Protein AF-B0XDN2-F1 (afdb_monomer_lite)

Organism: Culex quinquefasciatus (NCBI:txid7176)

pLDDT: mean 78.88, std 21.57, range [27.98, 98.62]

Sequence (412 aa):
MTEPDFTNPDLTAELAEIIKQEPLELKPEGAEIPSCSTKQNQPTKPQPQQQEPEQVEDEWPPIPNWQNPKRERFGSIRNDPYTDEALYARVLDPRCDPDWPLAHLYPIYLSNFRCSNLNMCQTAVRQYFAARGLLVRWCFSRADDYFRQFQRKANLYDGLIYFGSENEAIRAMNACNNQRYNHYTMNAFPGREPVYFRADRSIQYRNMRFGYVYSEEFLWRHLVRYGAGPNTVVKFDISNGAAEFHNVAQMQKALAEERQFVPSPVAHDQALRKQRYIESDVKDQILDNVLQNPSSVELDLNDPFLEAIQTNKRPNAIKCWGPPEQGTGKGVIGIPLTKKQMASKLANMRGVAERALAEGRTPNYFGRTKEDQKMLRRIYHEVRCEQQQKKRGTGRNRHVEESNHDGEEFDF

Foldseek 3Di:
DDAPQLLDDQQPVVNLVVQVPPPPPPDPPDDPDDDDDDDDDDDDDDDDDDDDDDPPPPPPPADPPVLPPPPPPLPLQPLDDDDPQQQFLPDFQPVDDPPQLCRSKWWKKKWQQADQDPVCSFVLVQQVQLLSLFGFLAKAFDPDPQVVVLCLSQVIGIIITITSDPVSLVVCQVSQAQDDDLNTGMHIGGQADWDFADLLFKKKWFAQDRSGNDGQSNVQVVLCVQPHGFSDKAAQGRGIIMTGHSHNVSSVSSCVPDDNTNIDGQDPPDRHTRHNHHCVRCVVVVVVVCVVPVCSNGDDPPPPSVVCSNVVVRHDRDNPPGGHPNPPPPPPPDPPQDPVRVVVLLVVLLVQLLVCVVVVHDRDPPPDDPVSVVSSVVSNVVVVVVVVVVVVVVVPPPPPDPDDDDDDDDDD

Radius of gyration: 31.9 Å; chains: 1; bounding box: 128×58×74 Å

Structure (mmCIF, N/CA/C/O backbone):
data_AF-B0XDN2-F1
#
_entry.id   AF-B0XDN2-F1
#
loop_
_atom_site.group_PDB
_atom_site.id
_atom_site.type_symbol
_atom_site.label_atom_id
_atom_site.label_alt_id
_atom_site.label_comp_id
_atom_site.label_asym_id
_atom_site.label_entity_id
_atom_site.label_seq_id
_atom_site.pdbx_PDB_ins_code
_atom_site.Cartn_x
_atom_site.Cartn_y
_atom_site.Cartn_z
_atom_site.occupancy
_atom_site.B_iso_or_equiv
_atom_site.auth_seq_id
_atom_site.auth_comp_id
_atom_site.auth_asym_id
_atom_site.auth_atom_id
_atom_site.pdbx_PDB_model_num
ATOM 1 N N . MET A 1 1 ? 3.555 20.040 -17.551 1.00 27.98 1 MET A N 1
ATOM 2 C CA . MET A 1 1 ? 4.294 20.038 -16.273 1.00 27.98 1 MET A CA 1
ATOM 3 C C . MET A 1 1 ? 4.816 18.631 -16.044 1.00 27.98 1 MET A C 1
ATOM 5 O O . MET A 1 1 ? 4.017 17.736 -15.813 1.00 27.98 1 MET A O 1
ATOM 9 N N . THR A 1 2 ? 6.118 18.415 -16.222 1.00 30.05 2 THR A N 1
ATOM 10 C CA . THR A 1 2 ? 6.807 17.173 -15.844 1.00 30.05 2 THR A CA 1
ATOM 11 C C . THR A 1 2 ? 6.816 17.084 -14.326 1.00 30.05 2 THR A C 1
ATOM 13 O O . THR A 1 2 ? 7.382 17.952 -13.664 1.00 30.05 2 THR A O 1
ATOM 16 N N . GLU A 1 3 ? 6.132 16.082 -13.778 1.00 36.91 3 GLU A N 1
ATOM 17 C CA . GLU A 1 3 ? 6.259 15.728 -12.365 1.00 36.91 3 GLU A CA 1
ATOM 18 C C . GLU A 1 3 ? 7.751 15.473 -12.081 1.00 36.91 3 GLU A C 1
ATOM 20 O O . GLU A 1 3 ? 8.432 14.918 -12.953 1.00 36.91 3 GLU A O 1
ATOM 25 N N . PRO A 1 4 ? 8.298 15.938 -10.945 1.00 36.28 4 PRO A N 1
ATOM 26 C CA . PRO A 1 4 ? 9.677 15.648 -10.597 1.00 36.28 4 PRO A CA 1
ATOM 27 C C . PRO A 1 4 ? 9.853 14.134 -10.590 1.00 36.28 4 PRO A C 1
ATOM 29 O O . PRO A 1 4 ? 9.211 13.419 -9.825 1.00 36.28 4 PRO A O 1
ATOM 32 N N . ASP A 1 5 ? 10.705 13.668 -11.491 1.00 40.72 5 ASP A N 1
ATOM 33 C CA . ASP A 1 5 ? 11.158 12.297 -11.525 1.00 40.72 5 ASP A CA 1
ATOM 34 C C . ASP A 1 5 ? 11.806 12.018 -10.161 1.00 40.72 5 ASP A C 1
ATOM 36 O O . ASP A 1 5 ? 12.793 12.656 -9.786 1.00 40.72 5 ASP A O 1
ATOM 40 N N . PHE A 1 6 ? 11.221 11.115 -9.366 1.00 43.81 6 PHE A N 1
ATOM 41 C CA . PHE A 1 6 ? 11.715 10.738 -8.027 1.00 43.81 6 PHE A CA 1
ATOM 42 C C . PHE A 1 6 ? 13.021 9.931 -8.097 1.00 43.81 6 PHE A C 1
ATOM 44 O O . PHE A 1 6 ? 13.430 9.257 -7.152 1.00 43.81 6 PHE A O 1
ATOM 51 N N . THR A 1 7 ? 13.689 10.016 -9.241 1.00 41.59 7 THR A N 1
ATOM 52 C CA . THR A 1 7 ? 14.862 9.282 -9.657 1.00 41.59 7 THR A CA 1
ATOM 53 C C . THR A 1 7 ? 16.167 9.849 -9.112 1.00 41.59 7 THR A C 1
ATOM 55 O O . THR A 1 7 ? 17.235 9.467 -9.566 1.00 41.59 7 THR A O 1
ATOM 58 N N . ASN A 1 8 ? 16.139 10.739 -8.124 1.00 43.94 8 ASN A N 1
ATOM 59 C CA . ASN A 1 8 ? 17.382 11.187 -7.509 1.00 43.94 8 ASN A CA 1
ATOM 60 C C . ASN A 1 8 ? 17.239 11.443 -6.011 1.00 43.94 8 ASN A C 1
ATOM 62 O O . ASN A 1 8 ? 17.143 12.582 -5.556 1.00 43.94 8 ASN A O 1
ATOM 66 N N . PRO A 1 9 ? 17.339 10.376 -5.216 1.00 44.44 9 PRO A N 1
ATOM 67 C CA . PRO A 1 9 ? 18.203 10.412 -4.066 1.00 44.44 9 PRO A CA 1
ATOM 68 C C . PRO A 1 9 ? 19.356 9.469 -4.382 1.00 44.44 9 PRO A C 1
ATOM 70 O O . PRO A 1 9 ? 19.168 8.255 -4.322 1.00 44.44 9 PRO A O 1
ATOM 73 N N . ASP A 1 10 ? 20.535 10.012 -4.708 1.00 43.59 10 ASP A N 1
ATOM 74 C CA . ASP A 1 10 ? 21.783 9.255 -4.600 1.00 43.59 10 ASP A CA 1
ATOM 75 C C . ASP A 1 10 ? 21.717 8.490 -3.271 1.00 43.59 10 ASP A C 1
ATOM 77 O O . ASP A 1 10 ? 21.731 9.078 -2.183 1.00 43.59 10 ASP A O 1
ATOM 81 N N . LEU A 1 11 ? 21.507 7.173 -3.343 1.00 47.97 11 LEU A N 1
ATOM 82 C CA . LEU A 1 11 ? 21.553 6.334 -2.160 1.00 47.97 11 LEU A CA 1
ATOM 83 C C . LEU A 1 11 ? 22.977 6.524 -1.635 1.00 47.97 11 LEU A C 1
ATOM 85 O O . LEU A 1 11 ? 23.933 6.258 -2.364 1.00 47.97 11 LEU A O 1
ATOM 89 N N . THR A 1 12 ? 23.139 7.037 -0.410 1.00 52.81 12 THR A N 1
ATOM 90 C CA . THR A 1 12 ? 24.463 7.071 0.224 1.00 52.81 12 THR A CA 1
ATOM 91 C C . THR A 1 12 ? 25.075 5.680 0.093 1.00 52.81 12 THR A C 1
ATOM 93 O O . THR A 1 12 ? 24.342 4.697 0.165 1.00 52.81 12 THR A O 1
ATOM 96 N N . ALA A 1 13 ? 26.384 5.572 -0.156 1.00 53.09 13 ALA A N 1
ATOM 97 C CA . ALA A 1 13 ? 27.022 4.276 -0.418 1.00 53.09 13 ALA A CA 1
ATOM 98 C C . ALA A 1 13 ? 26.664 3.228 0.655 1.00 53.09 13 ALA A C 1
ATOM 100 O O . ALA A 1 13 ? 26.381 2.086 0.323 1.00 53.09 13 ALA A O 1
ATOM 101 N N . GLU A 1 14 ? 26.552 3.672 1.907 1.00 50.31 14 GLU A N 1
ATOM 102 C CA . GLU A 1 14 ? 26.078 2.902 3.057 1.00 50.31 14 GLU A CA 1
ATOM 103 C C . GLU A 1 14 ? 24.624 2.413 2.917 1.00 50.31 14 GLU A C 1
ATOM 105 O O . GLU A 1 14 ? 24.352 1.234 3.109 1.00 50.31 14 GLU A O 1
ATOM 110 N N . LEU A 1 15 ? 23.681 3.262 2.485 1.00 52.78 15 LEU A N 1
ATOM 111 C CA . LEU A 1 15 ? 22.316 2.810 2.192 1.00 52.78 15 LEU A CA 1
ATOM 112 C C . LEU A 1 15 ? 22.226 1.963 0.928 1.00 52.78 15 LEU A C 1
ATOM 114 O O . LEU A 1 15 ? 21.358 1.107 0.847 1.00 52.78 15 LEU A O 1
ATOM 118 N N . ALA A 1 16 ? 23.073 2.203 -0.071 1.00 54.25 16 ALA A N 1
ATOM 119 C CA . ALA A 1 16 ? 23.147 1.335 -1.235 1.00 54.25 16 ALA A CA 1
ATOM 120 C C . ALA A 1 16 ? 23.647 -0.060 -0.834 1.00 54.25 16 ALA A C 1
ATOM 122 O O . ALA A 1 16 ? 23.193 -1.032 -1.418 1.00 54.25 16 ALA A O 1
ATOM 123 N N . GLU A 1 17 ? 24.533 -0.171 0.160 1.00 55.88 17 GLU A N 1
ATOM 124 C CA . GLU A 1 17 ? 24.953 -1.453 0.740 1.00 55.88 17 GLU A CA 1
ATOM 125 C C . GLU A 1 17 ? 23.826 -2.116 1.537 1.00 55.88 17 GLU A C 1
ATOM 127 O O . GLU A 1 17 ? 23.543 -3.284 1.294 1.00 55.88 17 GLU A O 1
ATOM 132 N N . ILE A 1 18 ? 23.112 -1.372 2.391 1.00 54.66 18 ILE A N 1
ATOM 133 C CA . ILE A 1 18 ? 21.946 -1.898 3.129 1.00 54.66 18 ILE A CA 1
ATOM 134 C C . ILE A 1 18 ? 20.830 -2.333 2.166 1.00 54.66 18 ILE A C 1
ATOM 136 O O . ILE A 1 18 ? 20.190 -3.353 2.373 1.00 54.66 18 ILE A O 1
ATOM 140 N N . ILE A 1 19 ? 20.608 -1.593 1.077 1.00 48.81 19 ILE A N 1
ATOM 141 C CA . ILE A 1 19 ? 19.595 -1.930 0.070 1.00 48.81 19 ILE A CA 1
ATOM 142 C C . ILE A 1 19 ? 20.049 -3.086 -0.841 1.00 48.81 19 ILE A C 1
ATOM 144 O O . ILE A 1 19 ? 19.205 -3.824 -1.340 1.00 48.81 19 ILE A O 1
ATOM 148 N N . LYS A 1 20 ? 21.361 -3.258 -1.067 1.00 49.75 20 LYS A N 1
ATOM 149 C CA . LYS A 1 20 ? 21.930 -4.431 -1.765 1.00 49.75 20 LYS A CA 1
ATOM 150 C C . LYS A 1 20 ? 21.822 -5.706 -0.946 1.00 49.75 20 LYS A C 1
ATOM 152 O O . LYS A 1 20 ? 21.832 -6.783 -1.533 1.00 49.75 20 LYS A O 1
ATOM 157 N N . GLN A 1 21 ? 21.751 -5.589 0.376 1.00 44.84 21 GLN A N 1
ATOM 158 C CA . GLN A 1 21 ? 21.336 -6.678 1.245 1.00 44.84 21 GLN A CA 1
ATOM 159 C C . GLN A 1 21 ? 19.817 -6.836 1.097 1.00 44.84 21 GLN A C 1
ATOM 161 O O . GLN A 1 21 ? 19.055 -6.569 2.023 1.00 44.84 21 GLN A O 1
ATOM 166 N N . GLU A 1 22 ? 19.365 -7.213 -0.108 1.00 48.78 22 GLU A N 1
ATOM 167 C CA . GLU A 1 22 ? 18.021 -7.764 -0.279 1.00 48.78 22 GLU A CA 1
ATOM 168 C C . GLU A 1 22 ? 17.842 -8.839 0.805 1.00 48.78 22 GLU A C 1
ATOM 170 O O . GLU A 1 22 ? 18.788 -9.605 1.042 1.00 48.78 22 GLU A O 1
ATOM 175 N N . PRO A 1 23 ? 16.694 -8.882 1.510 1.00 47.16 23 PRO A N 1
ATOM 176 C CA . PRO A 1 23 ? 16.437 -9.949 2.460 1.00 47.16 23 PRO A CA 1
ATOM 177 C C . PRO A 1 23 ? 16.673 -11.259 1.721 1.00 47.16 23 PRO A C 1
ATOM 179 O O . PRO A 1 23 ? 16.016 -11.509 0.710 1.00 47.16 23 PRO A O 1
ATOM 182 N N . LEU A 1 24 ? 17.654 -12.047 2.173 1.00 43.12 24 LEU A N 1
ATOM 183 C CA . LEU A 1 24 ? 17.865 -13.379 1.628 1.00 43.12 24 LEU A CA 1
ATOM 184 C C . LEU A 1 24 ? 16.515 -14.076 1.726 1.00 43.12 24 LEU A C 1
ATOM 186 O O . LEU A 1 24 ? 16.005 -14.258 2.834 1.00 43.12 24 LEU A O 1
ATOM 190 N N . GLU A 1 25 ? 15.912 -14.388 0.576 1.00 41.91 25 GLU A N 1
ATOM 191 C CA . GLU A 1 25 ? 14.735 -15.240 0.541 1.00 41.91 25 GLU A CA 1
ATOM 192 C C . GLU A 1 25 ? 15.100 -16.467 1.374 1.00 41.91 25 GLU A C 1
ATOM 194 O O . GLU A 1 25 ? 16.052 -17.184 1.046 1.00 41.91 25 GLU A O 1
ATOM 199 N N . LEU A 1 26 ? 14.406 -16.649 2.502 1.00 36.53 26 LEU A N 1
ATOM 200 C CA . LEU A 1 26 ? 14.487 -17.868 3.288 1.00 36.53 26 LEU A CA 1
ATOM 201 C C . LEU A 1 26 ? 14.027 -18.973 2.347 1.00 36.53 26 LEU A C 1
ATOM 203 O O . LEU A 1 26 ? 12.830 -19.196 2.170 1.00 36.53 26 LEU A O 1
ATOM 207 N N . LYS A 1 27 ? 14.985 -19.607 1.663 1.00 34.44 27 LYS A N 1
ATOM 208 C CA . LYS A 1 27 ? 14.714 -20.805 0.886 1.00 34.44 27 LYS A CA 1
ATOM 209 C C . LYS A 1 27 ? 14.054 -21.776 1.859 1.00 34.44 27 LYS A C 1
ATOM 211 O O . LYS A 1 27 ? 14.642 -22.016 2.913 1.00 34.44 27 LYS A O 1
ATOM 216 N N . PRO A 1 28 ? 12.867 -22.317 1.549 1.00 38.69 28 PRO A N 1
ATOM 217 C CA . PRO A 1 28 ? 12.319 -23.392 2.352 1.00 38.69 28 PRO A CA 1
ATOM 218 C C . PRO A 1 28 ? 13.344 -24.531 2.344 1.00 38.69 28 PRO A C 1
ATOM 220 O O . PRO A 1 28 ? 13.622 -25.123 1.298 1.00 38.69 28 PRO A O 1
ATOM 223 N N . GLU A 1 29 ? 13.970 -24.777 3.493 1.00 33.91 29 GLU A N 1
ATOM 224 C CA . GLU A 1 29 ? 14.812 -25.948 3.704 1.00 33.91 29 GLU A CA 1
ATOM 225 C C . GLU A 1 29 ? 13.928 -27.183 3.481 1.00 33.91 29 GLU A C 1
ATOM 227 O O . GLU A 1 29 ? 13.003 -27.430 4.251 1.00 33.91 29 GLU A O 1
ATOM 232 N N . GLY A 1 30 ? 14.161 -27.930 2.395 1.00 43.66 30 GLY A N 1
ATOM 233 C CA . GLY A 1 30 ? 13.563 -29.260 2.224 1.00 43.66 30 GLY A CA 1
ATOM 234 C C . GLY A 1 30 ? 13.024 -29.650 0.846 1.00 43.66 30 GLY A C 1
ATOM 235 O O . GLY A 1 30 ? 12.590 -30.787 0.698 1.00 43.66 30 GLY A O 1
ATOM 236 N N . ALA A 1 31 ? 13.055 -28.794 -0.179 1.00 37.09 31 ALA A N 1
ATOM 237 C CA . ALA A 1 31 ? 12.651 -29.211 -1.528 1.00 37.09 31 ALA A CA 1
ATOM 238 C C . ALA A 1 31 ? 13.859 -29.684 -2.360 1.00 37.09 31 ALA A C 1
ATOM 240 O O . ALA A 1 31 ? 14.399 -28.942 -3.182 1.00 37.09 31 ALA A O 1
ATOM 241 N N . GLU A 1 32 ? 14.290 -30.929 -2.151 1.00 35.97 32 GLU A N 1
ATOM 242 C CA . GLU A 1 32 ? 15.166 -31.626 -3.098 1.00 35.97 32 GLU A CA 1
ATOM 243 C C . GLU A 1 32 ? 14.385 -31.894 -4.394 1.00 35.97 32 GLU A C 1
ATOM 245 O O . GLU A 1 32 ? 13.555 -32.798 -4.472 1.00 35.97 32 GLU A O 1
ATOM 250 N N . ILE A 1 33 ? 14.626 -31.085 -5.427 1.00 42.97 33 ILE A N 1
ATOM 251 C CA . ILE A 1 33 ? 14.108 -31.358 -6.770 1.00 42.97 33 ILE A CA 1
ATOM 252 C C . ILE A 1 33 ? 15.046 -32.382 -7.428 1.00 42.97 33 ILE A C 1
ATOM 254 O O . ILE A 1 33 ? 16.235 -32.088 -7.597 1.00 42.97 33 ILE A O 1
ATOM 258 N N . PRO A 1 34 ? 14.560 -33.571 -7.828 1.00 35.75 34 PRO A N 1
ATOM 259 C CA . PRO A 1 34 ? 15.397 -34.562 -8.481 1.00 35.75 34 PRO A CA 1
ATOM 260 C C . PRO A 1 34 ? 15.867 -34.063 -9.853 1.00 35.75 34 PRO A C 1
ATOM 262 O O . PRO A 1 34 ? 15.083 -33.728 -10.741 1.00 35.75 34 PRO A O 1
ATOM 265 N N . SER A 1 35 ? 17.189 -34.053 -10.012 1.00 34.53 35 SER A N 1
ATOM 266 C CA . SER A 1 35 ? 17.916 -33.833 -11.261 1.00 34.53 35 SER A CA 1
ATOM 267 C C . SER A 1 35 ? 17.538 -34.901 -12.297 1.00 34.53 35 SER A C 1
ATOM 269 O O . SER A 1 35 ? 18.057 -36.018 -12.286 1.00 34.53 35 SER A O 1
ATOM 271 N N . CYS A 1 36 ? 16.611 -34.573 -13.201 1.00 31.08 36 CYS A N 1
ATOM 272 C CA . CYS A 1 36 ? 16.278 -35.420 -14.343 1.00 31.08 36 CYS A CA 1
ATOM 273 C C . CYS A 1 36 ? 17.147 -35.027 -15.546 1.00 31.08 36 CYS A C 1
ATOM 275 O O . CYS A 1 36 ? 16.877 -34.060 -16.257 1.00 31.08 36 CYS A O 1
ATOM 277 N N . SER A 1 37 ? 18.215 -35.792 -15.772 1.00 36.75 37 SER A N 1
ATOM 278 C CA . SER A 1 37 ? 19.054 -35.689 -16.965 1.00 36.75 37 SER A CA 1
ATOM 279 C C . SER A 1 37 ? 18.438 -36.500 -18.109 1.00 36.75 37 SER A C 1
ATOM 281 O O . SER A 1 37 ? 18.621 -37.709 -18.206 1.00 36.75 37 SER A O 1
ATOM 283 N N . THR A 1 38 ? 17.715 -35.832 -19.010 1.00 37.09 38 THR A N 1
ATOM 284 C CA . THR A 1 38 ? 17.251 -36.451 -20.262 1.00 37.09 38 THR A CA 1
ATOM 285 C C . THR A 1 38 ? 17.978 -35.823 -21.446 1.00 37.09 38 THR A C 1
ATOM 287 O O . THR A 1 38 ? 17.767 -34.663 -21.791 1.00 37.09 38 THR A O 1
ATOM 290 N N . LYS A 1 39 ? 18.859 -36.612 -22.074 1.00 41.91 39 LYS A N 1
ATOM 291 C CA . LYS A 1 39 ? 19.467 -36.320 -23.377 1.00 41.91 39 LYS A CA 1
ATOM 292 C C . LYS A 1 39 ? 18.364 -36.323 -24.440 1.00 41.91 39 LYS A C 1
ATOM 294 O O . LYS A 1 39 ? 17.772 -37.370 -24.687 1.00 41.91 39 LYS A O 1
ATOM 299 N N . GLN A 1 40 ? 18.105 -35.185 -25.081 1.00 38.22 40 GLN A N 1
ATOM 300 C CA . GLN A 1 40 ? 17.244 -35.117 -26.263 1.00 38.22 40 GLN A CA 1
ATOM 301 C C . GLN A 1 40 ? 18.078 -34.962 -27.536 1.00 38.22 40 GLN A C 1
ATOM 303 O O . GLN A 1 40 ? 18.912 -34.066 -27.665 1.00 38.22 40 GLN A O 1
ATOM 308 N N . ASN A 1 41 ? 17.822 -35.886 -28.461 1.00 38.56 41 ASN A N 1
ATOM 309 C CA . ASN A 1 41 ? 18.293 -35.895 -29.838 1.00 38.56 41 ASN A CA 1
ATOM 310 C C . ASN A 1 41 ? 17.746 -34.680 -30.599 1.00 38.56 41 ASN A C 1
ATOM 312 O O . ASN A 1 41 ? 16.562 -34.365 -30.501 1.00 38.56 41 ASN A O 1
ATOM 316 N N . GLN A 1 42 ? 18.606 -34.036 -31.388 1.00 36.41 42 GLN A N 1
ATOM 317 C CA . GLN A 1 42 ? 18.221 -32.984 -32.329 1.00 36.41 42 GLN A CA 1
ATOM 318 C C . GLN A 1 42 ? 17.458 -33.584 -33.522 1.00 36.41 42 GLN A C 1
ATOM 320 O O . GLN A 1 42 ? 18.002 -34.470 -34.185 1.00 36.41 42 GLN A O 1
ATOM 325 N N . PRO A 1 43 ? 16.258 -33.084 -33.866 1.00 39.12 43 PRO A N 1
ATOM 326 C CA . PRO A 1 43 ? 15.683 -33.271 -35.185 1.00 39.12 43 PRO A CA 1
ATOM 327 C C . PRO A 1 43 ? 16.105 -32.142 -36.135 1.00 39.12 43 PRO A C 1
ATOM 329 O O . PRO A 1 43 ? 16.166 -30.960 -35.788 1.00 39.12 43 PRO A O 1
ATOM 332 N N . THR A 1 44 ? 16.398 -32.554 -37.360 1.00 40.16 44 THR A N 1
ATOM 333 C CA . THR A 1 44 ? 16.809 -31.764 -38.519 1.00 40.16 44 THR A CA 1
ATOM 334 C C . THR A 1 44 ? 15.792 -30.667 -38.864 1.00 40.16 44 THR A C 1
ATOM 336 O O . THR A 1 44 ? 14.598 -30.933 -38.975 1.00 40.16 44 THR A O 1
ATOM 339 N N . LYS A 1 45 ? 16.275 -29.432 -39.062 1.00 38.84 45 LYS A N 1
ATOM 340 C CA . LYS A 1 45 ? 15.488 -28.257 -39.480 1.00 38.84 45 LYS A CA 1
ATOM 341 C C . LYS A 1 45 ? 14.910 -28.421 -40.899 1.00 38.84 45 LYS A C 1
ATOM 343 O O . LYS A 1 45 ? 15.700 -28.579 -41.829 1.00 38.84 45 LYS A O 1
ATOM 348 N N . PRO A 1 46 ? 13.594 -28.241 -41.110 1.00 42.44 46 PRO A N 1
ATOM 349 C CA . PRO A 1 46 ? 13.044 -27.849 -42.404 1.00 42.44 46 PRO A CA 1
ATOM 350 C C . PRO A 1 46 ? 13.194 -26.331 -42.616 1.00 42.44 46 PRO A C 1
ATOM 352 O O . PRO A 1 46 ? 12.987 -25.538 -41.695 1.00 42.44 46 PRO A O 1
ATOM 355 N N . GLN A 1 47 ? 13.559 -25.927 -43.835 1.00 45.03 47 GLN A N 1
ATOM 356 C CA . GLN A 1 47 ? 13.558 -24.529 -44.282 1.00 45.03 47 GLN A CA 1
ATOM 357 C C . GLN A 1 47 ? 12.119 -23.984 -44.365 1.00 45.03 47 GLN A C 1
ATOM 359 O O . GLN A 1 47 ? 11.277 -24.644 -44.977 1.00 45.03 47 GLN A O 1
ATOM 364 N N . PRO A 1 48 ? 11.823 -22.779 -43.842 1.00 45.56 48 PRO A N 1
ATOM 365 C CA . PRO A 1 48 ? 10.548 -22.124 -44.095 1.00 45.56 48 PRO A CA 1
ATOM 366 C C . PRO A 1 48 ? 10.559 -21.428 -45.461 1.00 45.56 48 PRO A C 1
ATOM 368 O O . PRO A 1 48 ? 11.454 -20.636 -45.763 1.00 45.56 48 PRO A O 1
ATOM 371 N N . GLN A 1 49 ? 9.533 -21.708 -46.266 1.00 43.25 49 GLN A N 1
ATOM 372 C CA . GLN A 1 49 ? 9.155 -20.891 -47.415 1.00 43.25 49 GLN A CA 1
ATOM 373 C C . GLN A 1 49 ? 8.711 -19.507 -46.920 1.00 43.25 49 GLN A C 1
ATOM 375 O O . GLN A 1 49 ? 7.870 -19.396 -46.030 1.00 43.25 49 GLN A O 1
ATOM 380 N N . GLN A 1 50 ? 9.300 -18.457 -47.492 1.00 44.84 50 GLN A N 1
ATOM 381 C CA . GLN A 1 50 ? 8.877 -17.074 -47.295 1.00 44.84 50 GLN A CA 1
ATOM 382 C C . GLN A 1 50 ? 7.543 -16.854 -48.017 1.00 44.84 50 GLN A C 1
ATOM 384 O O . GLN A 1 50 ? 7.509 -16.743 -49.239 1.00 44.84 50 GLN A O 1
ATOM 389 N N . GLN A 1 51 ? 6.454 -16.794 -47.256 1.00 43.41 51 GLN A N 1
ATOM 390 C CA . GLN A 1 51 ? 5.247 -16.072 -47.649 1.00 43.41 51 GLN A CA 1
ATOM 391 C C . GLN A 1 51 ? 5.256 -14.737 -46.902 1.00 43.41 51 GLN A C 1
ATOM 393 O O . GLN A 1 51 ? 5.403 -14.713 -45.679 1.00 43.41 51 GLN A O 1
ATOM 398 N N . GLU A 1 52 ? 5.170 -13.635 -47.648 1.00 42.00 52 GLU A N 1
ATOM 399 C CA . GLU A 1 52 ? 4.942 -12.303 -47.088 1.00 42.00 52 GLU A CA 1
ATOM 400 C C . GLU A 1 52 ? 3.608 -12.309 -46.326 1.00 42.00 52 GLU A C 1
ATOM 402 O O . GLU A 1 52 ? 2.585 -12.670 -46.912 1.00 42.00 52 GLU A O 1
ATOM 407 N N . PRO A 1 53 ? 3.589 -11.955 -45.029 1.00 44.75 53 PRO A N 1
ATOM 408 C CA . PRO A 1 53 ? 2.341 -11.842 -44.299 1.00 44.75 53 PRO A CA 1
ATOM 409 C C . PRO A 1 53 ? 1.582 -10.607 -44.792 1.00 44.75 53 PRO A C 1
ATOM 411 O O . PRO A 1 53 ? 2.100 -9.489 -44.739 1.00 44.75 53 PRO A O 1
ATOM 414 N N . GLU A 1 54 ? 0.347 -10.819 -45.249 1.00 49.16 54 GLU A N 1
ATOM 415 C CA . GLU A 1 54 ? -0.643 -9.755 -45.404 1.00 49.16 54 GLU A CA 1
ATOM 416 C C . GLU A 1 54 ? -0.717 -8.956 -44.097 1.00 49.16 54 GLU A C 1
ATOM 418 O O . GLU A 1 54 ? -0.936 -9.510 -43.017 1.00 49.16 54 GLU A O 1
ATOM 423 N N . GLN A 1 55 ? -0.502 -7.644 -44.198 1.00 40.91 55 GLN A N 1
ATOM 424 C CA . GLN A 1 55 ? -0.719 -6.705 -43.106 1.00 40.91 55 GLN A CA 1
ATOM 425 C C . GLN A 1 55 ? -2.222 -6.615 -42.838 1.00 40.91 55 GLN A C 1
ATOM 427 O O . GLN A 1 55 ? -2.916 -5.754 -43.372 1.00 40.91 55 GLN A O 1
ATOM 432 N N . VAL A 1 56 ? -2.730 -7.532 -42.020 1.00 47.12 56 VAL A N 1
ATOM 433 C CA . VAL A 1 56 ? -4.022 -7.363 -41.364 1.00 47.12 56 VAL A CA 1
ATOM 434 C C . VAL A 1 56 ? -3.809 -6.300 -40.292 1.00 47.12 56 VAL A C 1
ATOM 436 O O . VAL A 1 56 ? -3.132 -6.536 -39.290 1.00 47.12 56 VAL A O 1
ATOM 439 N N . GLU A 1 57 ? -4.316 -5.093 -40.536 1.00 44.62 57 GLU A N 1
ATOM 440 C CA . GLU A 1 57 ? -4.461 -4.084 -39.492 1.00 44.62 57 GLU A CA 1
ATOM 441 C C . GLU A 1 57 ? -5.448 -4.639 -38.454 1.00 44.62 57 GLU A C 1
ATOM 443 O O . GLU A 1 57 ? -6.662 -4.560 -38.622 1.00 44.62 57 GLU A O 1
ATOM 448 N N . ASP A 1 58 ? -4.917 -5.268 -37.400 1.00 43.09 58 ASP A N 1
ATOM 449 C CA . ASP A 1 58 ? -5.673 -5.676 -36.215 1.00 43.09 58 ASP A CA 1
ATOM 450 C C . ASP A 1 58 ? -6.143 -4.410 -35.472 1.00 43.09 58 ASP A C 1
ATOM 452 O O . ASP A 1 58 ? -5.581 -3.983 -34.455 1.00 43.09 58 ASP A O 1
ATOM 456 N N . GLU A 1 59 ? -7.192 -3.775 -35.994 1.00 41.69 59 GLU A N 1
ATOM 457 C CA . GLU A 1 59 ? -8.024 -2.852 -35.234 1.00 41.69 59 GLU A CA 1
ATOM 458 C C . GLU A 1 59 ? -8.761 -3.660 -34.163 1.00 41.69 59 GLU A C 1
ATOM 460 O O . GLU A 1 59 ? -9.876 -4.154 -34.343 1.00 41.69 59 GLU A O 1
ATOM 465 N N . TRP A 1 60 ? -8.105 -3.828 -33.014 1.00 48.19 60 TRP A N 1
ATOM 466 C CA . TRP A 1 60 ? -8.735 -4.410 -31.839 1.00 48.19 60 TRP A CA 1
ATOM 467 C C . TRP A 1 60 ? -10.006 -3.623 -31.508 1.00 48.19 60 TRP A C 1
ATOM 469 O O . TRP A 1 60 ? -9.948 -2.391 -31.400 1.00 48.19 60 TRP A O 1
ATOM 479 N N . PRO A 1 61 ? -11.150 -4.301 -31.302 1.00 58.34 61 PRO A N 1
ATOM 480 C CA . PRO A 1 61 ? -12.383 -3.612 -30.981 1.00 58.34 61 PRO A CA 1
ATOM 481 C C . PRO A 1 61 ? -12.178 -2.780 -29.707 1.00 58.34 61 PRO A C 1
ATOM 483 O O . PRO A 1 61 ? -11.562 -3.263 -28.746 1.00 58.34 61 PRO A O 1
ATOM 486 N N . PRO A 1 62 ? -12.676 -1.531 -29.669 1.00 57.00 62 PRO A N 1
ATOM 487 C CA . PRO A 1 62 ? -12.554 -0.682 -28.494 1.00 57.00 62 PRO A CA 1
ATOM 488 C C . PRO A 1 62 ? -13.111 -1.418 -27.275 1.00 57.00 62 PRO A C 1
ATOM 490 O O . PRO A 1 62 ? -14.205 -1.984 -27.330 1.00 57.00 62 PRO A O 1
ATOM 493 N N . ILE A 1 63 ? -12.343 -1.417 -26.177 1.00 47.97 63 ILE A N 1
ATOM 494 C CA . ILE A 1 63 ? -12.720 -2.082 -24.925 1.00 47.97 63 ILE A CA 1
ATOM 495 C C . ILE A 1 63 ? -14.135 -1.620 -24.555 1.00 47.97 63 ILE A C 1
ATOM 497 O O . ILE A 1 63 ? -14.346 -0.416 -24.357 1.00 47.97 63 ILE A O 1
ATOM 501 N N . PRO A 1 64 ? -15.113 -2.537 -24.466 1.00 57.25 64 PRO A N 1
ATOM 502 C CA . PRO A 1 64 ? -16.481 -2.153 -24.191 1.00 57.25 64 PRO A CA 1
ATOM 503 C C . PRO A 1 64 ? -16.566 -1.374 -22.879 1.00 57.25 64 PRO A C 1
ATOM 505 O O . PRO A 1 64 ? -15.982 -1.765 -21.870 1.00 57.25 64 PRO A O 1
ATOM 508 N N . ASN A 1 65 ? -17.325 -0.280 -22.864 1.00 45.75 65 ASN A N 1
ATOM 509 C CA . ASN A 1 65 ? -17.349 0.663 -21.740 1.00 45.75 65 ASN A CA 1
ATOM 510 C C . ASN A 1 65 ? -17.828 0.044 -20.403 1.00 45.75 65 ASN A C 1
ATOM 512 O O . ASN A 1 65 ? -17.659 0.644 -19.348 1.00 45.75 65 ASN A O 1
ATOM 516 N N . TRP A 1 66 ? -18.424 -1.154 -20.436 1.00 47.28 66 TRP A N 1
ATOM 517 C CA . TRP A 1 66 ? -18.798 -1.948 -19.260 1.00 47.28 66 TRP A CA 1
ATOM 518 C C . TRP A 1 66 ? -17.635 -2.750 -18.648 1.00 47.28 66 TRP A C 1
ATOM 520 O O . TRP A 1 66 ? -17.733 -3.142 -17.489 1.00 47.28 66 TRP A O 1
ATOM 530 N N . GLN A 1 67 ? -16.553 -2.992 -19.399 1.00 40.19 67 GLN A N 1
ATOM 531 C CA . GLN A 1 67 ? -15.317 -3.611 -18.896 1.00 40.19 67 GLN A CA 1
ATOM 532 C C . GLN A 1 67 ? -14.391 -2.599 -18.223 1.00 40.19 67 GLN A C 1
ATOM 534 O O . GLN A 1 67 ? -13.582 -2.977 -17.377 1.00 40.19 67 GLN A O 1
ATOM 539 N N . ASN A 1 68 ? -14.513 -1.317 -18.574 1.00 41.75 68 ASN A N 1
ATOM 540 C CA . ASN A 1 68 ? -13.903 -0.267 -17.777 1.00 41.75 68 ASN A CA 1
ATOM 541 C C . ASN A 1 68 ? -14.625 -0.241 -16.428 1.00 41.75 68 ASN A C 1
ATOM 543 O O . ASN A 1 68 ? -15.850 -0.072 -16.422 1.00 41.75 68 ASN A O 1
ATOM 547 N N . PRO A 1 69 ? -13.922 -0.400 -15.288 1.00 40.47 69 PRO A N 1
ATOM 548 C CA . PRO A 1 69 ? -14.551 -0.209 -13.995 1.00 40.47 69 PRO A CA 1
ATOM 549 C C . PRO A 1 69 ? -15.174 1.179 -14.027 1.00 40.47 69 PRO A C 1
ATOM 551 O O . PRO A 1 69 ? -14.477 2.182 -14.227 1.00 40.47 69 PRO A O 1
ATOM 554 N N . LYS A 1 70 ? -16.509 1.239 -13.919 1.00 41.84 70 LYS A N 1
ATOM 555 C CA . LYS A 1 70 ? -17.202 2.515 -13.781 1.00 41.84 70 LYS A CA 1
ATOM 556 C C . LYS A 1 70 ? -16.470 3.221 -12.650 1.00 41.84 70 LYS A C 1
ATOM 558 O O . LYS A 1 70 ? -16.331 2.651 -11.570 1.00 41.84 70 LYS A O 1
ATOM 563 N N . ARG A 1 71 ? -15.957 4.433 -12.895 1.00 44.88 71 ARG A N 1
ATOM 564 C CA . ARG A 1 71 ? -15.605 5.346 -11.805 1.00 44.88 71 ARG A CA 1
ATOM 565 C C . ARG A 1 71 ? -16.916 5.632 -11.097 1.00 44.88 71 ARG A C 1
ATOM 567 O O . ARG A 1 71 ? -17.568 6.639 -11.366 1.00 44.88 71 ARG A O 1
ATOM 574 N N . GLU A 1 72 ? -17.344 4.708 -10.248 1.00 42.97 72 GLU A N 1
ATOM 575 C CA . GLU A 1 72 ? -18.295 5.012 -9.216 1.00 42.97 72 GLU A CA 1
ATOM 576 C C . GLU A 1 72 ? -17.666 6.210 -8.527 1.00 42.97 72 GLU A C 1
ATOM 578 O O . GLU A 1 72 ? -16.531 6.167 -8.042 1.00 42.97 72 GLU A O 1
ATOM 583 N N . ARG A 1 73 ? -18.346 7.356 -8.621 1.00 46.84 73 ARG A N 1
ATOM 584 C CA . ARG A 1 73 ? -18.138 8.410 -7.644 1.00 46.84 73 ARG A CA 1
ATOM 585 C C . ARG A 1 73 ? -18.491 7.688 -6.364 1.00 46.84 73 ARG A C 1
ATOM 587 O O . ARG A 1 73 ? -19.683 7.544 -6.122 1.00 46.84 73 ARG A O 1
ATOM 594 N N . PHE A 1 74 ? -17.498 7.095 -5.695 1.00 48.69 74 PHE A N 1
ATOM 595 C CA . PHE A 1 74 ? -17.706 6.342 -4.473 1.00 48.69 74 PHE A CA 1
ATOM 596 C C . PHE A 1 74 ? -18.471 7.306 -3.598 1.00 48.69 74 PHE A C 1
ATOM 598 O O . PHE A 1 74 ? -17.941 8.343 -3.182 1.00 48.69 74 PHE A O 1
ATOM 605 N N . GLY A 1 75 ? -19.780 7.054 -3.521 1.00 51.44 75 GLY A N 1
ATOM 606 C CA . GLY A 1 75 ? -20.690 7.914 -2.811 1.00 51.44 75 GLY A CA 1
ATOM 607 C C . GLY A 1 75 ? -20.097 8.006 -1.429 1.00 51.44 75 GLY A C 1
ATOM 608 O O . GLY A 1 75 ? -19.573 7.008 -0.932 1.00 51.44 75 GLY A O 1
ATOM 609 N N . SER A 1 76 ? -20.101 9.208 -0.856 1.00 57.16 76 SER A N 1
ATOM 610 C CA . SER A 1 76 ? -19.857 9.370 0.571 1.00 57.16 76 SER A CA 1
ATOM 611 C C . SER A 1 76 ? -20.442 8.151 1.274 1.00 57.16 76 SER A C 1
ATOM 613 O O . SER A 1 76 ? -21.654 7.950 1.148 1.00 57.16 76 SER A O 1
ATOM 615 N N . ILE A 1 77 ? -19.589 7.317 1.895 1.00 67.81 77 ILE A N 1
ATOM 616 C CA . ILE A 1 77 ? -20.036 6.117 2.611 1.00 67.81 77 ILE A CA 1
ATOM 617 C C . ILE A 1 77 ? -21.226 6.584 3.438 1.00 67.81 77 ILE A C 1
ATOM 619 O O . ILE A 1 77 ? -21.133 7.636 4.094 1.00 67.81 77 ILE A O 1
ATOM 623 N N . ARG A 1 78 ? -22.379 5.927 3.241 1.00 62.91 78 ARG A N 1
ATOM 624 C CA . ARG A 1 78 ? -23.625 6.354 3.875 1.00 62.91 78 ARG A CA 1
ATOM 625 C C . ARG A 1 78 ? -23.346 6.499 5.367 1.00 62.91 78 ARG A C 1
ATOM 627 O O . ARG A 1 78 ? -22.676 5.653 5.954 1.00 62.91 78 ARG A O 1
ATOM 634 N N . ASN A 1 79 ? -23.788 7.626 5.922 1.00 66.50 79 ASN A N 1
ATOM 635 C CA . ASN A 1 79 ? -23.675 7.941 7.342 1.00 66.50 79 ASN A CA 1
ATOM 636 C C . ASN A 1 79 ? -24.649 7.062 8.122 1.00 66.50 79 ASN A C 1
ATOM 638 O O . ASN A 1 79 ? -25.637 7.551 8.665 1.00 66.50 79 ASN A O 1
ATOM 642 N N . ASP A 1 80 ? -24.395 5.764 8.125 1.00 77.50 80 ASP A N 1
ATOM 643 C CA . ASP A 1 80 ? -25.053 4.890 9.068 1.00 77.50 80 ASP A CA 1
ATOM 644 C C . ASP A 1 80 ? -24.441 5.213 10.438 1.00 77.50 80 ASP A C 1
ATOM 646 O O . ASP A 1 80 ? -23.210 5.307 10.545 1.00 77.50 80 ASP A O 1
ATOM 650 N N . PRO A 1 81 ? -25.264 5.462 11.471 1.00 81.75 81 PRO A N 1
ATOM 651 C CA . PRO A 1 81 ? -24.748 5.670 12.813 1.00 81.75 81 PRO A CA 1
ATOM 652 C C . PRO A 1 81 ? -23.893 4.467 13.216 1.00 81.75 81 PRO A C 1
ATOM 654 O O . PRO A 1 81 ? -24.170 3.330 12.828 1.00 81.75 81 PRO A O 1
ATOM 657 N N . TYR A 1 82 ? -22.835 4.727 13.981 1.00 85.25 82 TYR A N 1
ATOM 658 C CA . TYR A 1 82 ? -21.979 3.657 14.476 1.00 85.25 82 TYR A CA 1
ATOM 659 C C . TYR A 1 82 ? -22.784 2.726 15.367 1.00 85.25 82 TYR A C 1
ATOM 661 O O . TYR A 1 82 ? -23.463 3.174 16.289 1.00 85.25 82 TYR A O 1
ATOM 669 N N . THR A 1 83 ? -22.700 1.433 15.076 1.00 86.88 83 THR A N 1
ATOM 670 C CA . THR A 1 83 ? -23.244 0.410 15.958 1.00 86.88 83 THR A CA 1
ATOM 671 C C . THR A 1 83 ? -22.349 0.277 17.186 1.00 86.88 83 THR A C 1
ATOM 673 O O . THR A 1 83 ? -21.135 0.493 17.110 1.00 86.88 83 THR A O 1
ATOM 676 N N . ASP A 1 84 ? -22.932 -0.132 18.312 1.00 87.56 84 ASP A N 1
ATOM 677 C CA . ASP A 1 84 ? -22.167 -0.434 19.528 1.00 87.56 84 ASP A CA 1
ATOM 678 C C . ASP A 1 84 ? -21.094 -1.501 19.268 1.00 87.56 84 ASP A C 1
ATOM 680 O O . ASP A 1 84 ? -20.006 -1.451 19.837 1.00 87.56 84 ASP A O 1
ATOM 684 N N . GLU A 1 85 ? -21.374 -2.446 18.368 1.00 87.31 85 GLU A N 1
ATOM 685 C CA . GLU A 1 85 ? -20.423 -3.474 17.943 1.00 87.31 85 GLU A CA 1
ATOM 686 C C . GLU A 1 85 ? -19.180 -2.875 17.281 1.00 87.31 85 GLU A C 1
ATOM 688 O O . GLU A 1 85 ? -18.071 -3.232 17.662 1.00 87.31 85 GLU A O 1
ATOM 693 N N . ALA A 1 86 ? -19.353 -1.942 16.337 1.00 87.38 86 ALA A N 1
ATOM 694 C CA . ALA A 1 86 ? -18.247 -1.265 15.661 1.00 87.38 86 ALA A CA 1
ATOM 695 C C . ALA A 1 86 ? -17.471 -0.344 16.614 1.00 87.38 86 ALA A C 1
ATOM 697 O O . ALA A 1 86 ? -16.246 -0.248 16.545 1.00 87.38 86 ALA A O 1
ATOM 698 N N . LEU A 1 87 ? -18.173 0.324 17.534 1.00 90.94 87 LEU A N 1
ATOM 699 C CA . LEU A 1 87 ? -17.550 1.257 18.466 1.00 90.94 87 LEU A CA 1
ATOM 700 C C . LEU A 1 87 ? -16.734 0.540 19.549 1.00 90.94 87 LEU A C 1
ATOM 702 O O . LEU A 1 87 ? -15.610 0.944 19.840 1.00 90.94 87 LEU A O 1
ATOM 706 N N . TYR A 1 88 ? -17.282 -0.517 20.146 1.00 92.56 88 TYR A N 1
ATOM 707 C CA . TYR A 1 88 ? -16.651 -1.224 21.263 1.00 92.56 88 TYR A CA 1
ATOM 708 C C . TYR A 1 88 ? -15.920 -2.498 20.858 1.00 92.56 88 TYR A C 1
ATOM 710 O O . TYR A 1 88 ? -15.316 -3.116 21.728 1.00 92.56 88 TYR A O 1
ATOM 718 N N . ALA A 1 89 ? -15.977 -2.880 19.578 1.00 93.19 89 ALA A N 1
ATOM 719 C CA . ALA A 1 89 ? -15.297 -4.045 19.030 1.00 93.19 89 ALA A CA 1
ATOM 720 C C . ALA A 1 89 ? -15.528 -5.295 19.897 1.00 93.19 89 ALA A C 1
ATOM 722 O O . ALA A 1 89 ? -14.613 -5.846 20.493 1.00 93.19 89 ALA A O 1
ATOM 723 N N . ARG A 1 90 ? -16.795 -5.693 20.066 1.00 90.38 90 ARG A N 1
ATOM 724 C CA . ARG A 1 90 ? -17.177 -6.774 21.002 1.00 90.38 90 ARG A CA 1
ATOM 725 C C . ARG A 1 90 ? -17.150 -8.170 20.386 1.00 90.38 90 ARG A C 1
ATOM 727 O O . ARG A 1 90 ? -17.187 -9.158 21.113 1.00 90.38 90 ARG A O 1
ATOM 734 N N . VAL A 1 91 ? -17.150 -8.251 19.059 1.00 94.31 91 VAL A N 1
ATOM 735 C CA . VAL A 1 91 ? -17.265 -9.510 18.321 1.00 94.31 91 VAL A CA 1
ATOM 736 C C . VAL A 1 91 ? -15.870 -10.008 17.969 1.00 94.31 91 VAL A C 1
ATOM 738 O O . VAL A 1 91 ? -15.151 -9.356 17.214 1.00 94.31 91 VAL A O 1
ATOM 741 N N . LEU A 1 92 ? -15.506 -11.174 18.500 1.00 95.88 92 LEU A N 1
ATOM 742 C CA . LEU A 1 92 ? -14.265 -11.860 18.147 1.00 95.88 92 LEU A CA 1
ATOM 743 C C . LEU A 1 92 ? -14.326 -12.352 16.697 1.00 95.88 92 LEU A C 1
ATOM 745 O O . LEU A 1 92 ? -15.340 -12.904 16.270 1.00 95.88 92 LEU A O 1
ATOM 749 N N . ASP A 1 93 ? -13.237 -12.176 15.954 1.00 95.81 93 ASP A N 1
ATOM 750 C CA . ASP A 1 93 ? -13.059 -12.791 14.645 1.00 95.81 93 ASP A CA 1
ATOM 751 C C . ASP A 1 93 ? -12.901 -14.310 14.831 1.00 95.81 93 ASP A C 1
ATOM 753 O O . ASP A 1 93 ? -11.935 -14.745 15.463 1.00 95.81 93 ASP A O 1
ATOM 757 N N . PRO A 1 94 ? -13.806 -15.137 14.274 1.00 95.94 94 PRO A N 1
ATOM 758 C CA . PRO A 1 94 ? -13.758 -16.590 14.436 1.00 95.94 94 PRO A CA 1
ATOM 759 C C . PRO A 1 94 ? -12.523 -17.241 13.793 1.00 95.94 94 PRO A C 1
ATOM 761 O O . PRO A 1 94 ? -12.253 -18.414 14.041 1.00 95.94 94 PRO A O 1
ATOM 764 N N . ARG A 1 95 ? -11.779 -16.512 12.952 1.00 94.00 95 ARG A N 1
ATOM 765 C CA . ARG A 1 95 ? -10.515 -16.972 12.356 1.00 94.00 95 ARG A CA 1
ATOM 766 C C . ARG A 1 95 ? -9.323 -16.801 13.298 1.00 94.00 95 ARG A C 1
ATOM 768 O O . ARG A 1 95 ? -8.247 -17.321 13.006 1.00 94.00 95 ARG A O 1
ATOM 775 N N . CYS A 1 96 ? -9.479 -16.041 14.380 1.00 95.56 96 CYS A N 1
ATOM 776 C CA . CYS A 1 96 ? -8.424 -15.785 15.348 1.00 95.56 96 CYS A CA 1
ATOM 777 C C . CYS A 1 96 ? -8.506 -16.735 16.540 1.00 95.56 96 CYS A C 1
ATOM 779 O O . CYS A 1 96 ? -9.574 -17.198 16.932 1.00 95.56 96 CYS A O 1
ATOM 781 N N . AS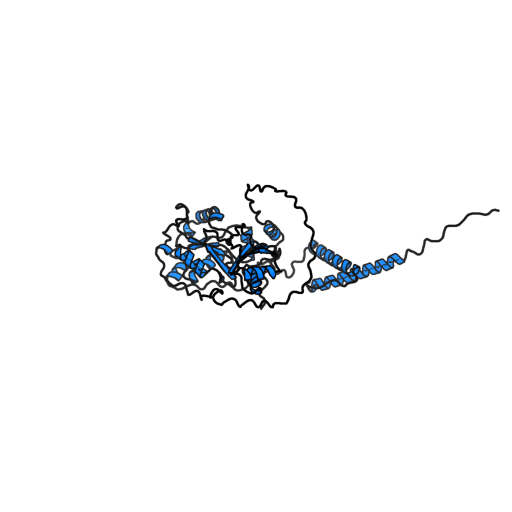P A 1 97 ? -7.348 -16.959 17.152 1.00 95.56 97 ASP A N 1
ATOM 782 C CA . ASP A 1 97 ? -7.284 -17.463 18.517 1.00 95.56 97 ASP A CA 1
ATOM 783 C C . ASP A 1 97 ? -8.031 -16.478 19.441 1.00 95.56 97 ASP A C 1
ATOM 785 O O . ASP A 1 97 ? -7.725 -15.282 19.381 1.00 95.56 97 ASP A O 1
ATOM 789 N N . PRO A 1 98 ? -9.003 -16.921 20.260 1.00 95.75 98 PRO A N 1
ATOM 790 C CA . PRO A 1 98 ? -9.693 -16.054 21.213 1.00 95.75 98 PRO A CA 1
ATOM 791 C C . PRO A 1 98 ? -8.750 -15.308 22.164 1.00 95.75 98 PRO A C 1
ATOM 793 O O . PRO A 1 98 ? -9.084 -14.205 22.596 1.00 95.75 98 PRO A O 1
ATOM 796 N N . ASP A 1 99 ? -7.570 -15.874 22.442 1.00 95.75 99 ASP A N 1
ATOM 797 C CA . ASP A 1 99 ? -6.554 -15.271 23.310 1.00 95.75 99 ASP A CA 1
ATOM 798 C C . ASP A 1 99 ? -5.666 -14.250 22.571 1.00 95.75 99 ASP A C 1
ATOM 800 O O . ASP A 1 99 ? -4.833 -13.571 23.179 1.00 95.75 99 ASP A O 1
ATOM 804 N N . TRP A 1 100 ? -5.821 -14.097 21.249 1.00 96.19 100 TRP A N 1
ATOM 805 C CA . TRP A 1 100 ? -5.117 -13.066 20.490 1.00 96.19 100 TRP A CA 1
ATOM 806 C C . TRP A 1 100 ? -5.607 -11.670 20.918 1.00 96.19 100 TRP A C 1
ATOM 808 O O . TRP A 1 100 ? -6.794 -11.374 20.762 1.00 96.19 100 TRP A O 1
ATOM 818 N N . PRO A 1 101 ? -4.731 -10.750 21.380 1.00 95.75 101 PRO A N 1
ATOM 819 C CA . PRO A 1 101 ? -5.153 -9.449 21.909 1.00 95.75 101 PRO A CA 1
ATOM 820 C C . PRO A 1 101 ? -5.919 -8.580 20.907 1.00 95.75 101 PRO A C 1
ATOM 822 O O . PRO A 1 101 ? -6.638 -7.679 21.322 1.00 95.75 101 PRO A O 1
ATOM 825 N N . LEU A 1 102 ? -5.799 -8.844 19.601 1.00 97.06 102 LEU A N 1
ATOM 826 C CA . LEU A 1 102 ? -6.518 -8.122 18.546 1.00 97.06 102 LEU A CA 1
ATOM 827 C C . LEU A 1 102 ? -7.604 -8.972 17.871 1.00 97.06 102 LEU A 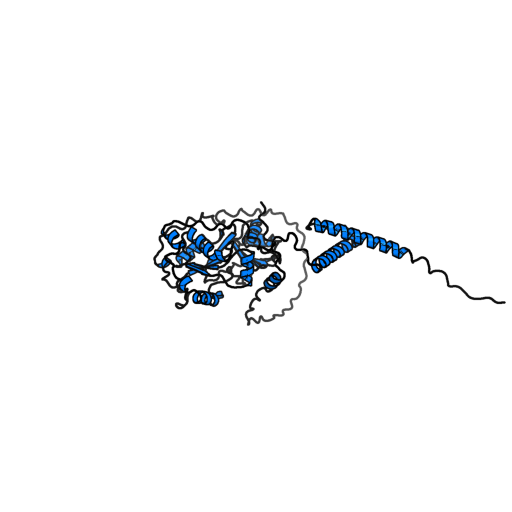C 1
ATOM 829 O O . LEU A 1 102 ? -8.074 -8.607 16.792 1.00 97.06 102 LEU A O 1
ATOM 833 N N . ALA A 1 103 ? -8.011 -10.098 18.472 1.00 97.38 103 ALA A N 1
ATOM 834 C CA . ALA A 1 103 ? -9.058 -10.974 17.933 1.00 97.38 103 ALA A CA 1
ATOM 835 C C . ALA A 1 103 ? -10.376 -10.228 17.697 1.00 97.38 103 ALA A C 1
ATOM 837 O O . ALA A 1 103 ? -11.134 -10.575 16.803 1.00 97.38 103 ALA A O 1
ATOM 838 N N . HIS A 1 104 ? -10.633 -9.178 18.469 1.00 96.75 104 HIS A N 1
ATOM 839 C CA . HIS A 1 104 ? -11.838 -8.365 18.386 1.00 96.75 104 HIS A CA 1
ATOM 840 C C . HIS A 1 104 ? -11.775 -7.237 17.337 1.00 96.75 104 HIS A C 1
ATOM 842 O O . HIS A 1 104 ? -12.762 -6.544 17.106 1.00 96.75 104 HIS A O 1
ATOM 848 N N . LEU A 1 105 ? -10.621 -7.034 16.697 1.00 97.50 105 LEU A N 1
ATOM 849 C CA . LEU A 1 105 ? -10.430 -6.045 15.638 1.00 97.50 105 LEU A CA 1
ATOM 850 C C . LEU A 1 105 ? -10.268 -6.729 14.282 1.00 97.50 105 LEU A C 1
ATOM 852 O O . LEU A 1 105 ? -9.853 -7.881 14.204 1.00 97.50 105 LEU A O 1
ATOM 856 N N . TYR A 1 106 ? -10.540 -6.002 13.200 1.00 98.00 106 TYR A N 1
ATOM 857 C CA . TYR A 1 106 ? -10.483 -6.510 11.828 1.00 98.00 106 TYR A CA 1
ATOM 858 C C . TYR A 1 106 ? -9.484 -5.691 10.998 1.00 98.00 106 TYR A C 1
ATOM 860 O O . TYR A 1 106 ? -9.783 -4.543 10.651 1.00 98.00 106 TYR A O 1
ATOM 868 N N . PRO A 1 107 ? -8.287 -6.229 10.696 1.00 98.38 107 PRO A N 1
ATOM 869 C CA . PRO A 1 107 ? -7.272 -5.506 9.950 1.00 98.38 107 PRO A CA 1
ATOM 870 C C . PRO A 1 107 ? -7.508 -5.560 8.442 1.00 98.38 107 PRO A C 1
ATOM 872 O O . PRO A 1 107 ? -7.859 -6.596 7.872 1.00 98.38 107 PRO A O 1
ATOM 875 N N . ILE A 1 108 ? -7.179 -4.456 7.780 1.00 98.62 108 ILE A N 1
ATOM 876 C CA . ILE A 1 108 ? -6.908 -4.399 6.343 1.00 98.62 108 ILE A CA 1
ATOM 877 C C . ILE A 1 108 ? -5.430 -4.073 6.143 1.00 98.62 108 ILE A C 1
ATOM 879 O O . ILE A 1 108 ? -4.846 -3.311 6.912 1.00 98.62 108 ILE A O 1
ATOM 883 N N . TYR A 1 109 ? -4.825 -4.602 5.093 1.00 98.50 109 TYR A N 1
ATOM 884 C CA . TYR A 1 109 ? -3.530 -4.152 4.613 1.00 98.50 109 TYR A CA 1
ATOM 885 C C . TYR A 1 109 ? -3.722 -2.973 3.660 1.00 98.50 109 TYR A C 1
ATOM 887 O O . TYR A 1 109 ? -4.398 -3.095 2.638 1.00 98.50 109 TYR A O 1
ATOM 895 N N . LEU A 1 110 ? -3.114 -1.839 3.988 1.00 97.56 110 LEU A N 1
ATOM 896 C CA . LEU A 1 110 ? -3.090 -0.638 3.164 1.00 97.56 110 LEU A CA 1
ATOM 897 C C . LEU A 1 110 ? -1.680 -0.451 2.611 1.00 97.56 110 LEU A C 1
ATOM 899 O O . LEU A 1 110 ? -0.731 -0.407 3.392 1.00 97.56 110 LEU A O 1
ATOM 903 N N . SER A 1 111 ? -1.545 -0.313 1.292 1.00 94.94 111 SER A N 1
ATOM 904 C CA . SER A 1 111 ? -0.259 -0.056 0.636 1.00 94.94 111 SER A CA 1
ATOM 905 C C . SER A 1 111 ? -0.226 1.284 -0.083 1.00 94.94 111 SER A C 1
ATOM 907 O O . SER A 1 111 ? -1.267 1.849 -0.443 1.00 94.94 111 SER A O 1
ATOM 909 N N . ASN A 1 112 ? 0.994 1.770 -0.328 1.00 93.31 112 ASN A N 1
ATOM 910 C CA . ASN A 1 112 ? 1.250 2.971 -1.127 1.00 93.31 112 ASN A CA 1
ATOM 911 C C . ASN A 1 112 ? 0.583 4.234 -0.543 1.00 93.31 112 ASN A C 1
ATOM 913 O O . ASN A 1 112 ? 0.203 5.156 -1.272 1.00 93.31 112 ASN A O 1
ATOM 917 N N . PHE A 1 113 ? 0.431 4.292 0.787 1.00 94.25 113 PHE A N 1
ATOM 918 C CA . PHE A 1 113 ? -0.163 5.439 1.464 1.00 94.25 113 PHE A CA 1
ATOM 919 C C . PHE A 1 113 ? 0.838 6.591 1.530 1.00 94.25 113 PHE A C 1
ATOM 921 O O . PHE A 1 113 ? 1.889 6.510 2.169 1.00 94.25 113 PHE A O 1
ATOM 928 N N . ARG A 1 114 ? 0.507 7.699 0.869 1.00 91.69 114 ARG A N 1
ATOM 929 C CA . ARG A 1 114 ? 1.380 8.866 0.768 1.00 91.69 114 ARG A CA 1
ATOM 930 C C . ARG A 1 114 ? 1.290 9.760 2.006 1.00 91.69 114 ARG A C 1
ATOM 932 O O . ARG A 1 114 ? 0.283 10.438 2.199 1.00 91.69 114 ARG A O 1
ATOM 939 N N . CYS A 1 115 ? 2.371 9.858 2.777 1.00 90.38 115 CYS A N 1
ATOM 940 C CA . CYS A 1 115 ? 2.485 10.796 3.902 1.00 90.38 115 CYS A CA 1
ATOM 941 C C . CYS A 1 115 ? 3.798 11.587 3.812 1.00 90.38 115 CYS A C 1
ATOM 943 O O . CYS A 1 115 ? 4.773 11.077 3.289 1.00 90.38 115 CYS A O 1
ATOM 945 N N . SER A 1 116 ? 3.863 12.835 4.275 1.00 85.38 116 SER A N 1
ATOM 946 C CA . SER A 1 116 ? 5.112 13.617 4.242 1.00 85.38 116 SER A CA 1
ATOM 947 C C . SER A 1 116 ? 6.106 13.184 5.320 1.00 85.38 116 SER A C 1
ATOM 949 O O . SER A 1 116 ? 7.309 13.249 5.087 1.00 85.38 116 SER A O 1
ATOM 951 N N . ASN A 1 117 ? 5.607 12.729 6.470 1.00 84.56 117 ASN A N 1
ATOM 952 C CA . ASN A 1 117 ? 6.397 12.393 7.646 1.00 84.56 117 ASN A CA 1
ATOM 953 C C . ASN A 1 117 ? 5.889 11.080 8.257 1.00 84.56 117 ASN A C 1
ATOM 955 O O . ASN A 1 117 ? 4.703 10.962 8.560 1.00 84.56 117 ASN A O 1
ATOM 959 N N . LEU A 1 118 ? 6.795 10.126 8.493 1.00 84.38 118 LEU A N 1
ATOM 960 C CA . LEU A 1 118 ? 6.475 8.836 9.114 1.00 84.38 118 LEU A CA 1
ATOM 961 C C . LEU A 1 118 ? 5.768 9.008 10.469 1.00 84.38 118 LEU A C 1
ATOM 963 O O . LEU A 1 118 ? 4.785 8.322 10.730 1.00 84.38 118 LEU A O 1
ATOM 967 N N . ASN A 1 119 ? 6.193 9.977 11.284 1.00 86.94 119 ASN A N 1
ATOM 968 C CA . ASN A 1 119 ? 5.606 10.234 12.605 1.00 86.94 119 ASN A CA 1
ATOM 969 C C . ASN A 1 119 ? 4.159 10.743 12.521 1.00 86.94 119 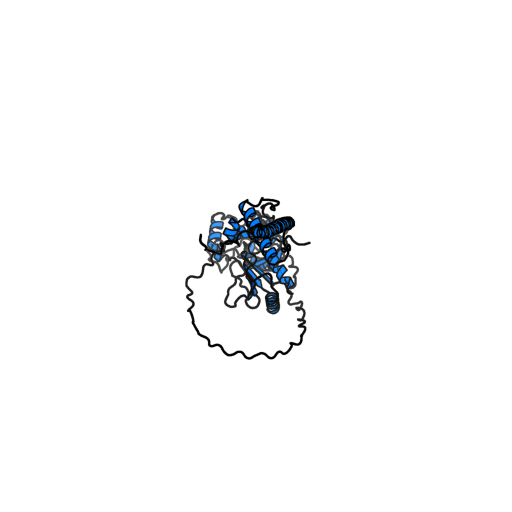ASN A C 1
ATOM 971 O O . ASN A 1 119 ? 3.401 10.615 13.474 1.00 86.94 119 ASN A O 1
ATOM 975 N N . MET A 1 120 ? 3.764 11.318 11.382 1.00 89.75 120 MET A N 1
ATOM 976 C CA . MET A 1 120 ? 2.389 11.757 11.130 1.00 89.75 120 MET A CA 1
ATOM 977 C C . MET A 1 120 ? 1.572 10.711 10.371 1.00 89.75 120 MET A C 1
ATOM 979 O O . MET A 1 120 ? 0.379 10.922 10.158 1.00 89.75 120 MET A O 1
ATOM 983 N N . CYS A 1 121 ? 2.183 9.603 9.939 1.00 91.38 121 CYS A N 1
ATOM 984 C CA . CYS A 1 121 ? 1.537 8.643 9.053 1.00 91.38 121 CYS A CA 1
ATOM 985 C C . CYS A 1 121 ? 0.299 8.021 9.701 1.00 91.38 121 CYS A C 1
ATOM 987 O O . CYS A 1 121 ? -0.757 8.000 9.077 1.00 91.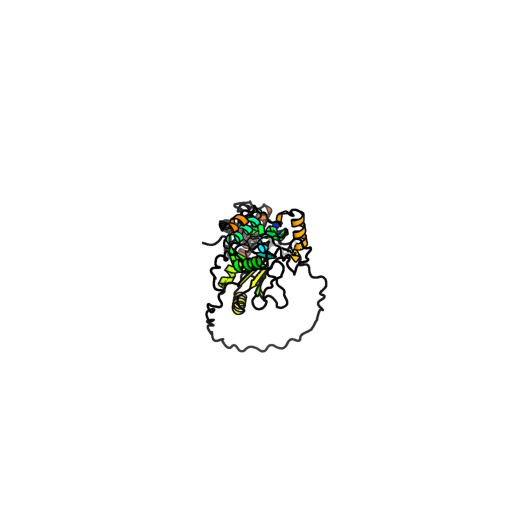38 121 CYS A O 1
ATOM 989 N N . GLN A 1 122 ? 0.385 7.601 10.966 1.00 93.94 122 GLN A N 1
ATOM 990 C CA . GLN A 1 122 ? -0.763 7.040 11.686 1.00 93.94 122 GLN A CA 1
ATOM 991 C C . GLN A 1 122 ? -1.920 8.047 11.782 1.00 93.94 122 GLN A C 1
ATOM 993 O O . GLN A 1 122 ? -3.048 7.719 11.420 1.00 93.94 122 GLN A O 1
ATOM 998 N N . THR A 1 123 ? -1.645 9.293 12.180 1.00 94.88 123 THR A N 1
ATOM 999 C CA . THR A 1 123 ? -2.654 10.365 12.236 1.00 94.88 123 THR A CA 1
ATOM 1000 C C . THR A 1 123 ? -3.246 10.665 10.859 1.00 94.88 123 THR A C 1
ATOM 1002 O O . THR A 1 123 ? -4.457 10.810 10.729 1.00 94.88 123 THR A O 1
ATOM 1005 N N . ALA A 1 124 ? -2.418 10.705 9.811 1.00 95.06 124 ALA A N 1
ATOM 1006 C CA . ALA A 1 124 ? -2.863 10.936 8.440 1.00 95.06 124 ALA A CA 1
ATOM 1007 C C . ALA A 1 124 ? -3.776 9.813 7.932 1.00 95.06 124 ALA A C 1
ATOM 1009 O O . ALA A 1 124 ? -4.777 10.097 7.274 1.00 95.06 124 ALA A O 1
ATOM 1010 N N . VAL A 1 125 ? -3.456 8.557 8.255 1.00 96.56 125 VAL A N 1
ATOM 1011 C CA . VAL A 1 125 ? -4.299 7.396 7.952 1.00 96.56 125 VAL A CA 1
ATOM 1012 C C . VAL A 1 125 ? -5.639 7.514 8.676 1.00 96.56 125 VAL A C 1
ATOM 1014 O O . VAL A 1 125 ? -6.682 7.474 8.022 1.00 96.56 125 VAL A O 1
ATOM 1017 N N . ARG A 1 126 ? -5.633 7.745 9.997 1.00 96.62 126 ARG A N 1
ATOM 1018 C CA . ARG A 1 126 ? -6.865 7.924 10.789 1.00 96.62 126 ARG A CA 1
ATOM 1019 C C . ARG A 1 126 ? -7.734 9.041 10.218 1.00 96.62 126 ARG A C 1
ATOM 1021 O O . ARG A 1 126 ? -8.915 8.836 9.965 1.00 96.62 126 ARG A O 1
ATOM 1028 N N . GLN A 1 127 ? -7.134 10.185 9.899 1.00 95.56 127 GLN A N 1
ATOM 1029 C CA . GLN A 1 127 ? -7.827 11.325 9.304 1.00 95.56 127 GLN A CA 1
ATOM 1030 C C . GLN A 1 127 ? -8.384 11.027 7.904 1.00 95.56 127 GLN A C 1
ATOM 1032 O O . GLN A 1 127 ? -9.481 11.473 7.569 1.00 95.56 127 GLN A O 1
ATOM 1037 N N . TYR A 1 128 ? -7.658 10.268 7.078 1.00 95.44 128 TYR A N 1
ATOM 1038 C CA . TYR A 1 128 ? -8.110 9.851 5.749 1.00 95.44 128 TYR A CA 1
ATOM 1039 C C . TYR A 1 128 ? -9.366 8.965 5.812 1.00 95.44 128 TYR A C 1
ATOM 1041 O O . TYR A 1 128 ? -10.288 9.152 5.007 1.00 95.44 128 TYR A O 1
ATOM 1049 N N . PHE A 1 129 ? -9.411 8.026 6.759 1.00 95.56 129 PHE A N 1
ATOM 1050 C CA . PHE A 1 129 ? -10.568 7.158 6.981 1.00 95.56 129 PHE A CA 1
ATOM 1051 C C . PHE A 1 129 ? -11.713 7.899 7.685 1.00 95.56 129 PHE A C 1
ATOM 1053 O O . PHE A 1 129 ? -12.858 7.795 7.243 1.00 95.56 129 PHE A O 1
ATOM 1060 N N . ALA A 1 130 ? -11.422 8.761 8.662 1.00 94.19 130 ALA A N 1
ATOM 1061 C CA . ALA A 1 130 ? -12.426 9.593 9.326 1.00 94.19 130 ALA A CA 1
ATOM 1062 C C . ALA A 1 130 ? -13.124 10.554 8.346 1.00 94.19 130 ALA A C 1
ATOM 1064 O O . ALA A 1 130 ? -14.340 10.735 8.404 1.00 94.19 130 ALA A O 1
ATOM 1065 N N . ALA A 1 131 ? -12.398 11.093 7.357 1.00 92.56 131 ALA A N 1
ATOM 1066 C CA . ALA A 1 131 ? -12.975 11.882 6.261 1.00 92.56 131 ALA A CA 1
ATOM 1067 C C . ALA A 1 131 ? -14.004 11.098 5.413 1.00 92.56 131 ALA A C 1
ATOM 1069 O O . ALA A 1 131 ? -14.813 11.691 4.696 1.00 92.56 131 ALA A O 1
ATOM 1070 N N . ARG A 1 132 ? -13.979 9.762 5.489 1.00 91.75 132 ARG A N 1
ATOM 1071 C CA . ARG A 1 132 ? -14.923 8.836 4.844 1.00 91.75 132 ARG A CA 1
ATOM 1072 C C . ARG A 1 132 ? -15.956 8.264 5.815 1.00 91.75 132 ARG A C 1
ATOM 1074 O O . ARG A 1 132 ? -16.774 7.463 5.388 1.00 91.75 132 ARG A O 1
ATOM 1081 N N . GLY A 1 133 ? -15.952 8.687 7.078 1.00 91.88 133 GLY A N 1
ATOM 1082 C CA . GLY A 1 133 ? -16.848 8.165 8.110 1.00 91.88 133 GLY A CA 1
ATOM 1083 C C . GLY A 1 133 ? -16.428 6.802 8.666 1.00 91.88 133 GLY A C 1
ATOM 1084 O O . GLY A 1 133 ? -17.274 6.087 9.189 1.00 91.88 133 GLY A O 1
ATOM 1085 N N . LEU A 1 134 ? -15.151 6.429 8.543 1.00 94.06 134 LEU A N 1
ATOM 1086 C CA . LEU A 1 134 ? -14.595 5.174 9.057 1.00 94.06 134 LEU A CA 1
ATOM 1087 C C . LEU A 1 134 ? -13.659 5.448 10.243 1.00 94.06 134 LEU A C 1
ATOM 1089 O O . LEU A 1 134 ? -12.746 6.269 10.128 1.00 94.06 134 LEU A O 1
ATOM 1093 N N . LEU A 1 135 ? -13.874 4.760 11.363 1.00 95.44 135 LEU A N 1
ATOM 1094 C CA . LEU A 1 135 ? -13.108 4.906 12.591 1.00 95.44 135 LEU A CA 1
ATOM 1095 C C . LEU A 1 135 ? -12.002 3.861 12.610 1.00 95.44 135 LEU A C 1
ATOM 1097 O O . LEU A 1 135 ? -12.236 2.662 12.744 1.00 95.44 135 LEU A O 1
ATOM 1101 N N . VAL A 1 136 ? -10.771 4.336 12.496 1.00 96.81 136 VAL A N 1
ATOM 1102 C CA . VAL A 1 136 ? -9.596 3.483 12.641 1.00 96.81 136 VAL A CA 1
ATOM 1103 C C . VAL A 1 136 ? -9.291 3.314 14.121 1.00 96.81 136 VAL A C 1
ATOM 1105 O O . VAL A 1 136 ? -9.056 4.298 14.822 1.00 96.81 136 VAL A O 1
ATOM 1108 N N . ARG A 1 137 ? -9.270 2.058 14.564 1.00 96.44 137 ARG A N 1
ATOM 1109 C CA . ARG A 1 137 ? -9.018 1.650 15.948 1.00 96.44 137 ARG A CA 1
ATOM 1110 C C . ARG A 1 137 ? -7.544 1.650 16.282 1.00 96.44 137 ARG A C 1
ATOM 1112 O O . ARG A 1 137 ? -7.144 2.145 17.324 1.00 96.44 137 ARG A O 1
ATOM 1119 N N . TRP A 1 138 ? -6.746 1.107 15.374 1.00 97.31 138 TRP A N 1
ATOM 1120 C CA . TRP A 1 138 ? -5.319 0.957 15.579 1.00 97.31 138 TRP A CA 1
ATOM 1121 C C . TRP A 1 138 ? -4.595 0.863 14.236 1.00 97.31 138 TRP A C 1
ATOM 1123 O O . TRP A 1 138 ? -5.167 0.426 13.234 1.00 97.31 138 TRP A O 1
ATOM 1133 N N . CYS A 1 139 ? -3.336 1.295 14.206 1.00 97.06 139 CYS A N 1
ATOM 1134 C CA . CYS A 1 139 ? -2.494 1.285 13.013 1.00 97.06 139 CYS A CA 1
ATOM 1135 C C . CYS A 1 139 ? -1.158 0.631 13.345 1.00 97.06 139 CYS A C 1
ATOM 1137 O O . CYS A 1 139 ? -0.391 1.173 14.142 1.00 97.06 139 CYS A O 1
ATOM 1139 N N . PHE A 1 140 ? -0.828 -0.450 12.652 1.00 96.44 140 PHE A N 1
ATOM 1140 C CA . PHE A 1 140 ? 0.463 -1.109 12.769 1.00 96.44 140 PHE A CA 1
ATOM 1141 C C . PHE A 1 140 ? 1.284 -0.935 11.488 1.00 96.44 140 PHE A C 1
ATOM 1143 O O . PHE A 1 140 ? 0.781 -1.103 10.377 1.00 96.44 140 PHE A O 1
ATOM 1150 N N . SER A 1 141 ? 2.572 -0.638 11.643 1.00 93.75 141 SER A N 1
ATOM 1151 C CA . SER A 1 141 ? 3.545 -0.621 10.551 1.00 93.75 141 SER A CA 1
ATOM 1152 C C . SER A 1 141 ? 4.746 -1.474 10.932 1.00 93.75 141 SER A C 1
ATOM 1154 O O . SER A 1 141 ? 5.317 -1.295 12.006 1.00 93.75 141 SER A O 1
ATOM 1156 N N . ARG A 1 142 ? 5.144 -2.379 10.032 1.00 91.31 142 ARG A N 1
ATOM 1157 C CA . ARG A 1 142 ? 6.275 -3.291 10.243 1.00 91.31 142 ARG A CA 1
ATOM 1158 C C . ARG A 1 142 ? 7.564 -2.521 10.561 1.00 91.31 142 ARG A C 1
ATOM 1160 O O . ARG A 1 142 ? 7.940 -1.587 9.849 1.00 91.31 142 ARG A O 1
ATOM 1167 N N . ALA A 1 143 ? 8.268 -2.949 11.605 1.00 85.31 143 ALA A N 1
ATOM 1168 C CA . ALA A 1 143 ? 9.512 -2.345 12.068 1.00 85.31 143 ALA A CA 1
ATOM 1169 C C . ALA A 1 143 ? 10.741 -3.004 11.417 1.00 85.31 143 ALA A C 1
ATOM 1171 O O . ALA A 1 143 ? 11.629 -3.493 12.099 1.00 85.31 143 ALA A O 1
ATOM 1172 N N . ASP A 1 144 ? 10.784 -3.030 10.087 1.00 84.19 144 ASP A N 1
ATOM 1173 C CA . ASP A 1 144 ? 11.904 -3.594 9.325 1.00 84.19 144 ASP A CA 1
ATOM 1174 C C . ASP A 1 144 ? 12.771 -2.467 8.765 1.00 84.19 144 ASP A C 1
ATOM 1176 O O . ASP A 1 144 ? 12.250 -1.576 8.093 1.00 84.19 144 ASP A O 1
ATOM 1180 N N . ASP A 1 145 ? 14.076 -2.486 9.041 1.00 79.00 145 ASP A N 1
ATOM 1181 C CA . ASP A 1 145 ? 14.999 -1.424 8.639 1.00 79.00 145 ASP A CA 1
ATOM 1182 C C . ASP A 1 145 ? 15.057 -1.225 7.125 1.00 79.00 145 ASP A C 1
ATOM 1184 O O . ASP A 1 145 ? 15.077 -0.078 6.664 1.00 79.00 145 ASP A O 1
ATOM 1188 N N . TYR A 1 146 ? 15.016 -2.307 6.342 1.00 77.88 146 TYR A N 1
ATOM 1189 C CA . TYR A 1 146 ? 15.036 -2.218 4.884 1.00 77.88 146 TYR A CA 1
ATOM 1190 C C . TYR A 1 146 ? 13.793 -1.474 4.385 1.00 77.88 146 TYR A C 1
ATOM 1192 O O . TYR A 1 146 ? 13.882 -0.451 3.690 1.00 77.88 146 TYR A O 1
ATOM 1200 N N . PHE A 1 147 ? 12.613 -1.937 4.807 1.00 73.94 147 PHE A N 1
ATOM 1201 C CA . PHE A 1 147 ? 11.351 -1.328 4.397 1.00 73.94 147 PHE A CA 1
ATOM 1202 C C . PHE A 1 147 ? 11.188 0.073 4.964 1.00 73.94 147 PHE A C 1
ATOM 1204 O O . PHE A 1 147 ? 10.760 0.965 4.240 1.00 73.94 147 PHE A O 1
ATOM 1211 N N . ARG A 1 148 ? 11.600 0.320 6.205 1.00 77.94 148 ARG A N 1
ATOM 1212 C CA . ARG A 1 148 ? 11.548 1.642 6.831 1.00 77.94 148 ARG A CA 1
ATOM 1213 C C . ARG A 1 148 ? 12.391 2.646 6.057 1.00 77.94 148 ARG A C 1
ATOM 1215 O O . ARG A 1 148 ? 11.945 3.770 5.828 1.00 77.94 148 ARG A O 1
ATOM 1222 N N . GLN A 1 149 ? 13.588 2.263 5.615 1.00 75.31 149 GLN A N 1
ATOM 1223 C CA . GLN A 1 149 ? 14.438 3.134 4.803 1.00 75.31 149 GLN A CA 1
ATOM 1224 C C . GLN A 1 149 ? 13.845 3.386 3.415 1.00 75.31 149 GLN A C 1
ATOM 1226 O O . GLN A 1 149 ? 13.851 4.532 2.955 1.00 75.31 149 GLN A O 1
ATOM 1231 N N . PHE A 1 150 ? 13.297 2.352 2.774 1.00 76.62 150 PHE A N 1
ATOM 1232 C CA . PHE A 1 150 ? 12.586 2.474 1.503 1.00 76.62 150 PHE A CA 1
ATOM 1233 C C . PHE A 1 150 ? 11.374 3.412 1.618 1.00 76.62 150 PHE A C 1
ATOM 1235 O O . PHE A 1 150 ? 11.286 4.409 0.899 1.00 76.62 150 PHE A O 1
ATOM 1242 N N . GLN A 1 151 ? 10.482 3.139 2.569 1.00 80.69 151 GLN A N 1
ATOM 1243 C CA . GLN A 1 151 ? 9.257 3.893 2.818 1.00 80.69 151 GLN A CA 1
ATOM 1244 C C . GLN A 1 151 ? 9.566 5.340 3.201 1.00 80.69 151 GLN A C 1
ATOM 1246 O O . GLN A 1 151 ? 8.932 6.252 2.683 1.00 80.69 151 GLN A O 1
ATOM 1251 N N . ARG A 1 152 ? 10.598 5.588 4.024 1.00 80.19 152 ARG A N 1
ATOM 1252 C CA . ARG A 1 152 ? 11.049 6.946 4.376 1.00 80.19 152 ARG A CA 1
ATOM 1253 C C . ARG A 1 152 ? 11.621 7.719 3.188 1.00 80.19 152 ARG A C 1
ATOM 1255 O O . ARG A 1 152 ? 11.543 8.935 3.197 1.00 80.19 152 ARG A O 1
ATOM 1262 N N . LYS A 1 153 ? 12.220 7.058 2.193 1.00 77.88 153 LYS A N 1
ATOM 1263 C CA . LYS A 1 153 ? 12.715 7.735 0.977 1.00 77.88 153 LYS A CA 1
ATOM 1264 C C . LYS A 1 153 ? 11.610 7.986 -0.037 1.00 77.88 153 LYS A C 1
ATOM 1266 O O . LYS A 1 153 ? 11.605 9.016 -0.701 1.00 77.88 153 LYS A O 1
ATOM 1271 N N . ALA A 1 154 ? 10.692 7.037 -0.167 1.00 78.75 154 ALA A N 1
ATOM 1272 C CA . ALA A 1 154 ? 9.556 7.153 -1.064 1.00 78.75 154 ALA A CA 1
ATOM 1273 C C . ALA A 1 154 ? 8.441 8.046 -0.487 1.00 78.75 154 ALA A C 1
ATOM 1275 O O . ALA A 1 154 ? 7.577 8.488 -1.235 1.00 78.75 154 ALA A O 1
ATOM 1276 N N . ASN A 1 155 ? 8.443 8.281 0.830 1.00 86.81 155 ASN A N 1
ATOM 1277 C CA . ASN A 1 155 ? 7.319 8.665 1.698 1.00 86.81 155 ASN A CA 1
ATOM 1278 C C . ASN A 1 155 ? 5.996 7.973 1.316 1.00 86.81 155 ASN A C 1
ATOM 1280 O O . ASN A 1 155 ? 4.934 8.594 1.220 1.00 86.81 155 ASN A O 1
ATOM 1284 N N . LEU A 1 156 ? 6.101 6.676 1.039 1.00 89.75 156 LEU A N 1
ATOM 1285 C CA . LEU A 1 156 ? 4.996 5.771 0.754 1.00 89.75 156 LEU A CA 1
ATOM 1286 C C . LEU A 1 156 ? 5.048 4.686 1.809 1.00 89.75 156 LEU A C 1
ATOM 1288 O O . LEU A 1 156 ? 6.089 4.057 1.976 1.00 89.75 156 LEU A O 1
ATOM 1292 N N . TYR A 1 157 ? 3.954 4.518 2.535 1.00 91.94 157 TYR A N 1
ATOM 1293 C CA . TYR A 1 157 ? 3.900 3.672 3.714 1.00 91.94 157 TYR A CA 1
ATOM 1294 C C . TYR A 1 157 ? 2.869 2.571 3.523 1.00 91.94 157 TYR A C 1
ATOM 1296 O O . TYR A 1 157 ? 1.802 2.799 2.949 1.00 91.94 157 TYR A O 1
ATOM 1304 N N . ASP A 1 158 ? 3.206 1.400 4.054 1.00 94.19 158 ASP A N 1
ATOM 1305 C CA . ASP A 1 158 ? 2.318 0.249 4.109 1.00 94.19 158 ASP A CA 1
ATOM 1306 C C . ASP A 1 158 ? 2.043 -0.102 5.573 1.00 94.19 158 ASP A C 1
ATOM 1308 O O . ASP A 1 158 ? 2.947 -0.028 6.415 1.00 94.19 158 ASP A O 1
ATOM 1312 N N . GLY A 1 159 ? 0.817 -0.509 5.881 1.00 96.31 159 GLY A N 1
ATOM 1313 C CA . GLY A 1 159 ? 0.373 -0.751 7.252 1.00 96.31 159 GLY A CA 1
ATOM 1314 C C . GLY A 1 159 ? -0.805 -1.710 7.347 1.00 96.31 159 GLY A C 1
ATOM 1315 O O . GLY A 1 159 ? -1.562 -1.869 6.390 1.00 96.31 159 GLY A O 1
ATOM 1316 N N . LEU A 1 160 ? -0.978 -2.306 8.525 1.00 98.31 160 LEU A N 1
ATOM 1317 C CA . LEU A 1 160 ? -2.224 -2.949 8.931 1.00 98.31 160 LEU A CA 1
ATOM 1318 C C . LEU A 1 160 ? -3.089 -1.922 9.662 1.00 98.31 160 LEU A C 1
ATOM 1320 O O . LEU A 1 160 ? -2.663 -1.331 10.656 1.00 98.31 160 LEU A O 1
ATOM 1324 N N . ILE A 1 161 ? -4.288 -1.682 9.142 1.00 98.38 161 ILE A N 1
ATOM 1325 C CA . ILE A 1 161 ? -5.243 -0.708 9.668 1.00 98.38 161 ILE A CA 1
ATOM 1326 C C . ILE A 1 161 ? -6.425 -1.477 10.244 1.00 98.38 161 ILE A C 1
ATOM 1328 O O . ILE A 1 161 ? -7.118 -2.181 9.514 1.00 98.38 161 ILE A O 1
ATOM 1332 N N . TYR A 1 162 ? -6.632 -1.358 11.549 1.00 98.31 162 TYR A N 1
ATOM 1333 C CA . TYR A 1 162 ? -7.614 -2.136 12.291 1.00 98.31 162 TYR A CA 1
ATOM 1334 C C . TYR A 1 162 ? -8.919 -1.359 12.468 1.00 98.31 162 TYR A C 1
ATOM 1336 O O . TYR A 1 162 ? -8.910 -0.187 12.856 1.00 98.31 162 TYR A O 1
ATOM 1344 N N . PHE A 1 163 ? -10.037 -2.038 12.223 1.00 97.62 163 PHE A N 1
ATOM 1345 C CA . PHE A 1 163 ? -11.400 -1.544 12.433 1.00 97.62 163 PHE A CA 1
ATOM 1346 C C . PHE A 1 163 ? -12.107 -2.347 13.526 1.00 97.62 163 PHE A C 1
ATOM 1348 O O . PHE A 1 163 ? -11.687 -3.460 13.844 1.00 97.62 163 PHE A O 1
ATOM 1355 N N . GLY A 1 164 ? -13.171 -1.789 14.107 1.00 96.38 164 GLY A N 1
ATOM 1356 C CA . GLY A 1 164 ? -13.889 -2.426 15.216 1.00 96.38 164 GLY A CA 1
ATOM 1357 C C . GLY A 1 164 ? -14.852 -3.533 14.786 1.00 96.38 164 GLY A C 1
ATOM 1358 O O . GLY A 1 164 ? -15.349 -4.274 15.624 1.00 96.38 164 GLY A O 1
ATOM 1359 N N . SER A 1 165 ? -15.118 -3.669 13.485 1.00 95.94 165 SER A N 1
ATOM 1360 C CA . SER A 1 165 ? -15.992 -4.711 12.943 1.00 95.94 165 SER A CA 1
ATOM 1361 C C . SER A 1 165 ? -15.569 -5.164 11.545 1.00 95.94 165 SER A C 1
ATOM 1363 O O . SER A 1 165 ? -14.939 -4.419 10.788 1.00 95.94 165 SER A O 1
ATOM 1365 N N . GLU A 1 166 ? -15.979 -6.377 11.168 1.00 96.12 166 GLU A N 1
ATOM 1366 C CA . GLU A 1 166 ? -15.742 -6.924 9.829 1.00 96.12 166 GLU A CA 1
ATOM 1367 C C . GLU A 1 166 ? -16.378 -6.053 8.740 1.00 96.12 166 GLU A C 1
ATOM 1369 O O . GLU A 1 166 ? -15.748 -5.729 7.732 1.00 96.12 166 GLU A O 1
ATOM 1374 N N . ASN A 1 167 ? -17.618 -5.613 8.967 1.00 94.81 167 ASN A N 1
ATOM 1375 C CA . ASN A 1 167 ? -18.345 -4.781 8.017 1.00 94.81 167 ASN A CA 1
ATOM 1376 C C . ASN A 1 167 ? -17.616 -3.452 7.751 1.00 94.81 167 ASN A C 1
ATOM 1378 O O . ASN A 1 167 ? -17.568 -2.978 6.617 1.00 94.81 167 ASN A O 1
ATOM 1382 N N . GLU A 1 168 ? -16.996 -2.848 8.766 1.00 94.75 168 GLU A N 1
ATOM 1383 C CA . GLU A 1 168 ? -16.160 -1.662 8.570 1.00 94.75 168 GLU A CA 1
ATOM 1384 C C . GLU A 1 168 ? -14.912 -1.935 7.749 1.00 94.75 168 GLU A C 1
ATOM 1386 O O . GLU A 1 168 ? -14.631 -1.164 6.832 1.00 94.75 168 GLU A O 1
ATOM 1391 N N . ALA A 1 169 ? -14.202 -3.027 8.030 1.00 96.75 169 ALA A N 1
ATOM 1392 C CA . ALA A 1 169 ? -13.039 -3.422 7.247 1.00 96.75 169 ALA A CA 1
ATOM 1393 C C . ALA A 1 169 ? -13.415 -3.654 5.770 1.00 96.75 169 ALA A C 1
ATOM 1395 O O . ALA A 1 169 ? -12.726 -3.170 4.870 1.00 96.75 169 ALA A O 1
ATOM 1396 N N . ILE A 1 170 ? -14.556 -4.300 5.500 1.00 96.12 170 ILE A N 1
ATOM 1397 C CA . ILE A 1 170 ? -15.085 -4.497 4.140 1.00 96.12 170 ILE A CA 1
ATOM 1398 C C . ILE A 1 170 ? -15.426 -3.156 3.479 1.00 96.12 170 ILE A C 1
ATOM 1400 O O . ILE A 1 170 ? -15.010 -2.900 2.344 1.00 96.12 170 ILE A O 1
ATOM 1404 N N . ARG A 1 171 ? -16.144 -2.264 4.178 1.00 94.62 171 ARG A N 1
ATOM 1405 C CA . ARG A 1 171 ? -16.450 -0.914 3.670 1.00 94.62 171 ARG A CA 1
ATOM 1406 C C . ARG A 1 171 ? -15.175 -0.128 3.373 1.00 94.62 171 ARG A C 1
ATOM 1408 O O . ARG A 1 171 ? -15.105 0.530 2.337 1.00 94.62 171 ARG A O 1
ATOM 1415 N N . ALA A 1 172 ? -14.169 -0.222 4.239 1.00 95.69 172 ALA A N 1
ATOM 1416 C CA . ALA A 1 172 ? -12.872 0.416 4.067 1.00 95.69 172 ALA A CA 1
ATOM 1417 C C . ALA A 1 172 ? -12.148 -0.104 2.819 1.00 95.69 172 ALA A C 1
ATOM 1419 O O . ALA A 1 172 ? -11.736 0.700 1.986 1.00 95.69 172 ALA A O 1
ATOM 1420 N N . MET A 1 173 ? -12.055 -1.424 2.632 1.00 96.88 173 MET A N 1
ATOM 1421 C CA . MET A 1 173 ? -11.443 -2.010 1.433 1.00 96.88 173 MET A CA 1
ATOM 1422 C C . MET A 1 173 ? -12.153 -1.553 0.158 1.00 96.88 173 MET A C 1
ATOM 1424 O O . MET A 1 173 ? -11.505 -1.053 -0.758 1.00 96.88 173 MET A O 1
ATOM 1428 N N . ASN A 1 174 ? -13.484 -1.638 0.121 1.00 93.88 174 ASN A N 1
ATOM 1429 C CA . ASN A 1 174 ? -14.266 -1.248 -1.053 1.00 93.88 174 ASN A CA 1
ATOM 1430 C C . ASN A 1 174 ? -14.133 0.244 -1.376 1.00 93.88 174 ASN A C 1
ATOM 1432 O O . ASN A 1 174 ? -14.034 0.621 -2.540 1.00 93.88 174 ASN A O 1
ATOM 1436 N N . ALA A 1 175 ? -14.115 1.100 -0.353 1.00 90.81 175 ALA A N 1
ATOM 1437 C CA . ALA A 1 175 ? -14.044 2.543 -0.537 1.00 90.81 175 ALA A CA 1
ATOM 1438 C C . ALA A 1 175 ? -12.632 3.063 -0.824 1.00 90.81 175 ALA A C 1
ATOM 1440 O O . ALA A 1 175 ? -12.511 4.195 -1.292 1.00 90.81 175 ALA A O 1
ATOM 1441 N N . CYS A 1 176 ? -11.579 2.302 -0.509 1.00 92.75 176 CYS A N 1
ATOM 1442 C CA . CYS A 1 176 ? -10.195 2.784 -0.550 1.00 92.75 176 CYS A CA 1
ATOM 1443 C C . CYS A 1 176 ? -9.307 2.051 -1.554 1.00 92.75 176 CYS A C 1
ATOM 1445 O O . CYS A 1 176 ? -8.331 2.643 -2.018 1.00 92.75 176 CYS A O 1
ATOM 1447 N N . ASN A 1 177 ? -9.633 0.812 -1.926 1.00 94.94 177 ASN A N 1
ATOM 1448 C CA . ASN A 1 177 ? -8.851 0.082 -2.913 1.00 94.94 177 ASN A CA 1
ATOM 1449 C C . ASN A 1 177 ? -8.882 0.805 -4.269 1.00 94.94 177 ASN A C 1
ATOM 1451 O O . ASN A 1 177 ? -9.934 1.264 -4.723 1.00 94.94 177 ASN A O 1
ATOM 1455 N N . ASN A 1 178 ? -7.717 0.939 -4.902 1.00 91.56 178 ASN A N 1
ATOM 1456 C CA . ASN A 1 178 ? -7.500 1.698 -6.133 1.00 91.56 178 ASN A CA 1
ATOM 1457 C C . ASN A 1 178 ? -7.914 3.186 -6.065 1.00 91.56 178 ASN A C 1
ATOM 1459 O O . ASN A 1 178 ? -8.039 3.849 -7.101 1.00 91.56 178 ASN A O 1
ATOM 1463 N N . GLN A 1 179 ? -8.113 3.751 -4.867 1.00 92.31 179 GLN A N 1
ATOM 1464 C CA . GLN A 1 179 ? -8.367 5.183 -4.718 1.00 92.31 179 GLN A CA 1
ATOM 1465 C C . GLN A 1 179 ? -7.082 5.990 -4.744 1.00 92.31 179 GLN A C 1
ATOM 1467 O O . GLN A 1 179 ? -6.043 5.584 -4.228 1.00 92.31 179 GLN A O 1
ATOM 1472 N N . ARG A 1 180 ? -7.187 7.215 -5.264 1.00 90.94 180 ARG A N 1
ATOM 1473 C CA . ARG A 1 180 ? -6.085 8.173 -5.222 1.00 90.94 180 ARG A CA 1
ATOM 1474 C C . ARG A 1 180 ? -6.089 8.973 -3.928 1.00 90.94 180 ARG A C 1
ATOM 1476 O O . ARG A 1 180 ? -7.083 9.612 -3.584 1.00 90.94 180 ARG A O 1
ATOM 1483 N N . TYR A 1 181 ? -4.940 9.018 -3.270 1.00 91.69 181 TYR A N 1
ATOM 1484 C CA . TYR A 1 181 ? -4.658 9.904 -2.149 1.00 91.69 181 TYR A CA 1
ATOM 1485 C C . TYR A 1 181 ? -3.325 10.608 -2.378 1.00 91.69 181 TYR A C 1
ATOM 1487 O O . TYR A 1 181 ? -2.318 9.972 -2.677 1.00 91.69 181 TYR A O 1
ATOM 1495 N N . ASN A 1 182 ? -3.332 11.943 -2.310 1.00 89.94 182 ASN A N 1
ATOM 1496 C CA . ASN A 1 182 ? -2.161 12.775 -2.608 1.00 89.94 182 ASN A CA 1
ATOM 1497 C C . ASN A 1 182 ? -1.462 12.402 -3.936 1.00 89.94 182 ASN A C 1
ATOM 1499 O O . ASN A 1 182 ? -0.241 12.419 -4.016 1.00 89.94 182 ASN A O 1
ATOM 1503 N N . HIS A 1 183 ? -2.250 12.086 -4.974 1.00 88.38 183 HIS A N 1
ATOM 1504 C CA . HIS A 1 183 ? -1.818 11.657 -6.319 1.00 88.38 183 HIS A CA 1
ATOM 1505 C C . HIS A 1 183 ? -1.265 10.230 -6.459 1.00 88.38 183 HIS A C 1
ATOM 1507 O O . HIS A 1 183 ? -0.880 9.867 -7.569 1.00 88.38 183 HIS A O 1
ATOM 1513 N N . TYR A 1 184 ? -1.296 9.416 -5.401 1.00 90.69 184 TYR A N 1
ATOM 1514 C CA . TYR A 1 184 ? -0.884 8.011 -5.431 1.00 90.69 184 TYR A CA 1
ATOM 1515 C C . TYR A 1 184 ? -2.094 7.093 -5.319 1.00 90.69 184 TYR A C 1
ATOM 1517 O O . TYR A 1 184 ? -2.979 7.325 -4.493 1.00 90.69 184 TYR A O 1
ATOM 1525 N N . THR A 1 185 ? -2.139 6.071 -6.166 1.00 91.81 185 THR A N 1
ATOM 1526 C CA . THR A 1 185 ? -3.168 5.028 -6.132 1.00 91.81 185 THR A CA 1
ATOM 1527 C C . THR A 1 185 ? -2.855 4.025 -5.024 1.00 91.81 185 THR A C 1
ATOM 1529 O O . THR A 1 185 ? -1.845 3.337 -5.092 1.00 91.81 185 THR A O 1
ATOM 1532 N N . MET A 1 186 ? -3.691 3.956 -3.994 1.00 94.19 186 MET A N 1
ATOM 1533 C CA . MET A 1 186 ? -3.502 3.030 -2.875 1.00 94.19 186 MET A CA 1
ATOM 1534 C C . MET A 1 186 ? -4.148 1.686 -3.169 1.00 94.19 186 MET A C 1
ATOM 1536 O O . MET A 1 186 ? -5.189 1.632 -3.826 1.00 94.19 186 MET A O 1
ATOM 1540 N N . ASN A 1 187 ? -3.586 0.625 -2.599 1.00 96.12 187 ASN A N 1
ATOM 1541 C CA . ASN A 1 187 ? -4.230 -0.680 -2.581 1.00 96.12 187 ASN A CA 1
ATOM 1542 C C . ASN A 1 187 ? -4.712 -0.996 -1.165 1.00 96.12 187 ASN A C 1
ATOM 1544 O O . ASN A 1 187 ? -4.014 -0.714 -0.190 1.00 96.12 187 ASN A O 1
ATOM 1548 N N . ALA A 1 188 ? -5.900 -1.586 -1.058 1.00 97.44 188 ALA A N 1
ATOM 1549 C CA . ALA A 1 188 ? -6.455 -2.056 0.204 1.00 97.44 188 ALA A CA 1
ATOM 1550 C C . ALA A 1 188 ? -6.878 -3.522 0.056 1.00 97.44 188 ALA A C 1
ATOM 1552 O O . ALA A 1 188 ? -7.717 -3.850 -0.784 1.00 97.44 188 ALA A O 1
ATOM 1553 N N . PHE A 1 189 ? -6.286 -4.390 0.872 1.00 98.06 189 PHE A N 1
ATOM 1554 C CA . PHE A 1 189 ? -6.506 -5.838 0.881 1.00 98.06 189 PHE A CA 1
ATOM 1555 C C . PHE A 1 189 ? -6.854 -6.312 2.302 1.00 98.06 189 PHE A C 1
ATOM 1557 O O . PHE A 1 189 ? -6.620 -5.568 3.254 1.00 98.06 189 PHE A O 1
ATOM 1564 N N . PRO A 1 190 ? -7.373 -7.536 2.493 1.00 98.38 190 PRO A N 1
ATOM 1565 C CA . PRO A 1 190 ? -7.534 -8.121 3.824 1.00 98.38 190 PRO A CA 1
ATOM 1566 C C . PRO A 1 190 ? -6.213 -8.130 4.608 1.00 98.38 190 PRO A C 1
ATOM 1568 O O . PRO A 1 190 ? -5.141 -8.258 4.026 1.00 98.38 190 PRO A O 1
ATOM 1571 N N . GLY A 1 191 ? -6.254 -7.971 5.930 1.00 98.06 191 GLY A N 1
ATOM 1572 C CA . GLY A 1 191 ? -5.044 -7.984 6.763 1.00 98.06 191 GLY A CA 1
ATOM 1573 C C . GLY A 1 191 ? -4.621 -9.377 7.234 1.00 98.06 191 GLY A C 1
ATOM 1574 O O . GLY A 1 191 ? -3.454 -9.571 7.558 1.00 98.06 191 GLY A O 1
ATOM 1575 N N . ARG A 1 192 ? -5.552 -10.339 7.268 1.00 97.50 192 ARG A N 1
ATOM 1576 C CA . ARG A 1 192 ? -5.333 -11.716 7.761 1.00 97.50 192 ARG A CA 1
ATOM 1577 C C . ARG A 1 192 ? -5.152 -12.747 6.659 1.00 97.50 192 ARG A C 1
ATOM 1579 O O . ARG A 1 192 ? -4.488 -13.754 6.863 1.00 97.50 192 ARG A O 1
ATOM 1586 N N . GLU A 1 193 ? -5.740 -12.494 5.499 1.00 96.81 193 GLU A N 1
ATOM 1587 C CA . GLU A 1 193 ? -5.775 -13.447 4.396 1.00 96.81 193 GLU A CA 1
ATOM 1588 C C . GLU A 1 193 ? -4.893 -12.954 3.248 1.00 96.81 193 GLU A C 1
ATOM 1590 O O . GLU A 1 193 ? -5.017 -11.796 2.828 1.00 96.81 193 GLU A O 1
ATOM 1595 N N . PRO A 1 194 ? -3.989 -13.795 2.721 1.00 97.44 194 PRO A N 1
ATOM 1596 C CA . PRO A 1 194 ? -3.164 -13.415 1.591 1.00 97.44 194 PRO A CA 1
ATOM 1597 C C . PRO A 1 194 ? -4.007 -13.318 0.312 1.00 97.44 194 PRO A C 1
ATOM 1599 O O . PRO A 1 194 ? -4.795 -14.203 -0.012 1.00 97.44 194 PRO A O 1
ATOM 1602 N N . VAL A 1 195 ? -3.793 -12.253 -0.456 1.00 97.75 195 VAL A N 1
ATOM 1603 C CA . VAL A 1 195 ? -4.370 -12.064 -1.789 1.00 97.75 195 VAL A CA 1
ATOM 1604 C C . VAL A 1 195 ? -3.275 -12.270 -2.817 1.00 97.75 195 VAL A C 1
ATOM 1606 O O . VAL A 1 195 ? -2.243 -11.604 -2.762 1.00 97.75 195 VAL A O 1
ATOM 1609 N N . TYR A 1 196 ? -3.503 -13.153 -3.781 1.00 97.75 196 TYR A N 1
ATOM 1610 C CA . TYR A 1 196 ? -2.521 -13.483 -4.811 1.00 97.75 196 TYR A CA 1
ATOM 1611 C C . TYR A 1 196 ? -2.832 -12.813 -6.148 1.00 97.75 196 TYR A C 1
ATOM 1613 O O . TYR A 1 196 ? -3.980 -12.484 -6.464 1.00 97.75 196 TYR A O 1
ATOM 1621 N N . PHE A 1 197 ? -1.783 -12.584 -6.931 1.00 97.44 197 PHE A N 1
ATOM 1622 C CA . PHE A 1 197 ? -1.894 -12.212 -8.333 1.00 97.44 197 PHE A CA 1
ATOM 1623 C C . PHE A 1 197 ? -2.464 -13.365 -9.156 1.00 97.44 197 PHE A C 1
ATOM 1625 O O . PHE A 1 197 ? -2.163 -14.534 -8.922 1.00 97.44 197 PHE A O 1
ATOM 1632 N N . ARG A 1 198 ? -3.275 -13.025 -10.156 1.00 97.06 198 ARG A N 1
ATOM 1633 C CA . ARG A 1 198 ? -3.782 -14.000 -11.119 1.00 97.06 198 ARG A CA 1
ATOM 1634 C C . ARG A 1 198 ? -2.782 -14.225 -12.254 1.00 97.06 198 ARG A C 1
ATOM 1636 O O . ARG A 1 198 ? -2.601 -13.349 -13.094 1.00 97.06 198 ARG A O 1
ATOM 1643 N N . ALA A 1 199 ? -2.180 -15.414 -12.299 1.00 96.75 199 ALA A N 1
ATOM 1644 C CA . ALA A 1 199 ? -1.131 -15.776 -13.260 1.00 96.75 199 ALA A CA 1
ATOM 1645 C C . ALA A 1 199 ? -1.503 -15.510 -14.734 1.00 96.75 199 ALA A C 1
ATOM 1647 O O . ALA A 1 199 ? -0.681 -15.026 -15.506 1.00 96.75 199 ALA A O 1
ATOM 1648 N N . ASP A 1 200 ? -2.766 -15.729 -15.114 1.00 96.81 200 ASP A N 1
ATOM 1649 C CA . ASP A 1 200 ? -3.259 -15.552 -16.487 1.00 96.81 200 ASP A CA 1
ATOM 1650 C C . ASP A 1 200 ? -3.250 -14.095 -16.983 1.00 96.81 200 ASP A C 1
ATOM 1652 O O . ASP A 1 200 ? -3.315 -13.844 -18.186 1.00 96.81 200 ASP A O 1
ATOM 1656 N N . ARG A 1 201 ? -3.177 -13.119 -16.073 1.00 96.38 201 ARG A N 1
ATOM 1657 C CA . ARG A 1 201 ? -3.304 -11.688 -16.394 1.00 96.38 201 ARG A CA 1
ATOM 1658 C C . ARG A 1 201 ? -2.351 -10.800 -15.597 1.00 96.38 201 ARG A C 1
ATOM 1660 O O . ARG A 1 201 ? -2.615 -9.606 -15.428 1.00 96.38 201 ARG A O 1
ATOM 1667 N N . SER A 1 202 ? -1.250 -11.364 -15.109 1.00 97.56 202 SER A N 1
ATOM 1668 C CA . SER A 1 202 ? -0.264 -10.647 -14.305 1.00 97.56 202 SER A CA 1
ATOM 1669 C C . SER A 1 202 ? 1.143 -10.735 -14.875 1.00 97.56 202 SER A C 1
ATOM 1671 O O . SER A 1 202 ? 1.567 -11.763 -15.397 1.00 97.56 202 SER A O 1
ATOM 1673 N N . ILE A 1 203 ? 1.882 -9.638 -14.722 1.00 96.69 203 ILE A N 1
ATOM 1674 C CA . ILE A 1 203 ? 3.291 -9.521 -15.102 1.00 96.69 203 ILE A CA 1
ATOM 1675 C C . ILE A 1 203 ? 4.087 -9.191 -13.849 1.00 96.69 203 ILE A C 1
ATOM 1677 O O . ILE A 1 203 ? 3.748 -8.258 -13.120 1.00 96.69 203 ILE A O 1
ATOM 1681 N N . GLN A 1 204 ? 5.159 -9.938 -13.622 1.00 96.38 204 GLN A N 1
ATOM 1682 C CA . GLN A 1 204 ? 6.225 -9.575 -12.704 1.00 96.38 204 GLN A CA 1
ATOM 1683 C C . GLN A 1 204 ? 7.256 -8.725 -13.454 1.00 96.38 204 GLN A C 1
ATOM 1685 O O . GLN A 1 204 ? 7.679 -9.068 -14.554 1.00 96.38 204 GLN A O 1
ATOM 1690 N N . TYR A 1 205 ? 7.680 -7.623 -12.851 1.00 93.88 205 TYR A N 1
ATOM 1691 C CA . TYR A 1 205 ? 8.711 -6.743 -13.384 1.00 93.88 205 TYR A CA 1
ATOM 1692 C C . TYR A 1 205 ? 9.953 -6.860 -12.516 1.00 93.88 205 TYR A C 1
ATOM 1694 O O . TYR A 1 205 ? 9.875 -6.669 -11.302 1.00 93.88 205 TYR A O 1
ATOM 1702 N N . ARG A 1 206 ? 11.089 -7.151 -13.150 1.00 90.56 206 ARG A N 1
ATOM 1703 C CA . ARG A 1 206 ? 12.408 -7.242 -12.513 1.00 90.56 206 ARG A CA 1
ATOM 1704 C C . ARG A 1 206 ? 13.349 -6.177 -13.065 1.00 90.56 206 ARG A C 1
ATOM 1706 O O . ARG A 1 206 ? 13.076 -5.556 -14.099 1.00 90.56 206 ARG A O 1
ATOM 1713 N N . ASN A 1 207 ? 14.492 -6.013 -12.401 1.00 78.94 207 ASN A N 1
ATOM 1714 C CA . ASN A 1 207 ? 15.563 -5.096 -12.799 1.00 78.94 207 ASN A CA 1
ATOM 1715 C C . ASN A 1 207 ? 15.087 -3.646 -12.976 1.00 78.94 207 ASN A C 1
ATOM 1717 O O . ASN A 1 207 ? 15.564 -2.928 -13.861 1.00 78.94 207 ASN A O 1
ATOM 1721 N N . MET A 1 208 ? 14.167 -3.183 -12.123 1.00 76.94 208 MET A N 1
ATOM 1722 C CA . MET A 1 208 ? 13.942 -1.744 -12.001 1.00 76.94 208 MET A CA 1
ATOM 1723 C C . MET A 1 208 ? 15.278 -1.099 -11.611 1.00 76.94 208 MET A C 1
ATOM 1725 O O . MET A 1 208 ? 15.935 -1.561 -10.679 1.00 76.94 208 MET A O 1
ATOM 1729 N N . ARG A 1 209 ? 15.743 -0.112 -12.393 1.00 68.50 209 ARG A N 1
ATOM 1730 C CA . ARG A 1 209 ? 17.136 0.371 -12.343 1.00 68.50 209 ARG A CA 1
ATOM 1731 C C . ARG A 1 209 ? 17.631 0.590 -10.908 1.00 68.50 209 ARG A C 1
ATOM 1733 O O . ARG A 1 209 ? 17.037 1.350 -10.143 1.00 68.50 209 ARG A O 1
ATOM 1740 N N . PHE A 1 210 ? 18.776 -0.015 -10.595 1.00 57.94 210 PHE A N 1
ATOM 1741 C CA . PHE A 1 210 ? 19.450 0.148 -9.311 1.00 57.94 210 PHE A CA 1
ATOM 1742 C C . PHE A 1 210 ? 19.725 1.636 -9.025 1.00 57.94 210 PHE A C 1
ATOM 1744 O O . PHE A 1 210 ? 20.214 2.356 -9.895 1.00 57.94 210 PHE A O 1
ATOM 1751 N N . GLY A 1 211 ? 19.398 2.091 -7.812 1.00 60.03 211 GLY A N 1
ATOM 1752 C CA . GLY A 1 211 ? 19.540 3.492 -7.392 1.00 60.03 211 GLY A CA 1
ATOM 1753 C C . GLY A 1 211 ? 18.286 4.357 -7.552 1.00 60.03 211 GLY A C 1
ATOM 1754 O O . GLY A 1 211 ? 18.268 5.476 -7.049 1.00 60.03 211 GLY A O 1
ATOM 1755 N N . TYR A 1 212 ? 17.222 3.846 -8.180 1.00 68.25 212 TYR A N 1
ATOM 1756 C CA . TYR A 1 212 ? 15.994 4.601 -8.419 1.00 68.25 212 TYR A CA 1
ATOM 1757 C C . TYR A 1 212 ? 14.814 4.054 -7.606 1.00 68.25 212 TYR A C 1
ATOM 1759 O O . TYR A 1 212 ? 14.482 2.870 -7.652 1.00 68.25 212 TYR A O 1
ATOM 1767 N N . VAL A 1 213 ? 14.137 4.932 -6.864 1.00 69.38 213 VAL A N 1
ATOM 1768 C CA . VAL A 1 213 ? 12.944 4.576 -6.086 1.00 69.38 213 VAL A CA 1
ATOM 1769 C C . VAL A 1 213 ? 11.704 4.846 -6.934 1.00 69.38 213 VAL A C 1
ATOM 1771 O O . VAL A 1 213 ? 11.110 5.917 -6.875 1.00 69.38 213 VAL A O 1
ATOM 1774 N N . TYR A 1 214 ? 11.298 3.862 -7.736 1.00 76.06 214 TYR A N 1
ATOM 1775 C CA . TYR A 1 214 ? 10.024 3.942 -8.457 1.00 76.06 214 TYR A CA 1
ATOM 1776 C C . TYR A 1 214 ? 8.844 3.780 -7.492 1.00 76.06 214 TYR A C 1
ATOM 1778 O O . TYR A 1 214 ? 8.854 2.881 -6.649 1.00 76.06 214 TYR A O 1
ATOM 1786 N N . SER A 1 215 ? 7.833 4.637 -7.596 1.00 83.88 215 SER A N 1
ATOM 1787 C CA . SER A 1 215 ? 6.559 4.434 -6.903 1.00 83.88 215 SER A CA 1
ATOM 1788 C C . SER A 1 215 ? 5.671 3.462 -7.682 1.00 83.88 215 SER A C 1
ATOM 1790 O O . SER A 1 215 ? 5.821 3.303 -8.895 1.00 83.88 215 SER A O 1
ATOM 1792 N N . GLU A 1 216 ? 4.704 2.841 -7.007 1.00 89.69 216 GLU A N 1
ATOM 1793 C CA . GLU A 1 216 ? 3.672 2.045 -7.690 1.00 89.69 216 GLU A CA 1
ATOM 1794 C C . GLU A 1 216 ? 2.872 2.911 -8.675 1.00 89.69 216 GLU A C 1
ATOM 1796 O O . GLU A 1 216 ? 2.555 2.466 -9.773 1.00 89.69 216 GLU A O 1
ATOM 1801 N N . GLU A 1 217 ? 2.645 4.189 -8.345 1.00 89.56 217 GLU A N 1
ATOM 1802 C CA . GLU A 1 217 ? 2.005 5.160 -9.243 1.00 89.56 217 GLU A CA 1
ATOM 1803 C C . GLU A 1 217 ? 2.839 5.418 -10.510 1.00 89.56 217 GLU A C 1
ATOM 1805 O O . GLU A 1 217 ? 2.279 5.549 -11.598 1.00 89.56 217 GLU A O 1
ATOM 1810 N N . PHE A 1 218 ? 4.173 5.464 -10.402 1.00 88.19 218 PHE A N 1
ATOM 1811 C CA . PHE A 1 218 ? 5.049 5.599 -11.566 1.00 88.19 218 PHE A CA 1
ATOM 1812 C C . PHE A 1 218 ? 4.886 4.406 -12.508 1.00 88.19 218 PHE A C 1
ATOM 1814 O O . PHE A 1 218 ? 4.655 4.595 -13.703 1.00 88.19 218 PHE A O 1
ATOM 1821 N N . LEU A 1 219 ? 4.967 3.185 -11.967 1.00 90.06 219 LEU A N 1
ATOM 1822 C CA . LEU A 1 219 ? 4.800 1.965 -12.753 1.00 90.06 219 LEU A CA 1
ATOM 1823 C C . LEU A 1 219 ? 3.394 1.905 -13.364 1.00 90.06 219 LEU A C 1
ATOM 1825 O O . LEU A 1 219 ? 3.257 1.642 -14.554 1.00 90.06 219 LEU A O 1
ATOM 1829 N N . TRP A 1 220 ? 2.360 2.253 -12.597 1.00 92.12 220 TRP A N 1
ATOM 1830 C CA . TRP A 1 220 ? 0.989 2.336 -13.096 1.00 92.12 220 TRP A CA 1
ATOM 1831 C C . TRP A 1 220 ? 0.876 3.277 -14.304 1.00 92.12 220 TRP A C 1
ATOM 1833 O O . TRP A 1 220 ? 0.398 2.873 -15.361 1.00 92.12 220 TRP A O 1
ATOM 1843 N N . ARG A 1 221 ? 1.376 4.517 -14.196 1.00 90.06 221 ARG A N 1
ATOM 1844 C CA . ARG A 1 221 ? 1.325 5.512 -15.285 1.00 90.06 221 ARG A CA 1
ATOM 1845 C C . ARG A 1 221 ? 2.150 5.113 -16.501 1.00 90.06 221 ARG A C 1
ATOM 1847 O O . ARG A 1 221 ? 1.776 5.458 -17.621 1.00 90.06 221 ARG A O 1
ATOM 1854 N N . HIS A 1 222 ? 3.274 4.437 -16.284 1.00 89.62 222 HIS A N 1
ATOM 1855 C CA . HIS A 1 222 ? 4.092 3.888 -17.359 1.00 89.62 222 HIS A CA 1
ATOM 1856 C C . HIS A 1 222 ? 3.303 2.844 -18.152 1.00 89.62 222 HIS A C 1
ATOM 1858 O O . HIS A 1 222 ? 3.172 2.974 -19.366 1.00 89.62 222 HIS A O 1
ATOM 1864 N N . LEU A 1 223 ? 2.672 1.897 -17.453 1.00 91.44 223 LEU A N 1
ATOM 1865 C CA . LEU A 1 223 ? 1.915 0.806 -18.067 1.00 91.44 223 LEU A CA 1
ATOM 1866 C C . LEU A 1 223 ? 0.622 1.258 -18.760 1.00 91.44 223 LEU A C 1
ATOM 1868 O O . LEU A 1 223 ? 0.223 0.665 -19.759 1.00 91.44 223 LEU A O 1
ATOM 1872 N N . VAL A 1 224 ? -0.008 2.345 -18.302 1.00 90.69 224 VAL A N 1
ATOM 1873 C CA . VAL A 1 224 ? -1.195 2.934 -18.959 1.00 90.69 224 VAL A CA 1
ATOM 1874 C C . VAL A 1 224 ? -0.941 3.294 -20.425 1.00 90.69 224 VAL A C 1
ATOM 1876 O O . VAL A 1 224 ? -1.873 3.263 -21.230 1.00 90.69 224 VAL A O 1
ATOM 1879 N N . ARG A 1 225 ? 0.307 3.607 -20.801 1.00 87.25 225 ARG A N 1
ATOM 1880 C CA . ARG A 1 225 ? 0.673 3.964 -22.183 1.00 87.25 225 ARG A CA 1
ATOM 1881 C C . ARG A 1 225 ? 0.410 2.834 -23.181 1.00 87.25 225 ARG A C 1
ATOM 1883 O O . ARG A 1 225 ? 0.275 3.113 -24.366 1.00 87.25 225 ARG A O 1
ATOM 1890 N N . TYR A 1 226 ? 0.272 1.600 -22.701 1.00 84.00 226 TYR A N 1
ATOM 1891 C CA . TYR A 1 226 ? 0.068 0.408 -23.519 1.00 84.00 226 TYR A CA 1
ATOM 1892 C C . TYR A 1 226 ? -1.415 0.066 -23.777 1.00 84.00 226 TYR A C 1
ATOM 1894 O O . TYR A 1 226 ? -1.720 -0.970 -24.356 1.00 84.00 226 TYR A O 1
ATOM 1902 N N . GLY A 1 227 ? -2.369 0.940 -23.428 1.00 70.19 227 GLY A N 1
ATOM 1903 C CA . GLY A 1 227 ? -3.755 0.870 -23.930 1.00 70.19 227 GLY A CA 1
ATOM 1904 C C . GLY A 1 227 ? -4.841 0.657 -22.875 1.00 70.19 227 GLY A C 1
ATOM 1905 O O . GLY A 1 227 ? -5.993 0.994 -23.128 1.00 70.19 227 GLY A O 1
ATOM 1906 N N . ALA A 1 228 ? -4.491 0.187 -21.679 1.00 68.06 228 ALA A N 1
ATOM 1907 C CA . ALA A 1 228 ? -5.336 0.281 -20.492 1.00 68.06 228 ALA A CA 1
ATOM 1908 C C . ALA A 1 228 ? -4.472 0.125 -19.240 1.00 68.06 228 ALA A C 1
ATOM 1910 O O . ALA A 1 228 ? -3.562 -0.702 -19.203 1.00 68.06 228 ALA A O 1
ATOM 1911 N N . GLY A 1 229 ? -4.739 0.949 -18.227 1.00 84.69 229 GLY A N 1
ATOM 1912 C CA . GLY A 1 229 ? -4.000 0.886 -16.972 1.00 84.69 229 GLY A CA 1
ATOM 1913 C C . GLY A 1 229 ? -4.192 -0.461 -16.273 1.00 84.69 229 GLY A C 1
ATOM 1914 O O . GLY A 1 229 ? -5.275 -1.042 -16.360 1.00 84.69 229 GLY A O 1
ATOM 1915 N N . PRO A 1 230 ? -3.169 -0.958 -15.567 1.00 92.75 230 PRO A N 1
ATOM 1916 C CA . PRO A 1 230 ? -3.323 -2.146 -14.742 1.00 92.75 230 PRO A CA 1
ATOM 1917 C C . PRO A 1 230 ? -4.387 -1.918 -13.657 1.00 92.75 230 PRO A C 1
ATOM 1919 O O . PRO A 1 230 ? -4.533 -0.816 -13.119 1.00 92.75 230 PRO A O 1
ATOM 1922 N N . ASN A 1 231 ? -5.110 -2.986 -13.325 1.00 94.06 231 ASN A N 1
ATOM 1923 C CA . ASN A 1 231 ? -6.091 -3.035 -12.243 1.00 94.06 231 ASN A CA 1
ATOM 1924 C C . ASN A 1 231 ? -5.428 -2.921 -10.864 1.00 94.06 231 ASN A C 1
ATOM 1926 O O . ASN A 1 231 ? -6.021 -2.403 -9.923 1.00 94.06 231 ASN A O 1
ATOM 1930 N N . THR A 1 232 ? -4.212 -3.444 -10.728 1.00 95.94 232 THR A N 1
ATOM 1931 C CA . THR A 1 232 ? -3.443 -3.404 -9.483 1.00 95.94 232 THR A CA 1
ATOM 1932 C C . THR A 1 232 ? -1.968 -3.322 -9.823 1.00 95.94 232 THR A C 1
ATOM 1934 O O . THR A 1 232 ? -1.504 -4.044 -10.704 1.00 95.94 232 THR A O 1
ATOM 1937 N N . VAL A 1 233 ? -1.230 -2.482 -9.106 1.00 95.31 233 VAL A N 1
ATOM 1938 C CA . VAL A 1 233 ? 0.231 -2.431 -9.161 1.00 95.31 233 VAL A CA 1
ATOM 1939 C C . VAL A 1 233 ? 0.743 -2.531 -7.740 1.00 95.31 233 VAL A C 1
ATOM 1941 O O . VAL A 1 233 ? 0.286 -1.789 -6.879 1.00 95.31 233 VAL A O 1
ATOM 1944 N N . VAL A 1 234 ? 1.672 -3.453 -7.513 1.00 93.88 234 VAL A N 1
ATOM 1945 C CA . VAL A 1 234 ? 2.341 -3.637 -6.224 1.00 93.88 234 VAL A CA 1
ATOM 1946 C C . VAL A 1 234 ? 3.837 -3.646 -6.458 1.00 93.88 234 VAL A C 1
ATOM 1948 O O . VAL A 1 234 ? 4.331 -4.228 -7.424 1.00 93.88 234 VAL A O 1
ATOM 1951 N N . LYS A 1 235 ? 4.572 -3.024 -5.549 1.00 90.06 235 LYS A N 1
ATOM 1952 C CA . LYS A 1 235 ? 6.023 -3.090 -5.493 1.00 90.06 235 LYS A CA 1
ATOM 1953 C C . LYS A 1 235 ? 6.434 -3.905 -4.272 1.00 90.06 235 LYS A C 1
ATOM 1955 O O . LYS A 1 235 ? 5.903 -3.683 -3.187 1.00 90.06 235 LYS A O 1
ATOM 1960 N N . PHE A 1 236 ? 7.376 -4.828 -4.438 1.00 86.50 236 PHE A N 1
ATOM 1961 C CA . PHE A 1 236 ? 7.845 -5.686 -3.344 1.00 86.50 236 PHE A CA 1
ATOM 1962 C C . PHE A 1 236 ? 9.067 -5.090 -2.664 1.00 86.50 236 PHE A C 1
ATOM 1964 O O . PHE A 1 236 ? 9.121 -5.001 -1.443 1.00 86.50 236 PHE A O 1
ATOM 1971 N N . ASP A 1 237 ? 9.994 -4.583 -3.462 1.00 82.94 237 ASP A N 1
ATOM 1972 C CA . ASP A 1 237 ? 11.272 -4.013 -3.050 1.00 82.94 237 ASP A CA 1
ATOM 1973 C C . ASP A 1 237 ? 11.701 -2.974 -4.100 1.00 82.94 237 ASP A C 1
ATOM 1975 O O . ASP A 1 237 ? 10.899 -2.613 -4.952 1.00 82.94 237 ASP A O 1
ATOM 1979 N N . ILE A 1 238 ? 12.930 -2.451 -4.066 1.00 80.94 238 ILE A N 1
ATOM 1980 C CA . ILE A 1 238 ? 13.375 -1.438 -5.040 1.00 80.94 238 ILE A CA 1
ATOM 1981 C C . ILE A 1 238 ? 13.478 -1.920 -6.499 1.00 80.94 238 ILE A C 1
ATOM 1983 O O . ILE A 1 238 ? 13.375 -1.076 -7.393 1.00 80.94 238 ILE A O 1
ATOM 1987 N N . SER A 1 239 ? 13.692 -3.214 -6.730 1.00 83.56 239 SER A N 1
ATOM 1988 C CA . SER A 1 239 ? 14.069 -3.829 -8.007 1.00 83.56 239 SER A CA 1
ATOM 1989 C C . SER A 1 239 ? 12.927 -4.645 -8.632 1.00 83.56 239 SER A C 1
ATOM 1991 O O . SER A 1 239 ? 12.919 -4.834 -9.855 1.00 83.56 239 SER A O 1
ATOM 1993 N N . ASN A 1 240 ? 11.946 -5.049 -7.821 1.00 89.00 240 ASN A N 1
ATOM 1994 C CA . ASN A 1 240 ? 10.876 -5.974 -8.152 1.00 89.00 240 ASN A CA 1
ATOM 1995 C C . ASN A 1 240 ? 9.485 -5.400 -7.849 1.00 89.00 240 ASN A C 1
ATOM 1997 O O . ASN A 1 240 ? 9.204 -4.806 -6.801 1.00 89.00 240 ASN A O 1
ATOM 2001 N N . GLY A 1 241 ? 8.560 -5.665 -8.764 1.00 92.69 241 GLY A N 1
ATOM 2002 C CA . GLY A 1 241 ? 7.140 -5.382 -8.595 1.00 92.69 241 GLY A CA 1
ATOM 2003 C C . GLY A 1 241 ? 6.288 -6.264 -9.494 1.00 92.69 241 GLY A C 1
ATOM 2004 O O . GLY A 1 241 ? 6.800 -7.099 -10.238 1.00 92.69 241 GLY A O 1
ATOM 2005 N N . ALA A 1 242 ? 4.980 -6.079 -9.433 1.00 96.12 242 ALA A N 1
ATOM 2006 C CA . ALA A 1 242 ? 4.032 -6.781 -10.277 1.00 96.12 242 ALA A CA 1
ATOM 2007 C C . ALA A 1 242 ? 2.837 -5.895 -10.626 1.00 96.12 242 ALA A C 1
ATOM 2009 O O . ALA A 1 242 ? 2.470 -4.983 -9.880 1.00 96.12 242 ALA A O 1
ATOM 2010 N N . ALA A 1 243 ? 2.220 -6.193 -11.765 1.00 96.81 243 ALA A N 1
ATOM 2011 C CA . ALA A 1 243 ? 0.965 -5.589 -12.178 1.00 96.81 243 ALA A CA 1
ATOM 2012 C C . ALA A 1 243 ? -0.048 -6.666 -12.578 1.00 96.81 243 ALA A C 1
ATOM 2014 O O . ALA A 1 243 ? 0.296 -7.649 -13.232 1.00 96.81 243 ALA A O 1
ATOM 2015 N N . GLU A 1 244 ? -1.307 -6.465 -12.198 1.00 97.25 244 GLU A N 1
ATOM 2016 C CA . GLU A 1 244 ? -2.454 -7.244 -12.667 1.00 97.25 244 GLU A CA 1
ATOM 2017 C C . GLU A 1 244 ? -3.269 -6.399 -13.636 1.00 97.25 244 GLU A C 1
ATOM 2019 O O . GLU A 1 244 ? -3.641 -5.274 -13.307 1.00 97.25 244 GLU A O 1
ATOM 2024 N N . PHE A 1 245 ? -3.578 -6.941 -14.808 1.00 96.31 245 PHE A N 1
ATOM 2025 C CA . PHE A 1 245 ? -4.385 -6.279 -15.831 1.00 96.31 245 PHE A CA 1
ATOM 2026 C C . PHE A 1 245 ? -5.843 -6.740 -15.759 1.00 96.31 245 PHE A C 1
ATOM 2028 O O . PHE A 1 245 ? -6.163 -7.760 -15.144 1.00 96.31 245 PHE A O 1
ATOM 2035 N N . HIS A 1 246 ? -6.754 -5.995 -16.390 1.00 94.50 246 HIS A N 1
ATOM 2036 C CA . HIS A 1 246 ? -8.173 -6.364 -16.377 1.00 94.50 246 HIS A CA 1
ATOM 2037 C C . HIS A 1 246 ? -8.433 -7.663 -17.151 1.00 94.50 246 HIS A C 1
ATOM 2039 O O . HIS A 1 246 ? -9.296 -8.452 -16.762 1.00 94.50 246 HIS A O 1
ATOM 2045 N N . ASN A 1 247 ? -7.669 -7.905 -18.220 1.00 95.25 247 ASN A N 1
ATOM 2046 C CA . ASN A 1 247 ? -7.788 -9.086 -19.066 1.00 95.25 247 ASN A CA 1
ATOM 2047 C C . ASN A 1 247 ? -6.431 -9.524 -19.650 1.00 95.25 247 ASN A C 1
ATOM 2049 O O . ASN A 1 247 ? -5.430 -8.810 -19.562 1.00 95.25 247 ASN A O 1
ATOM 2053 N N . VAL A 1 248 ? -6.424 -10.718 -20.249 1.00 95.94 248 VAL A N 1
ATOM 2054 C CA . VAL A 1 248 ? -5.234 -11.357 -20.834 1.00 95.94 248 VAL A CA 1
ATOM 2055 C C . VAL A 1 248 ? -4.670 -10.545 -22.005 1.00 95.94 248 VAL A C 1
ATOM 2057 O O . VAL A 1 248 ? -3.457 -10.415 -22.118 1.00 95.94 248 VAL A O 1
ATOM 2060 N N . ALA A 1 249 ? -5.523 -9.940 -22.837 1.00 94.75 249 ALA A N 1
ATOM 2061 C CA . ALA A 1 249 ? -5.088 -9.167 -24.003 1.00 94.75 249 ALA A CA 1
ATOM 2062 C C . ALA A 1 249 ? -4.274 -7.921 -23.606 1.00 94.75 249 ALA A C 1
ATOM 2064 O O . ALA A 1 249 ? -3.214 -7.659 -24.171 1.00 94.75 249 ALA A O 1
ATOM 2065 N N . GLN A 1 250 ? -4.722 -7.181 -22.585 1.00 94.31 250 GLN A N 1
ATOM 2066 C CA . GLN A 1 250 ? -3.980 -6.039 -22.035 1.00 94.31 250 GLN A CA 1
ATOM 2067 C C . GLN A 1 250 ? -2.628 -6.465 -21.465 1.00 94.31 250 GLN A C 1
ATOM 2069 O O . GLN A 1 250 ? -1.622 -5.798 -21.702 1.00 94.31 250 GLN A O 1
ATOM 2074 N N . MET A 1 251 ? -2.609 -7.585 -20.738 1.00 95.50 251 MET A N 1
ATOM 2075 C CA . MET A 1 251 ? -1.376 -8.166 -20.221 1.00 95.50 251 MET A CA 1
ATOM 2076 C C . MET A 1 251 ? -0.415 -8.513 -21.366 1.00 95.50 251 MET A C 1
ATOM 2078 O O . MET A 1 251 ? 0.724 -8.059 -21.359 1.00 95.50 251 MET A O 1
ATOM 2082 N N . GLN A 1 252 ? -0.873 -9.242 -22.386 1.00 95.25 252 GLN A N 1
ATOM 2083 C CA . GLN A 1 252 ? -0.046 -9.630 -23.534 1.00 95.25 252 GLN A CA 1
ATOM 2084 C C . GLN A 1 252 ? 0.519 -8.417 -24.274 1.00 95.25 252 GLN A C 1
ATOM 2086 O O . GLN A 1 252 ? 1.700 -8.407 -24.620 1.00 95.25 252 GLN A O 1
ATOM 2091 N N . LYS A 1 253 ? -0.289 -7.369 -24.458 1.00 94.75 253 LYS A N 1
ATOM 2092 C CA . LYS A 1 253 ? 0.160 -6.121 -25.078 1.00 94.75 253 LYS A CA 1
ATOM 2093 C C . LYS A 1 253 ? 1.242 -5.425 -24.251 1.00 94.75 253 LYS A C 1
ATOM 2095 O O . LYS A 1 253 ? 2.296 -5.088 -24.783 1.00 94.75 253 LYS A O 1
ATOM 2100 N N . ALA A 1 254 ? 1.026 -5.267 -22.943 1.00 94.44 254 ALA A N 1
ATOM 2101 C CA . ALA A 1 254 ? 2.028 -4.689 -22.050 1.00 94.44 254 ALA A CA 1
ATOM 2102 C C . ALA A 1 254 ? 3.324 -5.518 -22.032 1.00 94.44 254 ALA A C 1
ATOM 2104 O O . ALA A 1 254 ? 4.412 -4.953 -22.076 1.00 94.44 254 ALA A O 1
ATOM 2105 N N . LEU A 1 255 ? 3.221 -6.851 -22.030 1.00 94.62 255 LEU A N 1
ATOM 2106 C CA . LEU A 1 255 ? 4.369 -7.756 -22.103 1.00 94.62 255 LEU A CA 1
ATOM 2107 C C . LEU A 1 255 ? 5.147 -7.583 -23.418 1.00 94.62 255 LEU A C 1
ATOM 2109 O O . LEU A 1 255 ? 6.376 -7.550 -23.412 1.00 94.62 255 LEU A O 1
ATOM 2113 N N . ALA A 1 256 ? 4.436 -7.445 -24.539 1.00 94.88 256 ALA A N 1
ATOM 2114 C CA . ALA A 1 256 ? 5.023 -7.303 -25.864 1.00 94.88 256 ALA A CA 1
ATOM 2115 C C . ALA A 1 256 ? 5.659 -5.928 -26.105 1.00 94.88 256 ALA A C 1
ATOM 2117 O O . ALA A 1 256 ? 6.615 -5.850 -26.874 1.00 94.88 256 ALA A O 1
ATOM 2118 N N . GLU A 1 257 ? 5.181 -4.858 -25.463 1.00 93.88 257 GLU A N 1
ATOM 2119 C CA . GLU A 1 257 ? 5.621 -3.471 -25.701 1.00 93.88 257 GLU A CA 1
ATOM 2120 C C . GLU A 1 257 ? 6.541 -2.898 -24.609 1.00 93.88 257 GLU A C 1
ATOM 2122 O O . GLU A 1 257 ? 7.245 -1.914 -24.852 1.00 93.88 257 GLU A O 1
ATOM 2127 N N . GLU A 1 258 ? 6.594 -3.502 -23.420 1.00 91.38 258 GLU A N 1
ATOM 2128 C CA . GLU A 1 258 ? 7.465 -3.048 -22.334 1.00 91.38 258 GLU A CA 1
ATOM 2129 C C . GLU A 1 258 ? 8.950 -3.214 -22.697 1.00 91.38 258 GLU A C 1
ATOM 2131 O O . GLU A 1 258 ? 9.400 -4.271 -23.145 1.00 91.38 258 GLU A O 1
ATOM 2136 N N . ARG A 1 259 ? 9.733 -2.150 -22.505 1.00 89.06 259 ARG A N 1
ATOM 2137 C CA . ARG A 1 259 ? 11.175 -2.112 -22.823 1.00 89.06 259 ARG A CA 1
ATOM 2138 C C . ARG A 1 259 ? 12.023 -1.482 -21.724 1.00 89.06 259 ARG A C 1
ATOM 2140 O O . ARG A 1 259 ? 13.245 -1.589 -21.765 1.00 89.06 259 ARG A O 1
ATOM 2147 N N . GLN A 1 260 ? 11.401 -0.776 -20.784 1.00 86.12 260 GLN A N 1
ATOM 2148 C CA . GLN A 1 260 ? 12.091 -0.095 -19.696 1.00 86.12 260 GLN A CA 1
ATOM 2149 C C . GLN A 1 260 ? 12.461 -1.064 -18.571 1.00 86.12 260 GLN A C 1
ATOM 2151 O O . GLN A 1 260 ? 13.500 -0.889 -17.931 1.00 86.12 260 GLN A O 1
ATOM 2156 N N . PHE A 1 261 ? 11.621 -2.068 -18.340 1.00 89.94 261 PHE A N 1
ATOM 2157 C CA . PHE A 1 261 ? 11.807 -3.090 -17.314 1.00 89.94 261 PHE A CA 1
ATOM 2158 C C . PHE A 1 261 ? 12.040 -4.463 -17.942 1.00 89.94 261 PHE A C 1
ATOM 2160 O O . PHE A 1 261 ? 11.940 -4.617 -19.158 1.00 89.94 261 PHE A O 1
ATOM 2167 N N . VAL A 1 262 ? 12.347 -5.462 -17.112 1.00 92.94 262 VAL A N 1
ATOM 2168 C CA . VAL A 1 262 ? 12.367 -6.868 -17.535 1.00 92.94 262 VAL A CA 1
ATOM 2169 C C . VAL A 1 262 ? 11.037 -7.498 -17.123 1.00 92.94 262 VAL A C 1
ATOM 2171 O O . VAL A 1 262 ? 10.903 -7.902 -15.965 1.00 92.94 262 VAL A O 1
ATOM 2174 N N . PRO A 1 263 ? 10.027 -7.520 -18.012 1.00 95.06 263 PRO A N 1
ATOM 2175 C CA . PRO A 1 263 ? 8.744 -8.118 -17.702 1.00 95.06 263 PRO A CA 1
ATOM 2176 C C . PRO A 1 263 ? 8.805 -9.642 -17.886 1.00 95.06 263 PRO A C 1
ATOM 2178 O O . PRO A 1 263 ? 9.412 -10.153 -18.828 1.00 95.06 263 PRO A O 1
ATOM 2181 N N . SER A 1 264 ? 8.139 -10.377 -17.006 1.00 96.69 264 SER A N 1
ATOM 2182 C CA . SER A 1 264 ? 7.910 -11.816 -17.130 1.00 96.69 264 SER A CA 1
ATOM 2183 C C . SER A 1 264 ? 6.491 -12.148 -16.672 1.00 96.69 264 SER A C 1
ATOM 2185 O O . SER A 1 264 ? 6.054 -11.594 -15.661 1.00 96.69 264 SER A O 1
ATOM 2187 N N . PRO A 1 265 ? 5.755 -13.036 -17.361 1.00 96.81 265 PRO A N 1
ATOM 2188 C CA . PRO A 1 265 ? 4.456 -13.486 -16.869 1.00 96.81 265 PRO A CA 1
ATOM 2189 C C . PRO A 1 265 ? 4.608 -14.119 -15.479 1.00 96.81 265 PRO A C 1
ATOM 2191 O O . PRO A 1 265 ? 5.614 -14.775 -15.200 1.00 96.81 265 PRO A O 1
ATOM 2194 N N . VAL A 1 266 ? 3.625 -13.906 -14.603 1.00 96.25 266 VAL A N 1
ATOM 2195 C CA . VAL A 1 266 ? 3.578 -14.609 -13.312 1.00 96.25 266 VAL A CA 1
ATOM 2196 C C . VAL A 1 266 ? 3.274 -16.080 -13.589 1.00 96.25 266 VAL A C 1
ATOM 2198 O O . VAL A 1 266 ? 2.297 -16.388 -14.269 1.00 96.25 266 VAL A O 1
ATOM 2201 N N . ALA A 1 267 ? 4.119 -16.986 -13.098 1.00 93.56 267 ALA A N 1
ATOM 2202 C CA . ALA A 1 267 ? 3.952 -18.411 -13.361 1.00 93.56 267 ALA A CA 1
ATOM 2203 C C . ALA A 1 267 ? 2.733 -18.984 -12.612 1.00 93.56 267 ALA A C 1
ATOM 2205 O O . ALA A 1 267 ? 2.373 -18.510 -11.535 1.00 93.56 267 ALA A O 1
ATOM 2206 N N . HIS A 1 268 ? 2.080 -20.003 -13.180 1.00 90.81 268 HIS A N 1
ATOM 2207 C CA . HIS A 1 268 ? 0.874 -20.609 -12.593 1.00 90.81 268 HIS A CA 1
ATOM 2208 C C . HIS A 1 268 ? 1.125 -21.297 -11.246 1.00 90.81 268 HIS A C 1
ATOM 2210 O O . HIS A 1 268 ? 0.220 -21.378 -10.420 1.00 90.81 268 HIS A O 1
ATOM 2216 N N . ASP A 1 269 ? 2.342 -21.785 -11.036 1.00 89.62 269 ASP A N 1
ATOM 2217 C CA . ASP A 1 269 ? 2.833 -22.398 -9.804 1.00 89.62 269 ASP A CA 1
ATOM 2218 C C . ASP A 1 269 ? 3.390 -21.371 -8.803 1.00 89.62 269 ASP A C 1
ATOM 2220 O O . ASP A 1 269 ? 3.636 -21.700 -7.643 1.00 89.62 269 ASP A O 1
ATOM 2224 N N . GLN A 1 270 ? 3.560 -20.111 -9.215 1.00 89.38 270 GLN A N 1
ATOM 2225 C CA . GLN A 1 270 ? 4.101 -19.059 -8.367 1.00 89.38 270 GLN A CA 1
ATOM 2226 C C . GLN A 1 270 ? 2.988 -18.352 -7.581 1.00 89.38 270 GLN A C 1
ATOM 2228 O O . GLN A 1 270 ? 2.241 -17.525 -8.108 1.00 89.38 270 GLN A O 1
ATOM 2233 N N . ALA A 1 271 ? 2.937 -18.599 -6.272 1.00 91.56 271 ALA A N 1
ATOM 2234 C CA . ALA A 1 271 ? 2.045 -17.907 -5.343 1.00 91.56 271 ALA A CA 1
ATOM 2235 C C . ALA A 1 271 ? 2.544 -16.479 -5.026 1.00 91.56 271 ALA A C 1
ATOM 2237 O O . ALA A 1 271 ? 3.041 -16.193 -3.936 1.00 91.56 271 ALA A O 1
ATOM 2238 N N . LEU A 1 272 ? 2.421 -15.556 -5.987 1.00 95.00 272 LEU A N 1
ATOM 2239 C CA . LEU A 1 272 ? 2.853 -14.166 -5.816 1.00 95.00 272 LEU A CA 1
ATOM 2240 C C . LEU A 1 272 ? 1.790 -13.342 -5.071 1.00 95.00 272 LEU A C 1
ATOM 2242 O O . LEU A 1 272 ? 0.729 -13.034 -5.619 1.00 95.00 272 LEU A O 1
ATOM 2246 N N . ARG A 1 273 ? 2.060 -12.994 -3.810 1.00 96.50 273 ARG A N 1
ATOM 2247 C CA . ARG A 1 273 ? 1.141 -12.238 -2.940 1.00 96.50 273 ARG A CA 1
ATOM 2248 C C . ARG A 1 273 ? 1.135 -10.743 -3.284 1.00 96.50 273 ARG A C 1
ATOM 2250 O O . ARG A 1 273 ? 2.160 -10.198 -3.666 1.00 96.50 273 ARG A O 1
ATOM 2257 N N . LYS A 1 274 ? -0.006 -10.065 -3.123 1.00 97.12 274 LYS A N 1
ATOM 2258 C CA . LYS A 1 274 ? -0.182 -8.610 -3.303 1.00 97.12 274 LYS A CA 1
ATOM 2259 C C . LYS A 1 274 ? 0.189 -7.808 -2.055 1.00 97.12 274 LYS A C 1
ATOM 2261 O O . LYS A 1 274 ? 0.594 -6.658 -2.168 1.00 97.12 274 LYS A O 1
ATOM 2266 N N . GLN A 1 275 ? 0.061 -8.391 -0.865 1.00 96.31 275 GLN A N 1
ATOM 2267 C CA . GLN A 1 275 ? 0.550 -7.779 0.370 1.00 96.31 275 GLN A CA 1
ATOM 2268 C C . GLN A 1 275 ? 2.021 -8.122 0.614 1.00 96.31 275 GLN A C 1
ATOM 2270 O O . GLN A 1 275 ? 2.429 -9.277 0.459 1.00 96.31 275 GLN A O 1
ATOM 2275 N N . ARG A 1 276 ? 2.806 -7.149 1.094 1.00 93.25 276 ARG A N 1
ATOM 2276 C CA . ARG A 1 276 ? 4.168 -7.424 1.585 1.00 93.25 276 ARG A CA 1
ATOM 2277 C C . ARG A 1 276 ? 4.151 -8.263 2.858 1.00 93.25 276 ARG A C 1
ATOM 2279 O O . ARG A 1 276 ? 4.995 -9.137 3.017 1.00 93.25 276 ARG A O 1
ATOM 2286 N N . TYR A 1 277 ? 3.182 -8.015 3.735 1.00 96.00 277 TYR A N 1
ATOM 2287 C CA . TYR A 1 277 ? 2.969 -8.770 4.964 1.00 96.00 277 TYR A CA 1
ATOM 2288 C C . TYR A 1 277 ? 1.483 -8.819 5.324 1.00 96.00 277 TYR A C 1
ATOM 2290 O O . TYR A 1 277 ? 0.726 -7.912 4.975 1.00 96.00 277 TYR A O 1
ATOM 2298 N N . ILE A 1 278 ? 1.089 -9.878 6.020 1.00 97.69 278 ILE A N 1
ATOM 2299 C CA . ILE A 1 278 ? -0.209 -10.028 6.693 1.00 97.69 278 ILE A CA 1
ATOM 2300 C C . ILE A 1 278 ? 0.011 -10.132 8.206 1.00 97.69 278 ILE A C 1
ATOM 2302 O O . ILE A 1 278 ? 1.149 -10.255 8.650 1.00 97.69 278 ILE A O 1
ATOM 2306 N N . GLU A 1 279 ? -1.058 -10.085 9.001 1.00 97.88 279 GLU A N 1
ATOM 2307 C CA . GLU A 1 279 ? -0.991 -10.111 10.471 1.00 97.88 279 GLU A CA 1
ATOM 2308 C C . GLU A 1 279 ? -0.156 -11.285 11.010 1.00 97.88 279 GLU A C 1
ATOM 2310 O O . GLU A 1 279 ? 0.675 -11.085 11.894 1.00 97.88 279 GLU A O 1
ATOM 2315 N N . SER A 1 280 ? -0.292 -12.484 10.431 1.00 97.38 280 SER A N 1
ATOM 2316 C CA . SER A 1 280 ? 0.480 -13.659 10.856 1.00 97.38 280 SER A CA 1
ATOM 2317 C C . SER A 1 280 ? 1.989 -13.518 10.643 1.00 97.38 280 SER A C 1
ATOM 2319 O O . SER A 1 280 ? 2.754 -14.085 11.413 1.00 97.38 280 SER A O 1
ATOM 2321 N N . ASP A 1 281 ? 2.431 -12.749 9.641 1.00 96.81 281 ASP A N 1
ATOM 2322 C CA . ASP A 1 281 ? 3.859 -12.563 9.334 1.00 96.81 281 ASP A CA 1
ATOM 2323 C C . ASP A 1 281 ? 4.561 -11.644 10.346 1.00 96.81 281 ASP A C 1
ATOM 2325 O O . ASP A 1 281 ? 5.789 -11.592 10.404 1.00 96.81 281 ASP A O 1
ATOM 2329 N N . VAL A 1 282 ? 3.787 -10.846 11.088 1.00 96.62 282 VAL A N 1
ATOM 2330 C CA . VAL A 1 282 ? 4.278 -9.795 11.994 1.00 96.62 282 VAL A CA 1
ATOM 2331 C C . VAL A 1 282 ? 3.684 -9.927 13.399 1.00 96.62 282 VAL A C 1
ATOM 2333 O O . VAL A 1 282 ? 3.698 -8.963 14.164 1.00 96.62 282 VAL A O 1
ATOM 2336 N N . LYS A 1 283 ? 3.180 -11.119 13.747 1.00 96.62 283 LYS A N 1
ATOM 2337 C CA . LYS A 1 283 ? 2.483 -11.401 15.010 1.00 96.62 283 LYS A CA 1
ATOM 2338 C C . LYS A 1 283 ? 3.320 -11.006 16.232 1.00 96.62 283 LYS A C 1
ATOM 2340 O O . LYS A 1 283 ? 2.821 -10.304 17.105 1.00 96.62 283 LYS A O 1
ATOM 2345 N N . ASP A 1 284 ? 4.600 -11.370 16.244 1.00 96.75 284 ASP A N 1
ATOM 2346 C CA . ASP A 1 284 ? 5.508 -11.071 17.359 1.00 96.75 284 ASP A CA 1
ATOM 2347 C C . ASP A 1 284 ? 5.743 -9.561 17.517 1.00 96.75 284 ASP A C 1
ATOM 2349 O O . ASP A 1 284 ? 5.628 -9.017 18.611 1.00 96.75 284 ASP A O 1
ATOM 2353 N N . GLN A 1 285 ? 5.953 -8.844 16.405 1.00 96.31 285 GLN A N 1
ATOM 2354 C CA . GLN A 1 285 ? 6.123 -7.383 16.426 1.00 96.31 285 GLN A CA 1
ATOM 2355 C C . GLN A 1 285 ? 4.856 -6.660 16.898 1.00 96.31 285 GLN A C 1
ATOM 2357 O O . GLN A 1 285 ? 4.936 -5.612 17.541 1.00 96.31 285 GLN A O 1
ATOM 2362 N N . ILE A 1 286 ? 3.682 -7.194 16.549 1.00 97.25 286 ILE A N 1
ATOM 2363 C CA . ILE A 1 286 ? 2.400 -6.686 17.033 1.00 97.25 286 ILE A CA 1
ATOM 2364 C C . ILE A 1 286 ? 2.298 -6.882 18.546 1.00 97.25 286 ILE A C 1
ATOM 2366 O O . ILE A 1 286 ? 1.978 -5.921 19.244 1.00 97.25 286 ILE A O 1
ATOM 2370 N N . LEU A 1 287 ? 2.595 -8.085 19.052 1.00 96.88 287 LEU A N 1
ATOM 2371 C CA . LEU A 1 287 ? 2.567 -8.373 20.488 1.00 96.88 287 LEU A CA 1
ATOM 2372 C C . LEU A 1 287 ? 3.489 -7.435 21.260 1.00 96.88 287 LEU A C 1
ATOM 2374 O O . LEU A 1 287 ? 3.045 -6.822 22.227 1.00 96.88 287 LEU A O 1
ATOM 2378 N N . ASP A 1 288 ? 4.721 -7.247 20.794 1.00 96.75 288 ASP A N 1
ATOM 2379 C CA . ASP A 1 288 ? 5.667 -6.321 21.415 1.00 96.75 288 ASP A CA 1
ATOM 2380 C C . ASP A 1 288 ? 5.120 -4.886 21.458 1.00 96.75 288 ASP A C 1
ATOM 2382 O O . ASP A 1 288 ? 5.248 -4.197 22.472 1.00 96.75 288 ASP A O 1
ATOM 2386 N N . ASN A 1 289 ? 4.471 -4.426 20.381 1.00 95.62 289 ASN A N 1
ATOM 2387 C CA . ASN A 1 289 ? 3.894 -3.082 20.328 1.00 95.62 289 ASN A CA 1
ATOM 2388 C C . ASN A 1 289 ? 2.728 -2.909 21.313 1.00 95.62 289 ASN A C 1
ATOM 2390 O O . ASN A 1 289 ? 2.663 -1.899 22.018 1.00 95.62 289 ASN A O 1
ATOM 2394 N N . VAL A 1 290 ? 1.847 -3.911 21.390 1.00 96.19 290 VAL A N 1
ATOM 2395 C CA . VAL A 1 290 ? 0.707 -3.930 22.315 1.00 96.19 290 VAL A CA 1
ATOM 2396 C C . VAL A 1 290 ? 1.187 -4.019 23.763 1.00 96.19 290 VAL A C 1
ATOM 2398 O O . VAL A 1 290 ? 0.682 -3.290 24.607 1.00 96.19 290 VAL A O 1
ATOM 2401 N N . LEU A 1 291 ? 2.200 -4.835 24.063 1.00 96.12 291 LEU A N 1
ATOM 2402 C CA . LEU A 1 291 ? 2.773 -4.945 25.408 1.00 96.12 291 LEU A CA 1
ATOM 2403 C C . LEU A 1 291 ? 3.419 -3.636 25.873 1.00 96.12 291 LEU A C 1
ATOM 2405 O O . LEU A 1 291 ? 3.297 -3.269 27.040 1.00 96.12 291 LEU A O 1
ATOM 2409 N N . GLN A 1 292 ? 4.085 -2.916 24.967 1.00 96.50 292 GLN A N 1
ATOM 2410 C CA . GLN A 1 292 ? 4.685 -1.619 25.281 1.00 96.50 292 GLN A CA 1
ATOM 2411 C C . GLN A 1 292 ? 3.636 -0.523 25.493 1.00 96.50 292 GLN A C 1
ATOM 2413 O O . GLN A 1 292 ? 3.864 0.377 26.299 1.00 96.50 292 GLN A O 1
ATOM 2418 N N . ASN A 1 293 ? 2.503 -0.579 24.782 1.00 95.38 293 ASN A N 1
ATOM 2419 C CA . ASN A 1 293 ? 1.444 0.430 24.863 1.00 95.38 293 ASN A CA 1
ATOM 2420 C C . ASN A 1 293 ? 0.038 -0.205 24.807 1.00 95.38 293 ASN A C 1
ATOM 2422 O O . ASN A 1 293 ? -0.655 -0.050 23.793 1.00 95.38 293 ASN A O 1
ATOM 2426 N N . PRO A 1 294 ? -0.431 -0.874 25.880 1.00 94.44 294 PRO A N 1
ATOM 2427 C CA . PRO A 1 294 ? -1.704 -1.607 25.851 1.00 94.44 294 PRO A CA 1
ATOM 2428 C C . PRO A 1 294 ? -2.911 -0.711 25.553 1.00 94.44 294 PRO A C 1
ATOM 2430 O O . PRO A 1 294 ? -3.791 -1.074 24.775 1.00 94.44 294 PRO A O 1
ATOM 2433 N N . SER A 1 295 ? -2.897 0.515 26.083 1.00 93.88 295 SER A N 1
ATOM 2434 C CA . SER A 1 295 ? -3.955 1.510 25.877 1.00 93.88 295 SER A CA 1
ATOM 2435 C C . SER A 1 295 ? -4.089 1.987 24.428 1.00 93.88 295 SER A C 1
ATOM 2437 O O . SER A 1 295 ? -5.086 2.615 24.089 1.00 93.88 295 SER A O 1
ATOM 2439 N N . SER A 1 296 ? -3.122 1.694 23.549 1.00 91.50 296 SER A N 1
ATOM 2440 C CA . SER A 1 296 ? -3.182 2.107 22.139 1.00 91.50 296 SER A CA 1
ATOM 2441 C C . SER A 1 296 ? -4.243 1.366 21.319 1.00 91.50 296 SER A C 1
ATOM 2443 O O . SER A 1 296 ? -4.628 1.850 20.256 1.00 91.50 296 SER A O 1
ATOM 2445 N N . VAL A 1 297 ? -4.707 0.208 21.798 1.00 93.25 297 VAL A N 1
ATOM 2446 C CA . VAL A 1 297 ? -5.738 -0.623 21.150 1.00 93.25 297 VAL A CA 1
ATOM 2447 C C . VAL A 1 297 ? -7.144 -0.284 21.674 1.00 93.25 297 VAL A C 1
ATOM 2449 O O . VAL A 1 297 ? -8.158 -0.479 20.990 1.00 93.25 297 VAL A O 1
ATOM 2452 N N . GLU A 1 298 ? -7.213 0.257 22.891 1.00 93.62 298 GLU A N 1
ATOM 2453 C CA . GLU A 1 298 ? -8.457 0.635 23.553 1.00 93.62 298 GLU A CA 1
ATOM 2454 C C . GLU A 1 298 ? -9.126 1.841 22.879 1.00 93.62 298 GLU A C 1
ATOM 2456 O O . GLU A 1 298 ? -8.500 2.631 22.170 1.00 93.62 298 GLU A O 1
ATOM 2461 N N . LEU A 1 299 ? -10.444 1.977 23.072 1.00 94.06 299 LEU A N 1
ATOM 2462 C CA . LEU A 1 299 ? -11.161 3.131 22.534 1.00 94.06 299 LEU A CA 1
ATOM 2463 C C . LEU A 1 299 ? -10.860 4.350 23.394 1.00 94.06 299 LEU A C 1
ATOM 2465 O O . LEU A 1 299 ? -11.281 4.391 24.548 1.00 94.06 299 LEU A O 1
ATOM 2469 N N . ASP A 1 300 ? -10.266 5.380 22.804 1.00 94.62 300 ASP A N 1
ATOM 2470 C CA . ASP A 1 300 ? -10.275 6.700 23.422 1.00 94.62 300 ASP A CA 1
ATOM 2471 C C . ASP A 1 300 ? -11.599 7.408 23.106 1.00 94.62 300 ASP A C 1
ATOM 2473 O O . ASP A 1 300 ? -11.867 7.796 21.968 1.00 94.62 300 ASP A O 1
ATOM 2477 N N . LEU A 1 301 ? -12.449 7.573 24.122 1.00 93.44 301 LEU A N 1
ATOM 2478 C CA . LEU A 1 301 ? -13.718 8.299 23.996 1.00 93.44 301 LEU A CA 1
ATOM 2479 C C . LEU A 1 301 ? -13.518 9.796 23.723 1.00 93.44 301 LEU A C 1
ATOM 2481 O O . LEU A 1 301 ? -14.446 10.450 23.253 1.00 93.44 301 LEU A O 1
ATOM 2485 N N . ASN A 1 302 ? -12.321 10.323 23.989 1.00 95.12 302 ASN A N 1
ATOM 2486 C CA . ASN A 1 302 ? -11.935 11.695 23.677 1.00 95.12 302 ASN A CA 1
ATOM 2487 C C . ASN A 1 302 ? -11.176 11.794 22.344 1.00 95.12 302 ASN A C 1
ATOM 2489 O O . ASN A 1 302 ? -10.593 12.838 22.048 1.00 95.12 302 ASN A O 1
ATOM 2493 N N . ASP A 1 303 ? -11.166 10.727 21.535 1.00 94.81 303 ASP A N 1
ATOM 2494 C CA . ASP A 1 303 ? -10.544 10.749 20.217 1.00 94.81 303 ASP A CA 1
ATOM 2495 C C . ASP A 1 303 ? -11.221 11.809 19.327 1.00 94.81 303 ASP A C 1
ATOM 2497 O O . ASP A 1 303 ? -12.410 11.677 19.004 1.00 94.81 303 ASP A O 1
ATOM 2501 N N . PRO A 1 304 ? -10.487 12.832 18.846 1.00 95.38 304 PRO A N 1
ATOM 2502 C CA . PRO A 1 304 ? -11.059 13.857 17.979 1.00 95.38 304 PRO A CA 1
ATOM 2503 C C . PRO A 1 304 ? -11.638 13.281 16.679 1.00 95.38 304 PRO A C 1
ATOM 2505 O O . PRO A 1 304 ? -12.548 13.871 16.094 1.00 95.38 304 PRO 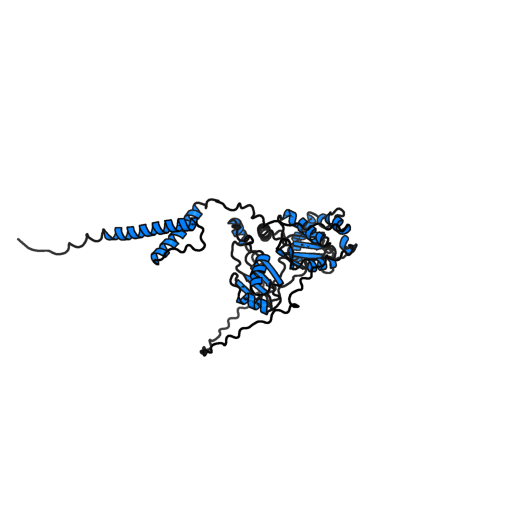A O 1
ATOM 2508 N N . PHE A 1 305 ? -11.140 12.134 16.200 1.00 94.88 305 PHE A N 1
ATOM 2509 C CA . PHE A 1 305 ? -11.703 11.475 15.022 1.00 94.88 305 PHE A CA 1
ATOM 2510 C C . PHE A 1 305 ? -13.044 10.802 15.323 1.00 94.88 305 PHE A C 1
ATOM 2512 O O . PHE A 1 305 ? -13.938 10.858 14.477 1.00 94.88 305 PHE A O 1
ATOM 2519 N N . LEU A 1 306 ? -13.214 10.225 16.516 1.00 94.50 306 LEU A N 1
ATOM 2520 C CA . LEU A 1 306 ? -14.495 9.684 16.962 1.00 94.50 306 LEU A CA 1
ATOM 2521 C C . LEU A 1 306 ? -15.536 10.800 17.103 1.00 94.50 306 LEU A C 1
ATOM 2523 O O . LEU A 1 306 ? -16.623 10.685 16.535 1.00 94.50 306 LEU A O 1
ATOM 2527 N N . GLU A 1 307 ? -15.192 11.899 17.780 1.00 94.31 307 GLU A N 1
ATOM 2528 C CA . GLU A 1 307 ? -16.085 13.057 17.932 1.00 94.31 307 GLU A CA 1
ATOM 2529 C C . GLU A 1 307 ? -16.503 13.615 16.561 1.00 94.31 307 GLU A C 1
ATOM 2531 O O . GLU A 1 307 ? -17.684 13.874 16.305 1.00 94.31 307 GLU A O 1
ATOM 2536 N N . ALA A 1 308 ? -15.548 13.756 15.638 1.00 91.88 308 ALA A N 1
ATOM 2537 C CA . ALA A 1 308 ? -15.806 14.226 14.281 1.00 91.88 308 ALA A CA 1
ATOM 2538 C C . ALA A 1 308 ? -16.769 13.309 13.509 1.00 91.88 308 ALA A C 1
ATOM 2540 O O . ALA A 1 308 ? -17.630 13.793 12.768 1.00 91.88 308 ALA A O 1
ATOM 2541 N N . ILE A 1 309 ? -16.649 11.991 13.683 1.00 90.12 309 ILE A N 1
ATOM 2542 C CA . ILE A 1 309 ? -17.544 11.006 13.070 1.00 90.12 309 ILE A CA 1
ATOM 2543 C C . ILE A 1 309 ? -18.945 11.088 13.697 1.00 90.12 309 ILE A C 1
ATOM 2545 O O . ILE A 1 309 ? -19.926 11.200 12.962 1.00 90.12 309 ILE A O 1
ATOM 2549 N N . GLN A 1 310 ? -19.050 11.107 15.029 1.00 90.62 310 GLN A N 1
ATOM 2550 C CA . GLN A 1 310 ? -20.328 11.160 15.754 1.00 90.62 310 GLN A CA 1
ATOM 2551 C C . GLN A 1 310 ? -21.109 12.452 15.485 1.00 90.62 310 GLN A C 1
ATOM 2553 O O . GLN A 1 310 ? -22.325 12.429 15.306 1.00 90.62 310 GLN A O 1
ATOM 2558 N N . THR A 1 311 ? -20.412 13.586 15.406 1.00 91.00 311 THR A N 1
ATOM 2559 C CA . THR A 1 311 ? -21.017 14.895 15.105 1.00 91.00 311 THR A CA 1
ATOM 2560 C C . THR A 1 311 ? -21.203 15.141 13.607 1.00 91.00 311 THR A C 1
ATOM 2562 O O . THR A 1 311 ? -21.673 16.211 13.211 1.00 91.00 311 THR A O 1
ATOM 2565 N N . ASN A 1 312 ? -20.826 14.175 12.757 1.00 87.94 312 ASN A N 1
ATOM 2566 C CA . ASN A 1 312 ? -20.802 14.289 11.298 1.00 87.94 312 ASN A CA 1
ATOM 2567 C C . ASN A 1 312 ? -19.976 15.498 10.786 1.00 87.94 312 ASN A C 1
ATOM 2569 O O . ASN A 1 312 ? -20.167 15.978 9.666 1.00 87.94 312 ASN A O 1
ATOM 2573 N N . LYS A 1 313 ? -19.022 15.988 11.588 1.00 89.88 313 LYS A N 1
ATOM 2574 C CA . LYS A 1 313 ? -18.057 17.043 11.240 1.00 89.88 313 LYS A CA 1
ATOM 2575 C C . LYS A 1 313 ? -16.775 16.419 10.696 1.00 89.88 313 LYS A C 1
ATOM 2577 O O . LYS A 1 313 ? -15.714 16.496 11.309 1.00 89.88 313 LYS A O 1
ATOM 2582 N N . ARG A 1 314 ? -16.876 15.776 9.532 1.00 85.31 314 ARG A N 1
ATOM 2583 C CA . ARG A 1 314 ? -15.768 15.015 8.937 1.00 85.31 314 ARG A CA 1
ATOM 2584 C C . ARG A 1 314 ? -14.513 15.883 8.756 1.00 85.31 314 ARG A C 1
ATOM 2586 O O . ARG A 1 314 ? -14.607 16.964 8.166 1.00 85.31 314 ARG A O 1
ATOM 2593 N N . PRO A 1 315 ? -13.332 15.418 9.200 1.00 91.25 315 PRO A N 1
ATOM 2594 C CA . PRO A 1 315 ? -12.105 16.164 8.998 1.00 91.25 315 PRO A CA 1
ATOM 2595 C C . PRO A 1 315 ? -11.743 16.181 7.510 1.00 91.25 315 PRO A C 1
ATOM 2597 O O . PRO A 1 315 ? -12.019 15.241 6.763 1.00 91.25 315 PRO A O 1
ATOM 2600 N N . ASN A 1 316 ? -11.063 17.236 7.070 1.00 87.81 316 ASN A N 1
ATOM 2601 C CA . ASN A 1 316 ? -10.450 17.238 5.745 1.00 87.81 316 ASN A CA 1
ATOM 2602 C C . ASN A 1 316 ? -9.253 16.288 5.750 1.00 87.81 316 ASN A C 1
ATOM 2604 O O . ASN A 1 316 ? -8.416 16.390 6.639 1.00 87.81 316 ASN A O 1
ATOM 2608 N N . ALA A 1 317 ? -9.128 15.399 4.765 1.00 85.38 317 ALA A N 1
ATOM 2609 C CA . ALA A 1 317 ? -7.942 14.550 4.654 1.00 85.38 317 ALA A CA 1
ATOM 2610 C C . ALA A 1 317 ? -6.662 15.405 4.531 1.00 85.38 317 ALA A C 1
ATOM 2612 O O . ALA A 1 317 ? -6.671 16.444 3.859 1.00 85.38 317 ALA A O 1
ATOM 2613 N N . ILE A 1 318 ? -5.565 14.968 5.162 1.00 86.19 318 ILE A N 1
ATOM 2614 C CA . ILE A 1 318 ? -4.292 15.698 5.116 1.00 86.19 318 ILE A CA 1
ATOM 2615 C C . ILE A 1 318 ? -3.792 15.739 3.671 1.00 86.19 318 ILE A C 1
ATOM 2617 O O . ILE A 1 318 ? -3.502 14.715 3.053 1.00 86.19 318 ILE A O 1
ATOM 2621 N N . LYS A 1 319 ? -3.656 16.948 3.130 1.00 84.75 319 LYS A N 1
ATOM 2622 C CA . LYS A 1 319 ? -3.004 17.148 1.838 1.00 84.75 319 LYS A CA 1
ATOM 2623 C C . LYS A 1 319 ? -1.499 17.186 2.054 1.00 84.75 319 LYS A C 1
ATOM 2625 O O . LYS A 1 319 ? -0.991 18.086 2.719 1.00 84.75 319 LYS A O 1
ATOM 2630 N N . CYS A 1 320 ? -0.785 16.234 1.472 1.00 79.69 320 CYS A N 1
ATOM 2631 C CA . CYS A 1 320 ? 0.665 16.320 1.366 1.00 79.69 320 CYS A CA 1
ATOM 2632 C C . CYS A 1 320 ? 0.986 17.187 0.150 1.00 79.69 320 CYS A C 1
ATOM 2634 O O . CYS A 1 320 ? 0.913 16.722 -0.987 1.00 79.69 320 CYS A O 1
ATOM 2636 N N . TRP A 1 321 ? 1.268 18.467 0.390 1.00 64.44 321 TRP A N 1
ATOM 2637 C CA . TRP A 1 321 ? 1.665 19.382 -0.672 1.00 64.44 321 TRP A CA 1
ATOM 2638 C C . TRP A 1 321 ? 3.077 19.064 -1.147 1.00 64.44 321 TRP A C 1
ATOM 2640 O O . TRP A 1 321 ? 4.005 18.968 -0.348 1.00 64.44 321 TRP A O 1
ATOM 2650 N N . GLY A 1 322 ? 3.217 18.963 -2.464 1.00 60.03 322 GLY A N 1
ATOM 2651 C CA . GLY A 1 322 ? 4.502 18.807 -3.120 1.00 60.03 322 GLY A CA 1
ATOM 2652 C C . GLY A 1 322 ? 4.979 17.358 -3.248 1.00 60.03 322 GLY A C 1
ATOM 2653 O O . GLY A 1 322 ? 4.379 16.423 -2.706 1.00 60.03 322 GLY A O 1
ATOM 2654 N N . PRO A 1 323 ? 6.061 17.158 -4.017 1.00 57.66 323 PRO A N 1
ATOM 2655 C CA . PRO A 1 323 ? 6.787 15.894 -4.019 1.00 57.66 323 PRO A CA 1
ATOM 2656 C C . PRO A 1 323 ? 7.232 15.535 -2.587 1.00 57.66 323 PRO A C 1
ATOM 2658 O O . PRO A 1 323 ? 7.267 16.422 -1.732 1.00 57.66 323 PRO A O 1
ATOM 2661 N N . PRO A 1 324 ? 7.582 14.267 -2.284 1.00 56.75 324 PRO A N 1
ATOM 2662 C CA . PRO A 1 324 ? 8.404 13.969 -1.114 1.00 56.75 324 PRO A CA 1
ATOM 2663 C C . PRO A 1 324 ? 9.456 15.033 -0.942 1.00 56.75 324 PRO A C 1
ATOM 2665 O O . PRO A 1 324 ? 10.113 15.385 -1.924 1.00 56.75 324 PRO A O 1
ATOM 2668 N N . GLU A 1 325 ? 9.560 15.560 0.287 1.00 46.91 325 GLU A N 1
ATOM 2669 C CA . GLU A 1 325 ? 10.772 16.242 0.703 1.00 46.91 325 GLU A CA 1
ATOM 2670 C C . GLU A 1 325 ? 11.885 15.337 0.212 1.00 46.91 325 GLU A C 1
ATOM 2672 O O . GLU A 1 325 ? 11.993 14.188 0.648 1.00 46.91 325 GLU A O 1
ATOM 2677 N N . GLN A 1 326 ? 12.604 15.803 -0.812 1.00 48.16 326 GLN A N 1
ATOM 2678 C CA . GLN A 1 326 ? 13.838 15.174 -1.221 1.00 48.16 326 GLN A CA 1
ATOM 2679 C C . GLN A 1 326 ? 14.623 15.201 0.069 1.00 48.16 326 GLN A C 1
ATOM 2681 O O . GLN A 1 326 ? 14.955 16.296 0.532 1.00 48.16 326 GLN A O 1
ATOM 2686 N N . GLY A 1 327 ? 14.718 14.038 0.733 1.00 41.91 327 GLY A N 1
ATOM 2687 C CA . GLY A 1 327 ? 15.283 13.963 2.068 1.00 41.91 327 GLY A CA 1
ATOM 2688 C C . GLY A 1 327 ? 16.540 14.799 2.028 1.00 41.91 327 GLY A C 1
ATOM 2689 O O . GLY A 1 327 ? 17.273 14.699 1.048 1.00 41.91 327 GLY A O 1
ATOM 2690 N N . THR A 1 328 ? 16.719 15.679 3.006 1.00 38.03 328 THR A N 1
ATOM 2691 C CA . THR A 1 328 ? 17.754 16.718 3.069 1.00 38.03 328 THR A CA 1
ATOM 2692 C C . THR A 1 328 ? 19.197 16.183 3.042 1.00 38.03 328 THR A C 1
ATOM 2694 O O . THR A 1 328 ? 20.119 16.820 3.539 1.00 38.03 328 THR A O 1
ATOM 2697 N N . GLY A 1 329 ? 19.482 15.112 2.307 1.00 39.09 329 GLY A N 1
ATOM 2698 C CA . GLY A 1 329 ? 20.350 15.284 1.152 1.00 39.09 329 GLY A CA 1
ATOM 2699 C C . GLY A 1 329 ? 19.911 16.529 0.389 1.00 39.09 329 GLY A C 1
ATOM 2700 O O . GLY A 1 329 ? 19.188 16.455 -0.600 1.00 39.09 329 GLY A O 1
ATOM 2701 N N . LYS A 1 330 ? 20.345 17.694 0.896 1.00 35.03 330 LYS A N 1
ATOM 2702 C CA . LYS A 1 330 ? 20.577 18.891 0.102 1.00 35.03 330 LYS A CA 1
ATOM 2703 C C . LYS A 1 330 ? 20.856 18.398 -1.302 1.00 35.03 330 LYS A C 1
ATOM 2705 O O . LYS A 1 330 ? 21.796 17.611 -1.463 1.00 35.03 330 LYS A O 1
ATOM 2710 N N . GLY A 1 331 ? 20.041 18.813 -2.273 1.00 37.31 331 GLY A N 1
ATOM 2711 C CA . GLY A 1 331 ? 20.439 18.687 -3.662 1.00 37.31 331 GLY A CA 1
ATOM 2712 C C . GLY A 1 331 ? 21.917 19.035 -3.694 1.00 37.31 331 GLY A C 1
ATOM 2713 O O . GLY A 1 331 ? 22.312 20.073 -3.153 1.00 37.31 331 GLY A O 1
ATOM 2714 N N . VAL A 1 332 ? 22.736 18.092 -4.151 1.00 41.28 332 VAL A N 1
ATOM 2715 C CA . VAL A 1 332 ? 24.181 18.251 -4.250 1.00 41.28 332 VAL A CA 1
ATOM 2716 C C . VAL A 1 332 ? 24.411 19.253 -5.378 1.00 41.28 332 VAL A C 1
ATOM 2718 O O . VAL A 1 332 ? 24.904 18.950 -6.455 1.00 41.28 332 VAL A O 1
ATOM 2721 N N . ILE A 1 333 ? 24.033 20.499 -5.120 1.00 39.38 333 ILE A N 1
ATOM 2722 C CA . ILE A 1 333 ? 24.736 21.670 -5.582 1.00 39.38 333 ILE A CA 1
ATOM 2723 C C . ILE A 1 333 ? 26.078 21.581 -4.845 1.00 39.38 333 ILE A C 1
ATOM 2725 O O . ILE A 1 333 ? 26.247 22.088 -3.742 1.00 39.38 333 ILE A O 1
ATOM 2729 N N . GLY A 1 334 ? 26.999 20.809 -5.426 1.00 39.88 334 GLY A N 1
ATOM 2730 C CA . GLY A 1 334 ? 28.415 20.816 -5.080 1.00 39.88 334 GLY A CA 1
ATOM 2731 C C . GLY A 1 334 ? 28.805 20.246 -3.715 1.00 39.88 334 GLY A C 1
ATOM 2732 O O . GLY A 1 334 ? 29.506 20.919 -2.969 1.00 39.88 334 GLY A O 1
ATOM 2733 N N . ILE A 1 335 ? 28.496 18.979 -3.418 1.00 43.41 335 ILE A N 1
ATOM 2734 C CA . ILE A 1 335 ? 29.461 18.196 -2.630 1.00 43.41 335 ILE A CA 1
ATOM 2735 C C . ILE A 1 335 ? 30.617 17.957 -3.603 1.00 43.41 335 ILE A C 1
ATOM 2737 O O . ILE A 1 335 ? 30.412 17.283 -4.619 1.00 43.41 335 ILE A O 1
ATOM 2741 N N . PRO A 1 336 ? 31.797 18.561 -3.384 1.00 53.97 336 PRO A N 1
ATOM 2742 C CA . PRO A 1 336 ? 32.938 18.300 -4.238 1.00 53.97 336 PRO A CA 1
ATOM 2743 C C . PRO A 1 336 ? 33.174 16.793 -4.238 1.00 53.97 336 PRO A C 1
ATOM 2745 O O . PRO A 1 336 ? 33.321 16.179 -3.180 1.00 53.97 336 PRO A O 1
ATOM 2748 N N . LEU A 1 337 ? 33.168 16.203 -5.436 1.00 62.84 337 LEU A N 1
ATOM 2749 C CA . LEU A 1 337 ? 33.594 14.825 -5.646 1.00 62.84 337 LEU A CA 1
ATOM 2750 C C . LEU A 1 337 ? 34.871 14.605 -4.832 1.00 62.84 337 LEU A C 1
ATOM 2752 O O . LEU A 1 337 ? 35.811 15.404 -4.910 1.00 62.84 337 LEU A O 1
ATOM 2756 N N . THR A 1 338 ? 34.909 13.533 -4.042 1.00 79.19 338 THR A N 1
ATOM 2757 C CA . THR A 1 338 ? 36.129 13.195 -3.302 1.00 79.19 338 THR A CA 1
ATOM 2758 C C . THR A 1 338 ? 37.292 13.088 -4.293 1.00 79.19 338 THR A C 1
ATOM 2760 O O . THR A 1 338 ? 37.091 12.715 -5.453 1.00 79.19 338 THR A O 1
ATOM 2763 N N . LYS A 1 339 ? 38.529 13.391 -3.873 1.00 80.75 339 LYS A N 1
ATOM 2764 C CA . LYS A 1 339 ? 39.706 13.328 -4.770 1.00 80.75 339 LYS A CA 1
ATOM 2765 C C . LYS A 1 339 ? 39.777 12.002 -5.546 1.00 80.75 339 LYS A C 1
ATOM 2767 O O . LYS A 1 339 ? 40.094 12.000 -6.732 1.00 80.75 339 LYS A O 1
ATOM 2772 N N . LYS A 1 340 ? 39.395 10.891 -4.900 1.00 81.81 340 LYS A N 1
ATOM 2773 C CA . LYS A 1 340 ? 39.316 9.552 -5.503 1.00 81.81 340 LYS A CA 1
ATOM 2774 C C . LYS A 1 340 ? 38.248 9.457 -6.602 1.00 81.81 340 LYS A C 1
ATOM 2776 O O . LYS A 1 340 ? 38.517 8.907 -7.667 1.00 81.81 340 LYS A O 1
ATOM 2781 N N . GLN A 1 341 ? 37.061 10.021 -6.382 1.00 76.25 341 GLN A N 1
ATOM 2782 C CA . GLN A 1 341 ? 35.990 10.051 -7.383 1.00 76.25 341 GLN A CA 1
ATOM 2783 C C . GLN A 1 341 ? 36.325 10.981 -8.560 1.00 76.25 341 GLN A C 1
ATOM 2785 O O . GLN A 1 341 ? 36.078 10.604 -9.704 1.00 76.25 341 GLN A O 1
ATOM 2790 N N . MET A 1 342 ? 36.947 12.144 -8.314 1.00 85.69 342 MET A N 1
ATOM 2791 C CA . MET A 1 342 ? 37.443 13.026 -9.385 1.00 85.69 342 MET A CA 1
ATOM 2792 C C . MET A 1 342 ? 38.496 12.329 -10.249 1.00 85.69 342 MET A C 1
ATOM 2794 O O . MET A 1 342 ? 38.404 12.372 -11.473 1.00 85.69 342 MET A O 1
ATOM 2798 N N . ALA A 1 343 ? 39.467 11.655 -9.627 1.00 88.62 343 ALA A N 1
ATOM 2799 C CA . ALA A 1 343 ? 40.507 10.925 -10.347 1.00 88.62 343 ALA A CA 1
ATOM 2800 C C . ALA A 1 343 ? 39.919 9.799 -11.213 1.00 88.62 343 ALA A C 1
ATOM 2802 O O . ALA A 1 343 ? 40.251 9.690 -12.390 1.00 88.62 343 ALA A O 1
ATOM 2803 N N . SER A 1 344 ? 38.986 9.015 -10.662 1.00 88.56 344 SER A N 1
ATOM 2804 C CA . SER A 1 344 ? 38.283 7.958 -11.403 1.00 88.56 344 SER A CA 1
ATOM 2805 C C . SER A 1 344 ? 37.469 8.517 -12.578 1.00 88.56 344 SER A C 1
ATOM 2807 O O . SER A 1 344 ? 37.547 8.014 -13.701 1.00 88.56 344 SER A O 1
ATOM 2809 N N . LYS A 1 345 ? 36.748 9.625 -12.362 1.00 89.94 345 LYS A N 1
ATOM 2810 C CA . LYS A 1 345 ? 35.992 10.315 -13.415 1.00 89.94 345 LYS A CA 1
ATOM 2811 C C . LYS A 1 345 ? 36.908 10.797 -14.546 1.00 89.94 345 LYS A C 1
ATOM 2813 O O . LYS A 1 345 ? 36.601 10.553 -15.711 1.00 89.94 345 LYS A O 1
ATOM 2818 N N . LEU A 1 346 ? 38.045 11.414 -14.216 1.00 93.31 346 LEU A N 1
ATOM 2819 C CA . LEU A 1 346 ? 39.039 11.865 -15.197 1.00 93.31 346 LEU A CA 1
ATOM 2820 C C . LEU A 1 346 ? 39.660 10.696 -15.973 1.00 93.31 346 LEU A C 1
ATOM 2822 O O . LEU A 1 346 ? 39.773 10.783 -17.195 1.00 93.31 346 LEU A O 1
ATOM 2826 N N . ALA A 1 347 ? 40.001 9.593 -15.299 1.00 93.81 347 ALA A N 1
ATOM 2827 C CA . ALA A 1 347 ? 40.543 8.395 -15.941 1.00 93.81 347 ALA A CA 1
ATOM 2828 C C . ALA A 1 347 ? 39.553 7.792 -16.952 1.00 93.81 347 ALA A C 1
ATOM 2830 O O . ALA A 1 347 ? 39.918 7.523 -18.096 1.00 93.81 347 ALA A O 1
ATOM 2831 N N . ASN A 1 348 ? 38.276 7.676 -16.578 1.00 92.94 348 ASN A N 1
ATOM 2832 C CA . ASN A 1 348 ? 37.227 7.198 -17.481 1.00 92.94 348 ASN A CA 1
ATOM 2833 C C . ASN A 1 348 ? 37.040 8.122 -18.692 1.00 92.94 348 ASN A C 1
ATOM 2835 O O . ASN A 1 348 ? 36.916 7.653 -19.823 1.00 92.94 348 ASN A O 1
ATOM 2839 N N . MET A 1 349 ? 37.036 9.441 -18.480 1.00 95.62 349 MET A N 1
ATOM 2840 C CA . MET A 1 349 ? 36.915 10.412 -19.574 1.00 95.62 349 MET A CA 1
ATOM 2841 C C . MET A 1 349 ? 38.119 10.367 -20.519 1.00 95.62 349 MET A C 1
ATOM 2843 O O . MET A 1 349 ? 37.937 10.474 -21.732 1.00 95.62 349 MET A O 1
ATOM 2847 N N . ARG A 1 350 ? 39.325 10.144 -19.985 1.00 96.31 350 ARG A N 1
ATOM 2848 C CA . ARG A 1 350 ? 40.536 9.933 -20.782 1.00 96.31 350 ARG A CA 1
ATOM 2849 C C . ARG A 1 350 ? 40.447 8.662 -21.623 1.00 96.31 350 ARG A C 1
ATOM 2851 O O . ARG A 1 350 ? 40.667 8.743 -22.825 1.00 96.31 350 ARG A O 1
ATOM 2858 N N . GLY A 1 351 ? 40.007 7.542 -21.048 1.00 94.50 351 GLY A N 1
ATOM 2859 C CA . GLY A 1 351 ? 39.818 6.293 -21.797 1.00 94.50 351 GLY A CA 1
ATOM 2860 C C . GLY A 1 351 ? 38.788 6.412 -22.930 1.00 94.50 351 GLY A C 1
ATOM 2861 O O . GLY A 1 351 ? 38.995 5.886 -24.023 1.00 94.50 351 GLY A O 1
ATOM 2862 N N . VAL A 1 352 ? 37.699 7.161 -22.715 1.00 94.56 352 VAL A N 1
ATOM 2863 C CA . VAL A 1 352 ? 36.719 7.467 -23.777 1.00 94.56 352 VAL A CA 1
ATOM 2864 C C . VAL A 1 352 ? 37.349 8.307 -24.891 1.00 94.56 352 VAL A C 1
ATOM 2866 O O . VAL A 1 352 ? 37.116 8.036 -26.067 1.00 94.56 352 VAL A O 1
ATOM 2869 N N . ALA A 1 353 ? 38.148 9.317 -24.539 1.00 95.81 353 ALA A N 1
ATOM 2870 C CA . ALA A 1 353 ? 38.829 10.165 -25.511 1.00 95.81 353 ALA A CA 1
ATOM 2871 C C . ALA A 1 353 ? 39.880 9.400 -26.335 1.00 95.81 353 ALA A C 1
ATOM 2873 O O . ALA A 1 353 ? 39.932 9.559 -27.553 1.00 95.81 353 ALA A O 1
ATOM 2874 N N . GLU A 1 354 ? 40.683 8.555 -25.687 1.00 96.50 354 GLU A N 1
ATOM 2875 C CA . GLU A 1 354 ? 41.684 7.702 -26.337 1.00 96.50 354 GLU A CA 1
ATOM 2876 C C . GLU A 1 354 ? 41.036 6.731 -27.326 1.00 96.50 354 GLU A C 1
ATOM 2878 O O . GLU A 1 354 ? 41.488 6.630 -28.468 1.00 96.50 354 GLU A O 1
ATOM 2883 N N . ARG A 1 355 ? 39.935 6.080 -26.926 1.00 96.62 355 ARG A N 1
ATOM 2884 C CA . ARG A 1 355 ? 39.176 5.176 -27.800 1.00 96.62 355 ARG A CA 1
ATOM 2885 C C . ARG A 1 355 ? 38.593 5.907 -29.009 1.00 96.62 355 ARG A C 1
ATOM 2887 O O . ARG A 1 355 ? 38.759 5.445 -30.131 1.00 96.62 355 ARG A O 1
ATOM 2894 N N . ALA A 1 356 ? 37.980 7.072 -28.798 1.00 95.31 356 ALA A N 1
ATOM 2895 C CA . ALA A 1 356 ? 37.427 7.875 -29.888 1.00 95.31 356 ALA A CA 1
ATOM 2896 C C . ALA A 1 356 ? 38.510 8.288 -30.905 1.00 95.31 356 ALA A C 1
ATOM 2898 O O . ALA A 1 356 ? 38.294 8.174 -32.110 1.00 95.31 356 ALA A O 1
ATOM 2899 N N . LEU A 1 357 ? 39.699 8.692 -30.434 1.00 96.12 357 LEU A N 1
ATOM 2900 C CA . LEU A 1 357 ? 40.835 9.010 -31.307 1.00 96.12 357 LEU A CA 1
ATOM 2901 C C . LEU A 1 357 ? 41.346 7.791 -32.079 1.00 96.12 357 LEU A C 1
ATOM 2903 O O . LEU A 1 357 ? 41.638 7.920 -33.266 1.00 96.12 357 LEU A O 1
ATOM 2907 N N . ALA A 1 358 ? 41.443 6.628 -31.429 1.00 94.75 358 ALA A N 1
ATOM 2908 C CA . ALA A 1 358 ? 41.850 5.385 -32.082 1.00 94.75 358 ALA A CA 1
ATOM 2909 C C . ALA A 1 358 ? 40.864 4.966 -33.188 1.00 94.75 358 ALA A C 1
ATOM 2911 O O . ALA A 1 358 ? 41.281 4.477 -34.233 1.00 94.75 358 ALA A O 1
ATOM 2912 N N . GLU A 1 359 ? 39.571 5.223 -32.986 1.00 95.56 359 GLU A N 1
ATOM 2913 C CA . GLU A 1 359 ? 38.505 4.975 -33.964 1.00 95.56 359 GLU A CA 1
ATOM 2914 C C . GLU A 1 359 ? 38.365 6.084 -35.029 1.00 95.56 359 GLU A C 1
ATOM 2916 O O . GLU A 1 359 ? 37.537 5.965 -35.932 1.00 95.56 359 GLU A O 1
ATOM 2921 N N . GLY A 1 360 ? 39.127 7.181 -34.936 1.00 95.50 360 GLY A N 1
ATOM 2922 C CA . GLY A 1 360 ? 39.027 8.318 -35.860 1.00 95.50 360 GLY A CA 1
ATOM 2923 C C . GLY A 1 360 ? 37.730 9.129 -35.729 1.00 95.50 360 GLY A C 1
ATOM 2924 O O . GLY A 1 360 ? 37.308 9.774 -36.689 1.00 95.50 360 GLY A O 1
ATOM 2925 N N . ARG A 1 361 ? 37.079 9.105 -34.559 1.00 94.88 361 ARG A N 1
ATOM 2926 C CA . ARG A 1 361 ? 35.796 9.776 -34.287 1.00 94.88 361 ARG A CA 1
ATOM 2927 C C . ARG A 1 361 ? 35.908 10.785 -33.145 1.00 94.88 361 ARG A C 1
ATOM 2929 O O . ARG A 1 361 ? 36.844 10.768 -32.351 1.00 94.88 361 ARG A O 1
ATOM 2936 N N . THR A 1 362 ? 34.921 11.673 -33.036 1.00 93.25 362 THR A N 1
ATOM 2937 C CA . THR A 1 362 ? 34.768 12.543 -31.863 1.00 93.25 362 THR A CA 1
ATOM 2938 C C . THR A 1 362 ? 34.008 11.817 -30.742 1.00 93.25 362 THR A C 1
ATOM 2940 O O . THR A 1 362 ? 33.144 10.985 -31.025 1.00 93.25 362 THR A O 1
ATOM 2943 N N . PRO A 1 363 ? 34.302 12.099 -29.458 1.00 93.19 363 PRO A N 1
ATOM 2944 C CA . PRO A 1 363 ? 33.599 11.475 -28.341 1.00 93.19 363 PRO A CA 1
ATOM 2945 C C . PRO A 1 363 ? 32.106 11.814 -28.358 1.00 93.19 363 PRO A C 1
ATOM 2947 O O . PRO A 1 363 ? 31.732 12.955 -28.620 1.00 93.19 363 PRO A O 1
ATOM 2950 N N . ASN A 1 364 ? 31.248 10.854 -28.007 1.00 90.38 364 ASN A N 1
ATOM 2951 C CA . ASN A 1 364 ? 29.818 11.118 -27.869 1.00 90.38 364 ASN A CA 1
ATOM 2952 C C . ASN A 1 364 ? 29.526 11.948 -26.600 1.00 90.38 364 ASN A C 1
ATOM 2954 O O . ASN A 1 364 ? 29.914 11.578 -25.486 1.00 90.38 364 ASN A O 1
ATOM 2958 N N . TYR A 1 365 ? 28.815 13.063 -26.776 1.00 84.31 365 TYR A N 1
ATOM 2959 C CA . TYR A 1 365 ? 28.456 14.012 -25.718 1.00 84.31 365 TYR A CA 1
ATOM 2960 C C . TYR A 1 365 ? 27.015 13.853 -25.200 1.00 84.31 365 TYR A C 1
ATOM 2962 O O . TYR A 1 365 ? 26.643 14.524 -24.232 1.00 84.31 365 TYR A O 1
ATOM 2970 N N . PHE A 1 366 ? 26.202 12.997 -25.829 1.00 68.25 366 PHE A N 1
ATOM 2971 C CA . PHE A 1 366 ? 24.781 12.852 -25.511 1.00 68.25 366 PHE A CA 1
ATOM 2972 C C . PHE A 1 366 ? 24.571 12.329 -24.079 1.00 68.25 366 PHE A C 1
ATOM 2974 O O . PHE A 1 366 ? 25.274 11.425 -23.629 1.00 68.25 366 PHE A O 1
ATOM 2981 N N . GLY A 1 367 ? 23.622 12.923 -23.348 1.00 70.25 367 GLY A N 1
ATOM 2982 C CA . GLY A 1 367 ? 23.277 12.529 -21.974 1.00 70.25 367 GLY A CA 1
ATOM 2983 C C . GLY A 1 367 ? 24.232 13.003 -20.866 1.00 70.25 367 GLY A C 1
ATOM 2984 O O . GLY A 1 367 ? 24.039 12.630 -19.713 1.00 70.25 367 GLY A O 1
ATOM 2985 N N . ARG A 1 368 ? 25.252 13.820 -21.173 1.00 84.00 368 ARG A N 1
ATOM 2986 C CA . ARG A 1 368 ? 26.186 14.391 -20.176 1.00 84.00 368 ARG A CA 1
ATOM 2987 C C . ARG A 1 368 ? 25.834 15.832 -19.796 1.00 84.00 368 ARG A C 1
ATOM 2989 O O . ARG A 1 368 ? 25.283 16.567 -20.614 1.00 84.00 368 ARG A O 1
ATOM 2996 N N . THR A 1 369 ? 26.227 16.259 -18.592 1.00 89.00 369 THR A N 1
ATOM 2997 C CA . THR A 1 369 ? 26.113 17.662 -18.145 1.00 89.00 369 THR A CA 1
ATOM 2998 C C . THR A 1 369 ? 27.014 18.594 -18.966 1.00 89.00 369 THR A C 1
ATOM 3000 O O . THR A 1 369 ? 27.986 18.154 -19.587 1.00 89.00 369 THR A O 1
ATOM 3003 N N . LYS A 1 370 ? 26.725 19.904 -18.977 1.00 90.00 370 LYS A N 1
ATOM 3004 C CA . LYS A 1 370 ? 27.512 20.889 -19.748 1.00 90.00 370 LYS A CA 1
ATOM 3005 C C . LYS A 1 370 ? 28.969 20.958 -19.274 1.00 90.00 370 LYS A C 1
ATOM 3007 O O . LYS A 1 370 ? 29.877 21.068 -20.102 1.00 90.00 370 LYS A O 1
ATOM 3012 N N . GLU A 1 371 ? 29.200 20.852 -17.968 1.00 89.06 371 GLU A N 1
ATOM 3013 C CA . GLU A 1 371 ? 30.532 20.828 -17.359 1.00 89.06 371 GLU A CA 1
ATOM 3014 C C . GLU A 1 371 ? 31.316 19.589 -17.806 1.00 89.06 371 GLU A C 1
ATOM 3016 O O . GLU A 1 371 ? 32.467 19.707 -18.233 1.00 89.06 371 GLU A O 1
ATOM 3021 N N . ASP A 1 372 ? 30.672 18.420 -17.808 1.00 88.75 372 ASP A N 1
ATOM 3022 C CA . ASP A 1 372 ? 31.288 17.165 -18.242 1.00 88.75 372 ASP A CA 1
ATOM 3023 C C . ASP A 1 372 ? 31.603 17.182 -19.738 1.00 88.75 372 ASP A C 1
ATOM 3025 O O . ASP A 1 372 ? 32.656 16.708 -20.161 1.00 88.75 372 ASP A O 1
ATOM 3029 N N . GLN A 1 373 ? 30.744 17.789 -20.557 1.00 93.19 373 GLN A N 1
ATOM 3030 C CA . GLN A 1 373 ? 31.028 17.983 -21.979 1.00 93.19 373 GLN A CA 1
ATOM 3031 C C . GLN A 1 373 ? 32.225 18.916 -22.211 1.00 93.19 373 GLN A C 1
ATOM 3033 O O . GLN A 1 373 ? 33.015 18.693 -23.132 1.00 93.19 373 GLN A O 1
ATOM 3038 N N . LYS A 1 374 ? 32.375 19.977 -21.407 1.00 96.00 374 LYS A N 1
ATOM 3039 C CA . LYS A 1 374 ? 33.522 20.896 -21.488 1.00 96.00 374 LYS A CA 1
ATOM 3040 C C . LYS A 1 374 ? 34.814 20.201 -21.053 1.00 96.00 374 LYS A C 1
ATOM 3042 O O . LYS A 1 374 ? 35.829 20.312 -21.740 1.00 96.00 374 LYS A O 1
ATOM 3047 N N . MET A 1 375 ? 34.764 19.443 -19.959 1.00 94.56 375 MET A N 1
ATOM 3048 C CA . MET A 1 375 ? 35.899 18.673 -19.450 1.00 94.56 375 MET A CA 1
ATOM 3049 C C . MET A 1 375 ? 36.324 17.572 -20.434 1.00 94.56 375 MET A C 1
ATOM 3051 O O . MET A 1 375 ? 37.513 17.447 -20.720 1.00 94.56 375 MET A O 1
ATOM 3055 N N . LEU A 1 376 ? 35.376 16.846 -21.040 1.00 96.00 376 LEU A N 1
ATOM 3056 C CA . LEU A 1 376 ? 35.679 15.813 -22.039 1.00 96.00 376 LEU A CA 1
ATOM 3057 C C . LEU A 1 376 ? 36.334 16.400 -23.292 1.00 96.00 376 LEU A C 1
ATOM 3059 O O . LEU A 1 376 ? 37.266 15.809 -23.828 1.00 96.00 376 LEU A O 1
ATOM 3063 N N . ARG A 1 377 ? 35.882 17.578 -23.745 1.00 96.44 377 ARG A N 1
ATOM 3064 C CA . ARG A 1 377 ? 36.506 18.298 -24.868 1.00 96.44 377 ARG A CA 1
ATOM 3065 C C . ARG A 1 377 ? 37.959 18.665 -24.581 1.00 96.44 377 ARG A C 1
ATOM 3067 O O . ARG A 1 377 ? 38.803 18.489 -25.456 1.00 96.44 377 ARG A O 1
ATOM 3074 N N . ARG A 1 378 ? 38.250 19.131 -23.363 1.00 97.19 378 ARG A N 1
ATOM 3075 C CA . ARG A 1 378 ? 39.616 19.461 -22.940 1.00 97.19 378 ARG A CA 1
ATOM 3076 C C . ARG A 1 378 ? 40.516 18.223 -22.946 1.00 97.19 378 ARG A C 1
ATOM 3078 O O . ARG A 1 378 ? 41.550 18.244 -23.603 1.00 97.19 378 ARG A O 1
ATOM 3085 N N . ILE A 1 379 ? 40.075 17.141 -22.303 1.00 96.94 379 ILE A N 1
ATOM 3086 C CA . ILE A 1 379 ? 40.826 15.876 -22.238 1.00 96.94 379 ILE A CA 1
ATOM 3087 C C . ILE A 1 379 ? 41.062 15.309 -23.643 1.00 96.94 379 ILE A C 1
ATOM 3089 O O . ILE A 1 379 ? 42.170 14.900 -23.968 1.00 96.94 379 ILE A O 1
ATOM 3093 N N . TYR A 1 380 ? 40.049 15.335 -24.512 1.00 97.06 380 TYR A N 1
ATOM 3094 C CA . TYR A 1 380 ? 40.187 14.882 -25.897 1.00 97.06 380 TYR A CA 1
ATOM 3095 C C . TYR A 1 380 ? 41.250 15.665 -26.677 1.00 97.06 380 TYR A C 1
ATOM 3097 O O . TYR A 1 380 ? 42.051 15.072 -27.400 1.00 97.06 380 TYR A O 1
ATOM 3105 N N . HIS A 1 381 ? 41.297 16.987 -26.506 1.00 96.81 381 HIS A N 1
ATOM 3106 C CA . HIS A 1 381 ? 42.325 17.814 -27.129 1.00 96.81 381 HIS A CA 1
ATOM 3107 C C . HIS A 1 381 ? 43.728 17.509 -26.575 1.00 96.81 381 HIS A C 1
ATOM 3109 O O . HIS A 1 381 ? 44.675 17.393 -27.350 1.00 96.81 381 HIS A O 1
ATOM 3115 N N . GLU A 1 382 ? 43.862 17.343 -25.256 1.00 97.31 382 GLU A N 1
ATOM 3116 C CA . GLU A 1 382 ? 45.128 16.986 -24.598 1.00 97.31 382 GLU A CA 1
ATOM 3117 C C . GLU A 1 382 ? 45.674 15.645 -25.122 1.00 97.31 382 GLU A C 1
ATOM 3119 O O . GLU A 1 382 ? 46.799 15.597 -25.621 1.00 97.31 382 GLU A O 1
ATOM 3124 N N . VAL A 1 383 ? 44.850 14.590 -25.138 1.00 97.12 383 VAL A N 1
ATOM 3125 C CA . VAL A 1 383 ? 45.236 13.264 -25.660 1.00 97.12 383 VAL A CA 1
ATOM 3126 C C . VAL A 1 383 ? 45.633 13.336 -27.142 1.00 97.12 383 VAL A C 1
ATOM 3128 O O . VAL A 1 383 ? 46.607 12.707 -27.564 1.00 97.12 383 VAL A O 1
ATOM 3131 N N . ARG A 1 384 ? 44.923 14.132 -27.953 1.00 97.06 384 ARG A N 1
ATOM 3132 C CA . ARG A 1 384 ? 45.251 14.315 -29.376 1.00 97.06 384 ARG A CA 1
ATOM 3133 C C . ARG A 1 384 ? 46.632 14.949 -29.567 1.00 97.06 384 ARG A C 1
ATOM 3135 O O . ARG A 1 384 ? 47.394 14.493 -30.422 1.00 97.06 384 ARG A O 1
ATOM 3142 N N . CYS A 1 385 ? 46.963 15.975 -28.783 1.00 96.19 385 CYS A N 1
ATOM 3143 C CA . CYS A 1 385 ? 48.277 16.621 -28.821 1.00 96.19 385 CYS A CA 1
ATOM 3144 C C . CYS A 1 385 ? 49.399 15.659 -28.408 1.00 96.19 385 CYS A C 1
ATOM 3146 O O . CYS A 1 385 ? 50.417 15.585 -29.097 1.00 96.19 385 CYS A O 1
ATOM 3148 N N . GLU A 1 386 ? 49.205 14.882 -27.338 1.00 95.69 386 GLU A N 1
ATOM 3149 C CA . GLU A 1 386 ? 50.182 13.882 -26.884 1.00 95.69 386 GLU A CA 1
ATOM 3150 C C . GLU A 1 386 ? 50.478 12.835 -27.971 1.00 95.69 386 GLU A C 1
ATOM 3152 O O . GLU A 1 386 ? 51.639 12.510 -28.230 1.00 95.69 386 GLU A O 1
ATOM 3157 N N . GLN A 1 387 ? 49.447 12.329 -28.659 1.00 94.69 387 GLN A N 1
ATOM 3158 C CA . GLN A 1 387 ? 49.636 11.378 -29.759 1.00 94.69 387 GLN A CA 1
ATOM 3159 C C . GLN A 1 387 ? 50.402 11.995 -30.941 1.00 94.69 387 GLN A C 1
ATOM 3161 O O . GLN A 1 387 ? 51.242 11.327 -31.546 1.00 94.69 387 GLN A O 1
ATOM 3166 N N . GLN A 1 388 ? 50.160 13.269 -31.268 1.00 93.69 388 GLN A N 1
ATOM 3167 C CA . GLN A 1 388 ? 50.910 13.971 -32.318 1.00 93.69 388 GLN A CA 1
ATOM 3168 C C . GLN A 1 388 ? 52.379 14.189 -31.937 1.00 93.69 388 GLN A C 1
ATOM 3170 O O . GLN A 1 388 ? 53.261 14.006 -32.776 1.00 93.69 388 GLN A O 1
ATOM 3175 N N . GLN A 1 389 ? 52.658 14.539 -30.681 1.00 92.12 389 GLN A N 1
ATOM 3176 C CA . GLN A 1 389 ? 54.026 14.685 -30.184 1.00 92.12 389 GLN A CA 1
ATOM 3177 C C . GLN A 1 389 ? 54.777 13.351 -30.200 1.00 92.12 389 GLN A C 1
ATOM 3179 O O . GLN A 1 389 ? 55.909 13.307 -30.678 1.00 92.12 389 GLN A O 1
ATOM 3184 N N . LYS A 1 390 ? 54.133 12.251 -29.786 1.00 91.12 390 LYS A N 1
ATOM 3185 C CA . LYS A 1 390 ? 54.714 10.900 -29.870 1.00 91.12 390 LYS A CA 1
ATOM 3186 C C . LYS A 1 390 ? 55.094 10.526 -31.302 1.00 91.12 390 LYS A C 1
ATOM 3188 O O . LYS A 1 390 ? 56.199 10.030 -31.509 1.00 91.12 390 LYS A O 1
ATOM 3193 N N . LYS A 1 391 ? 54.236 10.833 -32.286 1.00 88.69 391 LYS A N 1
ATOM 3194 C CA . LYS A 1 391 ? 54.523 10.621 -33.719 1.00 88.69 391 LYS A CA 1
ATOM 3195 C C . LYS A 1 391 ? 55.701 11.460 -34.228 1.00 88.69 391 LYS A C 1
ATOM 3197 O O . LYS A 1 391 ? 56.442 11.003 -35.087 1.00 88.69 391 LYS A O 1
ATOM 3202 N N . ARG A 1 392 ? 55.896 12.674 -33.702 1.00 85.44 392 ARG A N 1
ATOM 3203 C CA . ARG A 1 392 ? 57.028 13.547 -34.070 1.00 85.44 392 ARG A CA 1
ATOM 3204 C C . ARG A 1 392 ? 58.339 13.140 -33.390 1.00 85.44 392 ARG A C 1
ATOM 3206 O O . ARG A 1 392 ? 59.390 13.235 -34.011 1.00 85.44 392 ARG A O 1
ATOM 3213 N N . GLY A 1 393 ? 58.286 12.670 -32.143 1.00 76.25 393 GLY A N 1
ATOM 3214 C CA . GLY A 1 393 ? 59.466 12.245 -31.381 1.00 76.25 393 GLY A CA 1
ATOM 3215 C C . GLY A 1 393 ? 60.078 10.931 -31.875 1.00 76.25 393 GLY A C 1
ATOM 3216 O O . GLY A 1 393 ? 61.296 10.797 -31.906 1.00 76.25 393 GLY A O 1
ATOM 3217 N N . THR A 1 394 ? 59.257 9.991 -32.350 1.00 64.25 394 THR A N 1
ATOM 3218 C CA . THR A 1 394 ? 59.744 8.714 -32.914 1.00 64.25 394 THR A CA 1
ATOM 3219 C C . THR A 1 394 ? 60.405 8.858 -34.288 1.00 64.25 394 THR A C 1
ATOM 3221 O O . THR A 1 394 ? 61.108 7.949 -34.717 1.00 64.25 394 THR A O 1
ATOM 3224 N N . GLY A 1 395 ? 60.244 10.001 -34.962 1.00 58.09 395 GLY A N 1
ATOM 3225 C CA . GLY A 1 395 ? 60.874 10.271 -36.257 1.00 58.09 395 GLY A CA 1
ATOM 3226 C C . GLY A 1 395 ? 62.304 10.815 -36.186 1.00 58.09 395 GLY A C 1
ATOM 3227 O O . GLY A 1 395 ? 62.951 10.904 -37.222 1.00 58.09 395 GLY A O 1
ATOM 3228 N N . ARG A 1 396 ? 62.814 11.195 -35.001 1.00 55.66 396 ARG A N 1
ATOM 3229 C CA . ARG A 1 396 ? 64.104 11.907 -34.885 1.00 55.66 396 ARG A CA 1
ATOM 3230 C C . ARG A 1 396 ? 65.316 11.032 -34.537 1.00 55.66 396 ARG A C 1
ATOM 3232 O O . ARG A 1 396 ? 66.429 11.518 -34.657 1.00 55.66 396 ARG A O 1
ATOM 3239 N N . ASN A 1 397 ? 65.110 9.757 -34.192 1.00 55.19 397 ASN A N 1
ATOM 3240 C CA . ASN A 1 397 ? 66.181 8.812 -33.825 1.00 55.19 397 ASN A CA 1
ATOM 3241 C C . ASN A 1 397 ? 66.403 7.676 -34.844 1.00 55.19 397 ASN A C 1
ATOM 3243 O O . ASN A 1 397 ? 67.063 6.698 -34.522 1.00 55.19 397 ASN A O 1
ATOM 3247 N N . ARG A 1 398 ? 65.864 7.768 -36.067 1.00 53.66 398 ARG A N 1
ATOM 3248 C CA . ARG A 1 398 ? 66.017 6.719 -37.100 1.00 53.66 398 ARG A CA 1
ATOM 3249 C C . ARG A 1 398 ? 67.001 7.055 -38.227 1.00 53.66 398 ARG A C 1
ATOM 3251 O O . ARG A 1 398 ? 66.926 6.438 -39.280 1.00 53.66 398 ARG A O 1
ATOM 3258 N N . HIS A 1 399 ? 67.903 8.019 -38.028 1.00 51.56 399 HIS A N 1
ATOM 3259 C CA . HIS A 1 399 ? 68.854 8.429 -39.074 1.00 51.56 399 HIS A CA 1
ATOM 3260 C C . HIS A 1 399 ? 70.334 8.415 -38.665 1.00 51.56 399 HIS A C 1
ATOM 3262 O O . HIS A 1 399 ? 71.143 9.079 -39.304 1.00 51.56 399 HIS A O 1
ATOM 3268 N N . VAL A 1 400 ? 70.706 7.660 -37.627 1.00 56.50 400 VAL A N 1
ATOM 3269 C CA . VAL A 1 400 ? 72.114 7.450 -37.251 1.00 56.50 400 VAL A CA 1
ATOM 3270 C C . VAL A 1 400 ? 72.286 6.007 -36.779 1.00 56.50 400 VAL A C 1
ATOM 3272 O O . VAL A 1 400 ? 72.249 5.771 -35.584 1.00 56.50 400 VAL A O 1
ATOM 3275 N N . GLU A 1 401 ? 72.361 5.050 -37.705 1.00 53.31 401 GLU A N 1
ATOM 3276 C CA . GLU A 1 401 ? 72.957 3.710 -37.514 1.00 53.31 401 GLU A CA 1
ATOM 3277 C C . GLU A 1 401 ? 72.801 2.913 -38.822 1.00 53.31 401 GLU A C 1
ATOM 3279 O O . GLU A 1 401 ? 72.005 1.991 -38.917 1.00 53.31 401 GLU A O 1
ATOM 3284 N N . GLU A 1 402 ? 73.508 3.320 -39.879 1.00 54.28 402 GLU A N 1
ATOM 3285 C CA . GLU A 1 402 ? 73.723 2.477 -41.068 1.00 54.28 402 GLU A CA 1
ATOM 3286 C C . GLU A 1 402 ? 74.938 3.003 -41.852 1.00 54.28 402 GLU A C 1
ATOM 3288 O O . GLU A 1 402 ? 74.814 3.649 -42.885 1.00 54.28 402 GLU A O 1
ATOM 3293 N N . SER A 1 403 ? 76.135 2.793 -41.298 1.00 54.06 403 SER A N 1
ATOM 3294 C CA . SER A 1 403 ? 77.396 2.731 -42.054 1.00 54.06 403 SER A CA 1
ATOM 3295 C C . SER A 1 403 ? 78.521 2.321 -41.100 1.00 54.06 403 SER A C 1
ATOM 3297 O O . SER A 1 403 ? 79.062 3.182 -40.412 1.00 54.06 403 SER A O 1
ATOM 3299 N N . ASN A 1 404 ? 78.801 1.019 -40.985 1.00 52.09 404 ASN A N 1
ATOM 3300 C CA . ASN A 1 404 ? 80.116 0.460 -40.627 1.00 52.09 404 ASN A CA 1
ATOM 3301 C C . ASN A 1 404 ? 80.052 -1.075 -40.691 1.00 52.09 404 ASN A C 1
ATOM 3303 O O . ASN A 1 404 ? 79.967 -1.772 -39.679 1.00 52.09 404 ASN A O 1
ATOM 3307 N N . HIS A 1 405 ? 80.087 -1.596 -41.911 1.00 51.19 405 HIS A N 1
ATOM 3308 C CA . HIS A 1 405 ? 80.610 -2.927 -42.193 1.00 51.19 405 HIS A CA 1
ATOM 3309 C C . HIS A 1 405 ? 81.240 -2.901 -43.589 1.00 51.19 405 HIS A C 1
ATOM 3311 O O . HIS A 1 405 ? 80.738 -2.166 -44.434 1.00 51.19 405 HIS A O 1
ATOM 3317 N N . ASP A 1 406 ? 82.321 -3.668 -43.757 1.00 46.62 406 ASP A N 1
ATOM 3318 C CA . ASP A 1 406 ? 83.287 -3.731 -44.873 1.00 46.62 406 ASP A CA 1
ATOM 3319 C C . ASP A 1 406 ? 84.541 -2.882 -44.583 1.00 46.62 406 ASP A C 1
ATOM 3321 O O . ASP A 1 406 ? 84.454 -1.680 -44.364 1.00 46.62 406 ASP A O 1
ATOM 3325 N N . GLY A 1 407 ? 85.763 -3.402 -44.529 1.00 43.94 407 GLY A N 1
ATOM 3326 C CA . GLY A 1 407 ? 86.315 -4.717 -44.838 1.00 43.94 407 GLY A CA 1
ATOM 3327 C C . GLY A 1 407 ? 87.846 -4.575 -44.806 1.00 43.94 407 GLY A C 1
ATOM 3328 O O . GLY A 1 407 ? 88.370 -3.476 -44.979 1.00 43.94 407 GLY A O 1
ATOM 3329 N N . GLU A 1 408 ? 88.529 -5.668 -44.489 1.00 53.69 408 GLU A N 1
ATOM 3330 C CA . GLU A 1 408 ? 89.981 -5.816 -44.333 1.00 53.69 408 GLU A CA 1
ATOM 3331 C C . GLU A 1 408 ? 90.827 -5.508 -45.592 1.00 53.69 408 GLU A C 1
ATOM 3333 O O . GLU A 1 408 ? 90.312 -5.418 -46.702 1.00 53.69 408 GLU A O 1
ATOM 3338 N N . GLU A 1 409 ? 92.151 -5.497 -45.359 1.00 48.84 409 GLU A N 1
ATOM 3339 C CA . GLU A 1 409 ? 93.246 -5.869 -46.282 1.00 48.84 409 GLU A CA 1
ATOM 3340 C C . GLU A 1 409 ? 93.789 -4.811 -47.270 1.00 48.84 409 GLU A C 1
ATOM 3342 O O . GLU A 1 409 ? 93.136 -4.423 -48.233 1.00 48.84 409 GLU A O 1
ATOM 3347 N N . PHE A 1 410 ? 95.043 -4.369 -47.071 1.00 40.28 410 PHE A N 1
ATOM 3348 C CA . PHE A 1 410 ? 96.210 -4.864 -47.832 1.00 40.28 410 PHE A CA 1
ATOM 3349 C C . PHE A 1 410 ? 97.541 -4.234 -47.360 1.00 40.28 410 PHE A C 1
ATOM 3351 O O . PHE A 1 410 ? 97.584 -3.103 -46.877 1.00 40.28 4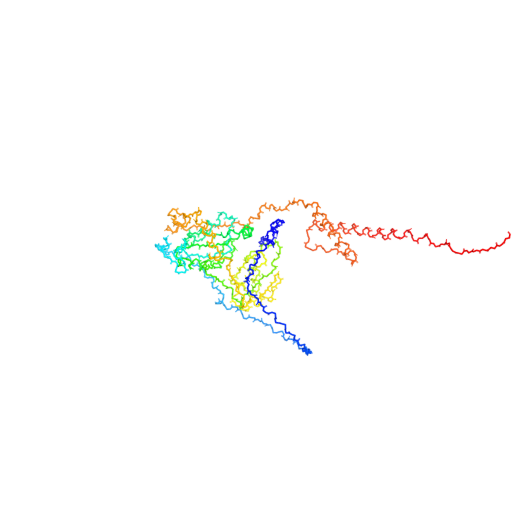10 PHE A O 1
ATOM 3358 N N . ASP A 1 411 ? 98.600 -5.031 -47.526 1.00 53.47 411 ASP A N 1
ATOM 3359 C CA . ASP A 1 411 ? 100.030 -4.838 -47.239 1.00 53.47 411 ASP A CA 1
ATOM 3360 C C . ASP A 1 411 ? 100.672 -3.510 -47.697 1.00 53.47 411 ASP A C 1
ATOM 3362 O O . ASP A 1 411 ? 100.339 -2.991 -48.763 1.00 53.47 411 ASP A O 1
ATOM 3366 N N . PHE A 1 412 ? 101.664 -3.018 -46.935 1.00 47.44 412 PHE A N 1
ATOM 3367 C CA . PHE A 1 412 ? 103.104 -2.987 -47.293 1.00 47.44 412 PHE A CA 1
ATOM 3368 C C . PHE A 1 412 ? 103.969 -2.405 -46.163 1.00 47.44 412 PHE A C 1
ATOM 3370 O O . PHE A 1 412 ? 103.569 -1.376 -45.568 1.00 47.44 412 PHE A O 1
#

Secondary structure (DSSP, 8-state):
-----S------HHHHHHHHS-------TT--------PPPPPPPPPPP-PPPP-----PPPPPTTTSPP---------PPPPHHHHHT-SPPTTS-TTSTTTTSEEEEEEEEE-S-HHHHHHHHHHHHHTTT----EEE----HHHHHHHHHHTEEEEEEEESSHHHHHHHHHHHTT-EETTEE-EEEESSS--B--GGGEEEEE---TT----HHHHHHHHHTTSS--SEEEE-SSS-EEEE-SSHHHHHHHHHH--SSEEEEPPTT---BSSS--GGGGHHHHHHHHHH-GGGTS--TT-HHHHHHHTT-PPPPPP--SS----SS---S-----HHHHHHHHHHHHHHHHHHHHTTSPPP-TT--HHHHHHHHHHHHHHHHHHHHHHHHTTSSSSS------------